Protein AF-A0A2I0DCQ2-F1 (afdb_monomer_lite)

Radius of gyration: 33.12 Å; chains: 1; bounding box: 81×53×144 Å

pLDDT: mean 72.95, std 20.71, range [22.78, 98.0]

Structure (mmCIF, N/CA/C/O backbone):
data_AF-A0A2I0DCQ2-F1
#
_entry.id   AF-A0A2I0DCQ2-F1
#
loop_
_atom_site.group_PDB
_atom_site.id
_atom_site.type_symbol
_atom_site.label_atom_id
_atom_site.label_alt_id
_atom_site.label_comp_id
_atom_site.label_asym_id
_atom_site.label_entity_id
_atom_site.label_seq_id
_atom_site.pdbx_PDB_ins_code
_atom_site.Cartn_x
_atom_site.Cartn_y
_atom_site.Cartn_z
_atom_site.occupancy
_atom_site.B_iso_or_equiv
_atom_site.auth_seq_id
_atom_site.auth_comp_id
_atom_site.auth_asym_id
_atom_site.auth_atom_id
_atom_site.pdbx_PDB_model_num
ATOM 1 N N . MET A 1 1 ? -37.870 4.081 85.056 1.00 40.81 1 MET A N 1
ATOM 2 C CA . MET A 1 1 ? -37.174 3.088 84.212 1.00 40.81 1 MET A CA 1
ATOM 3 C C . MET A 1 1 ? -37.262 3.551 82.771 1.00 40.81 1 MET A C 1
ATOM 5 O O . MET A 1 1 ? -38.334 3.942 82.332 1.00 40.81 1 MET A O 1
ATOM 9 N N . LYS A 1 2 ? -36.099 3.649 82.126 1.00 35.97 2 LYS A N 1
ATOM 10 C CA . LYS A 1 2 ? -35.856 4.216 80.795 1.00 35.97 2 LYS A CA 1
ATOM 11 C C . LYS A 1 2 ? -36.269 3.242 79.685 1.00 35.97 2 LYS A C 1
ATOM 13 O O . LYS A 1 2 ? -35.931 2.078 79.821 1.00 35.97 2 LYS A O 1
ATOM 18 N N . GLN A 1 3 ? -36.835 3.812 78.608 1.00 40.06 3 GLN A N 1
ATOM 19 C CA . GLN A 1 3 ? -36.618 3.508 77.175 1.00 40.06 3 GLN A CA 1
ATOM 20 C C . GLN A 1 3 ? -36.952 2.059 76.715 1.00 40.06 3 GLN A C 1
ATOM 22 O O . GLN A 1 3 ? -36.747 1.100 77.433 1.00 40.06 3 GLN A O 1
ATOM 27 N N . ILE A 1 4 ? -37.485 1.775 75.526 1.00 44.28 4 ILE A N 1
ATOM 28 C CA . ILE A 1 4 ? -37.093 2.225 74.187 1.00 44.28 4 ILE A CA 1
ATOM 29 C C . ILE A 1 4 ? -38.312 2.058 73.256 1.00 44.28 4 ILE A C 1
ATOM 31 O O . ILE A 1 4 ? -38.897 0.982 73.176 1.00 44.28 4 ILE A O 1
ATOM 35 N N . PHE A 1 5 ? -38.662 3.127 72.540 1.00 45.56 5 PHE A N 1
ATOM 36 C CA . PHE A 1 5 ? -39.493 3.097 71.335 1.00 45.56 5 PHE A CA 1
ATOM 37 C C . PHE A 1 5 ? -38.562 2.774 70.158 1.00 45.56 5 PHE A C 1
ATOM 39 O O . PHE A 1 5 ? -37.659 3.558 69.861 1.00 45.56 5 PHE A O 1
ATOM 46 N N . THR A 1 6 ? -38.749 1.633 69.498 1.00 47.38 6 THR A N 1
ATOM 47 C CA . THR A 1 6 ? -38.021 1.303 68.266 1.00 47.38 6 THR A CA 1
ATOM 48 C C . THR A 1 6 ? -38.726 1.975 67.092 1.00 47.38 6 THR A C 1
ATOM 50 O O . THR A 1 6 ? -39.739 1.485 66.599 1.00 47.38 6 THR A O 1
ATOM 53 N N . ILE A 1 7 ? -38.202 3.122 66.657 1.00 49.16 7 ILE A N 1
ATOM 54 C CA . ILE A 1 7 ? -38.553 3.749 65.379 1.00 49.16 7 ILE A CA 1
ATOM 55 C C . ILE A 1 7 ? -37.750 3.035 64.287 1.00 49.16 7 ILE A C 1
ATOM 57 O O . ILE A 1 7 ? -36.528 3.159 64.221 1.00 49.16 7 ILE A O 1
ATOM 61 N N . LEU A 1 8 ? -38.442 2.275 63.434 1.00 43.91 8 LEU A N 1
ATOM 62 C CA . LEU A 1 8 ? -37.890 1.729 62.196 1.00 43.91 8 LEU A CA 1
ATOM 63 C C . LEU A 1 8 ? -37.802 2.867 61.164 1.00 43.91 8 LEU A C 1
ATOM 65 O O . LEU A 1 8 ? -38.788 3.224 60.521 1.00 43.91 8 LEU A O 1
ATOM 69 N N . LEU A 1 9 ? -36.619 3.465 61.026 1.00 44.94 9 LEU A N 1
ATOM 70 C CA . LEU A 1 9 ? -36.292 4.373 59.927 1.00 44.94 9 LEU A CA 1
ATOM 71 C C . LEU A 1 9 ? -36.035 3.545 58.663 1.00 44.94 9 LEU A C 1
ATOM 73 O O . LEU A 1 9 ? -34.945 3.019 58.447 1.00 44.94 9 LEU A O 1
ATOM 77 N N . PHE A 1 10 ? -37.062 3.437 57.824 1.00 42.81 10 PHE A N 1
ATOM 78 C CA . PHE A 1 10 ? -36.954 2.969 56.445 1.00 42.81 10 PHE A CA 1
ATOM 79 C C . PHE A 1 10 ? -36.268 4.073 55.618 1.00 42.81 10 PHE A C 1
ATOM 81 O O . PHE A 1 10 ? -36.918 4.864 54.937 1.00 42.81 10 PHE A O 1
ATOM 88 N N . PHE A 1 11 ? -34.937 4.172 55.701 1.00 41.72 11 PHE A N 1
ATOM 89 C CA . PHE A 1 11 ? -34.154 4.895 54.697 1.00 41.72 11 PHE A CA 1
ATOM 90 C C . PHE A 1 11 ? -34.159 4.056 53.417 1.00 41.72 11 PHE A C 1
ATOM 92 O O . PHE A 1 11 ? -33.263 3.256 53.158 1.00 41.72 11 PHE A O 1
ATOM 99 N N . GLY A 1 12 ? -35.218 4.225 52.625 1.00 41.44 12 GLY A N 1
ATOM 100 C CA . GLY A 1 12 ? -35.204 3.880 51.214 1.00 41.44 12 GLY A CA 1
ATOM 101 C C . GLY A 1 12 ? -34.176 4.766 50.526 1.00 41.44 12 GLY A C 1
ATOM 102 O O . GLY A 1 12 ? -34.490 5.875 50.100 1.00 41.44 12 GLY A O 1
ATOM 103 N N . SER A 1 13 ? -32.938 4.286 50.466 1.00 40.50 13 SER A N 1
ATOM 104 C CA . SER A 1 13 ? -31.878 4.821 49.623 1.00 40.50 13 SER A CA 1
ATOM 105 C C . SER A 1 13 ? -32.325 4.684 48.175 1.00 40.50 13 SER A C 1
ATOM 107 O O . SER A 1 13 ? -32.064 3.685 47.511 1.00 40.50 13 SER A O 1
ATOM 109 N N . ILE A 1 14 ? -33.036 5.692 47.684 1.00 44.38 14 ILE A N 1
ATOM 110 C CA . ILE A 1 14 ? -33.211 5.904 46.260 1.00 44.38 14 ILE A CA 1
ATOM 111 C C . ILE A 1 14 ? -31.837 6.334 45.734 1.00 44.38 14 ILE A C 1
ATOM 113 O O . ILE A 1 14 ? -31.537 7.519 45.597 1.00 44.38 14 ILE A O 1
ATOM 117 N N . THR A 1 15 ? -30.964 5.365 45.469 1.00 40.78 15 THR A N 1
ATOM 118 C CA . THR A 1 15 ? -29.797 5.578 44.620 1.00 40.78 15 THR A CA 1
ATOM 119 C C . THR A 1 15 ? -30.299 5.665 43.185 1.00 40.78 15 THR A C 1
ATOM 121 O O . THR A 1 15 ? -30.199 4.730 42.394 1.00 40.78 15 THR A O 1
ATOM 124 N N . TYR A 1 16 ? -30.834 6.832 42.822 1.00 38.66 16 TYR A N 1
ATOM 125 C CA . TYR A 1 16 ? -30.814 7.274 41.434 1.00 38.66 16 TYR A CA 1
ATOM 126 C C . TYR A 1 16 ? -29.349 7.498 41.045 1.00 38.66 16 TYR A C 1
ATOM 128 O O . TYR A 1 16 ? -28.878 8.624 40.910 1.00 38.66 16 TYR A O 1
ATOM 136 N N . SER A 1 17 ? -28.609 6.412 40.829 1.00 34.22 17 SER A N 1
ATOM 137 C CA . SER A 1 17 ? -27.439 6.436 39.966 1.00 34.22 17 SER A CA 1
ATOM 138 C C . SER A 1 17 ? -27.939 6.547 38.526 1.00 34.22 17 SER A C 1
ATOM 140 O O . SER A 1 17 ? -27.759 5.646 37.713 1.00 34.22 17 SER A O 1
ATOM 142 N N . PHE A 1 18 ? -28.545 7.689 38.189 1.00 38.41 18 PHE A N 1
ATOM 143 C CA . PHE A 1 18 ? -28.421 8.223 36.841 1.00 38.41 18 PHE A CA 1
ATOM 144 C C . PHE A 1 18 ? -26.941 8.583 36.678 1.00 38.41 18 PHE A C 1
ATOM 146 O O . PHE A 1 18 ? -26.541 9.737 36.803 1.00 38.41 18 PHE A O 1
ATOM 153 N N . SER A 1 19 ? -26.100 7.573 36.437 1.00 40.91 19 SER A N 1
ATOM 154 C CA . SER A 1 19 ? -24.867 7.800 35.701 1.00 40.91 19 SER A CA 1
ATOM 155 C C . SER A 1 19 ? -25.338 8.368 34.370 1.00 40.91 19 SER A C 1
ATOM 157 O O . SER A 1 19 ? -25.859 7.632 33.531 1.00 40.91 19 SER A O 1
ATOM 159 N N . GLN A 1 20 ? -25.326 9.697 34.239 1.00 49.59 20 GLN A N 1
ATOM 160 C CA . GLN A 1 20 ? -25.651 10.351 32.983 1.00 49.59 20 GLN A CA 1
ATOM 161 C C . GLN A 1 20 ? -24.654 9.803 31.973 1.00 49.59 20 GLN A C 1
ATOM 163 O O . GLN A 1 20 ? -23.469 10.133 32.002 1.00 49.59 20 GLN A O 1
ATOM 168 N N . LYS A 1 21 ? -25.122 8.874 31.142 1.00 71.56 21 LYS A N 1
ATOM 169 C CA . LYS A 1 21 ? -24.307 8.290 30.093 1.00 71.56 21 LYS A CA 1
ATOM 170 C C . LYS A 1 21 ? -24.011 9.433 29.132 1.00 71.56 21 LYS A C 1
ATOM 172 O O . LYS A 1 21 ? -24.919 9.893 28.445 1.00 71.56 21 LYS A O 1
ATOM 177 N N . LEU A 1 22 ? -22.772 9.924 29.166 1.00 84.38 22 LEU A N 1
ATOM 178 C CA . LEU A 1 22 ? -22.281 10.957 28.260 1.00 84.38 22 LEU A CA 1
ATOM 179 C C . LEU A 1 22 ? -22.698 10.592 26.835 1.00 84.38 22 LEU A C 1
ATOM 181 O O . LEU A 1 22 ? -22.451 9.473 26.376 1.00 84.38 22 LEU A O 1
ATOM 185 N N . ASN A 1 23 ? -23.377 11.515 26.161 1.00 89.69 23 ASN A N 1
ATOM 186 C CA . ASN A 1 23 ? -23.749 11.310 24.771 1.00 89.69 23 ASN A CA 1
ATOM 187 C C . ASN A 1 23 ? -22.553 11.612 23.849 1.00 89.69 23 ASN A C 1
ATOM 189 O O . ASN A 1 23 ? -21.569 12.238 24.245 1.00 89.69 23 ASN A O 1
ATOM 193 N N . ASN A 1 24 ? -22.648 11.180 22.594 1.00 91.06 24 ASN A N 1
ATOM 194 C CA . ASN A 1 24 ? -21.557 11.311 21.629 1.00 91.06 24 ASN A CA 1
ATOM 195 C C . ASN A 1 24 ? -21.141 12.771 21.358 1.00 91.06 24 ASN A C 1
ATOM 197 O O . ASN A 1 24 ? -19.959 13.018 21.145 1.00 91.06 24 ASN A O 1
ATOM 201 N N . GLN A 1 25 ? -22.072 13.731 21.409 1.00 91.69 25 GLN A N 1
ATOM 202 C CA . GLN A 1 25 ? -21.767 15.155 21.209 1.00 91.69 25 GLN A CA 1
ATOM 203 C C . GLN A 1 25 ? -20.984 15.738 22.389 1.00 91.69 25 GLN A C 1
ATOM 205 O O . GLN A 1 25 ? -20.054 16.516 22.193 1.00 91.69 25 GLN A O 1
ATOM 210 N N . GLN A 1 26 ? -21.325 15.341 23.617 1.00 94.19 26 GLN A N 1
ATOM 211 C CA . GLN A 1 26 ? -20.588 15.742 24.817 1.00 94.19 26 GLN A CA 1
ATOM 212 C C . GLN A 1 26 ? -19.169 15.167 24.807 1.00 94.19 26 GLN A C 1
ATOM 214 O O . GLN A 1 26 ? -18.218 15.888 25.100 1.00 94.19 26 GLN A O 1
ATOM 219 N N . ILE A 1 27 ? -19.025 13.894 24.419 1.00 95.50 27 ILE A N 1
ATOM 220 C CA . ILE A 1 27 ? -17.718 13.240 24.254 1.00 95.50 27 ILE A CA 1
ATOM 221 C C . ILE A 1 27 ? -16.884 13.972 23.198 1.00 95.50 27 ILE A C 1
ATOM 223 O O . ILE A 1 27 ? -15.731 14.309 23.454 1.00 95.50 27 ILE A O 1
ATOM 227 N N . GLU A 1 28 ? -17.463 14.252 22.028 1.00 95.62 28 GLU A N 1
ATOM 228 C CA . GLU A 1 28 ? -16.781 14.981 20.957 1.00 95.62 28 GLU A CA 1
ATOM 229 C C . GLU A 1 28 ? -16.347 16.378 21.399 1.00 95.62 28 GLU A C 1
ATOM 231 O O . GLU A 1 28 ? -15.200 16.753 21.173 1.00 95.62 28 GLU A O 1
ATOM 236 N N . SER A 1 29 ? -17.229 17.132 22.059 1.00 95.56 29 SER A N 1
ATOM 237 C CA . SER A 1 29 ? -16.904 18.474 22.542 1.00 95.56 29 SER A CA 1
ATOM 238 C C . SER A 1 29 ? -15.770 18.451 23.566 1.00 95.56 29 SER A C 1
ATOM 240 O O . SER A 1 29 ? -14.886 19.305 23.505 1.00 95.56 29 SER A O 1
ATOM 242 N N . ASP A 1 30 ? -15.766 17.492 24.493 1.00 96.69 30 ASP A N 1
ATOM 243 C CA . ASP A 1 30 ? -14.712 17.373 25.501 1.00 96.69 30 ASP A CA 1
ATOM 244 C C . ASP A 1 30 ? -13.366 16.942 24.890 1.00 96.69 30 ASP A C 1
ATOM 246 O O . ASP A 1 30 ? -12.316 17.490 25.241 1.00 96.69 30 ASP A O 1
ATOM 250 N N . LEU A 1 31 ? -13.387 16.010 23.930 1.00 97.06 31 LEU A N 1
ATOM 251 C CA . LEU A 1 31 ? -12.200 15.627 23.164 1.00 97.06 31 LEU A CA 1
ATOM 252 C C . LEU A 1 31 ? -11.670 16.792 22.329 1.00 97.06 31 LEU A C 1
ATOM 254 O O . LEU A 1 31 ? -10.476 17.072 22.383 1.00 97.06 31 LEU A O 1
ATOM 258 N N . TYR A 1 32 ? -12.541 17.504 21.614 1.00 96.81 32 TYR A N 1
ATOM 259 C CA . TYR A 1 32 ? -12.167 18.664 20.811 1.00 96.81 32 TYR A CA 1
ATOM 260 C C . TYR A 1 32 ? -11.514 19.743 21.674 1.00 96.81 32 TYR A C 1
ATOM 262 O O . TYR A 1 32 ? -10.399 20.165 21.383 1.00 96.81 32 TYR A O 1
ATOM 270 N N . ASN A 1 33 ? -12.143 20.122 22.789 1.00 96.25 33 ASN A N 1
ATOM 271 C CA . ASN A 1 33 ? -11.585 21.113 23.711 1.00 96.25 33 ASN A CA 1
ATOM 272 C C . ASN A 1 33 ? -10.240 20.667 24.299 1.00 96.25 33 ASN A C 1
ATOM 274 O O . ASN A 1 33 ? -9.359 21.492 24.532 1.00 96.25 33 ASN A O 1
ATOM 278 N N . SER A 1 34 ? -10.065 19.366 24.540 1.00 96.81 34 SER A N 1
ATOM 279 C CA . SER A 1 34 ? -8.788 18.814 24.989 1.00 96.81 34 SER A CA 1
ATOM 280 C C . SER A 1 34 ? -7.723 18.854 23.887 1.00 96.81 34 SER A C 1
ATOM 282 O O . SER A 1 34 ? -6.583 19.203 24.176 1.00 96.81 34 SER A O 1
ATOM 284 N N . TYR A 1 35 ? -8.087 18.559 22.638 1.00 96.44 35 TYR A N 1
ATOM 285 C CA . TYR A 1 35 ? -7.190 18.628 21.483 1.00 96.44 35 TYR A CA 1
ATOM 286 C C . TYR A 1 35 ? -6.773 20.069 21.153 1.00 96.44 35 TYR A C 1
ATOM 288 O O . TYR A 1 35 ? -5.608 20.323 20.862 1.00 96.44 35 TYR A O 1
ATOM 296 N N . GLN A 1 36 ? -7.674 21.047 21.298 1.00 95.00 36 GLN A N 1
ATOM 297 C CA . GLN A 1 36 ? -7.341 22.465 21.097 1.00 95.00 36 GLN A CA 1
ATOM 298 C C . GLN A 1 36 ? -6.212 22.953 22.020 1.00 95.00 36 GLN A C 1
ATOM 300 O O . GLN A 1 36 ? -5.451 23.834 21.631 1.00 95.00 36 GLN A O 1
ATOM 305 N N . LYS A 1 37 ? -6.043 22.351 23.207 1.00 94.75 37 LYS A N 1
ATOM 306 C CA . LYS A 1 37 ? -4.916 22.665 24.104 1.00 94.75 37 LYS A CA 1
ATOM 307 C C . LYS A 1 37 ? -3.565 22.228 23.533 1.00 94.75 37 LYS A C 1
ATOM 309 O O . LYS A 1 37 ? -2.565 22.898 23.766 1.00 94.75 37 LYS A O 1
ATOM 314 N N . ILE A 1 38 ? -3.535 21.132 22.772 1.00 92.88 38 ILE A N 1
ATOM 315 C CA . ILE A 1 38 ? -2.339 20.709 22.028 1.00 92.88 38 ILE A CA 1
ATOM 316 C C . ILE A 1 38 ? -2.040 21.756 20.952 1.00 92.88 38 ILE A C 1
ATOM 318 O O . ILE A 1 38 ? -0.928 22.271 20.876 1.00 92.88 38 ILE A O 1
ATOM 322 N N . LEU A 1 39 ? -3.052 22.147 20.170 1.00 91.75 39 LEU A N 1
ATOM 323 C CA . LEU A 1 39 ? -2.880 23.129 19.096 1.00 91.75 39 LEU A CA 1
ATOM 324 C C . LEU A 1 39 ? -2.436 24.507 19.600 1.00 91.75 39 LEU A C 1
ATOM 326 O O . LEU A 1 39 ? -1.668 25.173 18.908 1.00 91.75 39 LEU A O 1
ATOM 330 N N . SER A 1 40 ? -2.869 24.931 20.793 1.00 91.12 40 SER A N 1
ATOM 331 C CA . SER A 1 40 ? -2.423 26.199 21.387 1.00 91.12 40 SER A CA 1
ATOM 332 C C . SER A 1 40 ? -0.946 26.208 21.786 1.00 91.12 40 SER A C 1
ATOM 334 O O . SER A 1 40 ? -0.377 27.283 21.926 1.00 91.12 40 SER A O 1
ATOM 336 N N . LEU A 1 41 ? -0.332 25.033 21.957 1.00 89.25 41 LEU A N 1
ATOM 337 C CA . LEU A 1 41 ? 1.060 24.875 22.394 1.00 89.25 41 LEU A CA 1
ATOM 338 C C . LEU A 1 41 ? 1.997 24.410 21.266 1.00 89.25 41 LEU A C 1
ATOM 340 O O . LEU A 1 41 ? 3.195 24.271 21.485 1.00 89.25 41 LEU A O 1
ATOM 344 N N . LYS A 1 42 ? 1.484 24.191 20.047 1.00 81.69 42 LYS A N 1
ATOM 345 C CA . LYS A 1 42 ? 2.246 23.584 18.938 1.00 81.69 42 LYS A CA 1
ATOM 346 C C . LYS A 1 42 ? 3.455 24.397 18.454 1.00 81.69 42 LYS A C 1
ATOM 348 O O . LYS A 1 42 ? 4.354 23.834 17.846 1.00 81.69 42 LYS A O 1
ATOM 353 N N . ASN A 1 43 ? 3.438 25.714 18.667 1.00 74.75 43 ASN A N 1
ATOM 354 C CA . ASN A 1 43 ? 4.511 26.631 18.268 1.00 74.75 43 ASN A CA 1
ATOM 355 C C . ASN A 1 43 ? 5.435 26.979 19.443 1.00 74.75 43 ASN A C 1
ATOM 357 O O . ASN A 1 43 ? 6.199 27.935 19.332 1.00 74.75 43 ASN A O 1
ATOM 361 N N . GLY A 1 44 ? 5.304 26.277 20.571 1.00 62.34 44 GLY A N 1
ATOM 362 C CA . GLY A 1 44 ? 6.062 26.607 21.763 1.00 62.34 44 GLY A CA 1
ATOM 363 C C . GLY A 1 44 ? 7.566 26.432 21.562 1.00 62.34 44 GLY A C 1
ATOM 364 O O . GLY A 1 44 ? 8.005 25.514 20.863 1.00 62.34 44 GLY A O 1
ATOM 365 N N . GLU A 1 45 ? 8.356 27.320 22.154 1.00 56.47 45 GLU A N 1
ATOM 366 C CA . GLU A 1 45 ? 9.816 27.234 22.112 1.00 56.47 45 GLU A CA 1
ATOM 367 C C . GLU A 1 45 ? 10.320 26.060 22.976 1.00 56.47 45 GLU A C 1
ATOM 369 O O . GLU A 1 45 ? 9.683 25.642 23.948 1.00 56.47 45 GLU A O 1
ATOM 374 N N . TYR A 1 46 ? 11.487 25.503 22.625 1.00 55.75 46 TYR A N 1
ATOM 375 C CA . TYR A 1 46 ? 12.125 24.434 23.402 1.00 55.75 46 TYR A CA 1
ATOM 376 C C . TYR A 1 46 ? 12.330 24.880 24.862 1.00 55.75 46 TYR A C 1
ATOM 378 O O . TYR A 1 46 ? 13.043 25.846 25.127 1.00 55.75 46 TYR A O 1
ATOM 386 N N . GLY A 1 47 ? 11.717 24.166 25.814 1.00 58.34 47 GLY A N 1
ATOM 387 C CA . GLY A 1 47 ? 11.709 24.529 27.235 1.00 58.34 47 GLY A CA 1
ATOM 388 C C . GLY A 1 47 ? 10.376 24.193 27.915 1.00 58.34 47 GLY A C 1
ATOM 389 O O . GLY A 1 47 ? 9.777 23.157 27.636 1.00 58.34 47 GLY A O 1
ATOM 390 N N . HIS A 1 48 ? 9.886 25.077 28.791 1.00 59.91 48 HIS A N 1
ATOM 391 C CA . HIS A 1 48 ? 8.655 24.878 29.580 1.00 59.91 48 HIS A CA 1
ATOM 392 C C . HIS A 1 48 ? 7.395 24.575 28.748 1.00 59.91 48 HIS A C 1
ATOM 394 O O . HIS A 1 48 ? 6.480 23.885 29.211 1.00 59.91 48 HIS A O 1
ATOM 400 N N . GLU A 1 49 ? 7.330 25.086 27.520 1.00 67.50 49 GLU A N 1
ATOM 401 C CA . GLU A 1 49 ? 6.196 24.867 26.622 1.00 67.50 49 GLU A CA 1
ATOM 402 C C . GLU A 1 49 ? 6.202 23.447 26.037 1.00 67.50 49 GLU A C 1
ATOM 404 O O . GLU A 1 49 ? 5.132 22.872 25.833 1.00 67.50 49 GLU A O 1
ATOM 409 N N . TYR A 1 50 ? 7.380 22.829 25.886 1.00 72.50 50 TYR A N 1
ATOM 410 C CA . TYR A 1 50 ? 7.523 21.436 25.455 1.00 72.50 50 TYR A CA 1
ATOM 411 C C . TYR A 1 50 ? 7.056 20.447 26.537 1.00 72.50 50 TYR A C 1
ATOM 413 O O . TYR A 1 50 ? 6.297 19.523 26.241 1.00 72.50 50 TYR A O 1
ATOM 421 N N . ASP A 1 51 ? 7.411 20.687 27.806 1.00 77.56 51 ASP A N 1
ATOM 422 C CA . ASP A 1 51 ? 6.897 19.903 28.944 1.00 77.56 51 ASP A CA 1
ATOM 423 C C . ASP A 1 51 ? 5.371 20.035 29.058 1.00 77.56 51 ASP A C 1
ATOM 425 O O . ASP A 1 51 ? 4.647 19.056 29.266 1.00 77.56 51 ASP A O 1
ATOM 429 N N . SER A 1 52 ? 4.859 21.252 28.861 1.00 87.31 52 SER A N 1
ATOM 430 C CA . SER A 1 52 ? 3.419 21.514 28.857 1.00 87.31 52 SER A CA 1
ATOM 431 C C . SER A 1 52 ? 2.718 20.768 27.719 1.00 87.31 52 SER A C 1
ATOM 433 O O . SER A 1 52 ? 1.673 20.157 27.955 1.00 87.31 52 SER A O 1
ATOM 435 N N . LEU A 1 53 ? 3.304 20.765 26.514 1.00 88.25 53 LEU A N 1
ATOM 436 C CA . LEU A 1 53 ? 2.811 20.035 25.344 1.00 88.25 53 LEU A CA 1
ATOM 437 C C . LEU A 1 53 ? 2.774 18.519 25.586 1.00 88.25 53 LEU A C 1
ATOM 439 O O . LEU A 1 53 ? 1.785 17.871 25.232 1.00 88.25 53 LEU A O 1
ATOM 443 N N . ALA A 1 54 ? 3.797 17.954 26.231 1.00 86.19 54 ALA A N 1
ATOM 444 C CA . ALA A 1 54 ? 3.818 16.546 26.628 1.00 86.19 54 ALA A CA 1
ATOM 445 C C . ALA A 1 54 ? 2.658 16.214 27.582 1.00 86.19 54 ALA A C 1
ATOM 447 O O . ALA A 1 54 ? 1.909 15.258 27.361 1.00 86.19 54 ALA A O 1
ATOM 448 N N . ILE A 1 55 ? 2.446 17.052 28.603 1.00 88.88 55 ILE A N 1
ATOM 449 C CA . ILE A 1 55 ? 1.365 16.883 29.582 1.00 88.88 55 ILE A CA 1
ATOM 450 C C . ILE A 1 55 ? -0.013 16.962 28.913 1.00 88.88 55 ILE A C 1
ATOM 452 O O . ILE A 1 55 ? -0.871 16.115 29.178 1.00 88.88 55 ILE A O 1
ATOM 456 N N . VAL A 1 56 ? -0.269 17.949 28.042 1.00 93.00 56 VAL A N 1
ATOM 457 C CA . VAL A 1 56 ? -1.577 18.028 27.362 1.00 93.00 56 VAL A CA 1
ATOM 458 C C . VAL A 1 56 ? -1.792 16.900 26.357 1.00 93.00 56 VAL A C 1
ATOM 460 O O . VAL A 1 56 ? -2.9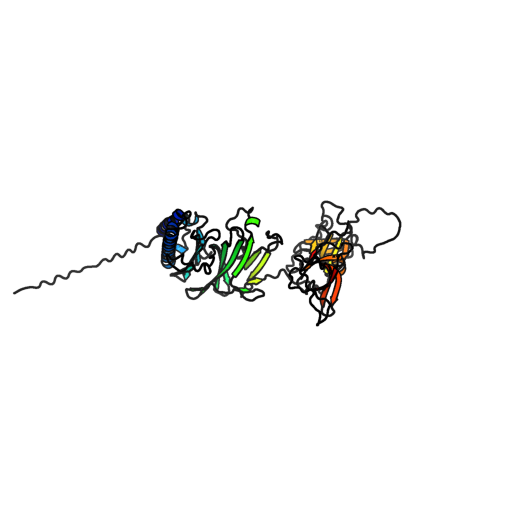30 16.445 26.228 1.00 93.00 56 VAL A O 1
ATOM 463 N N . ASN A 1 57 ? -0.739 16.400 25.705 1.00 92.69 57 ASN A N 1
ATOM 464 C CA . ASN A 1 57 ? -0.835 15.209 24.864 1.00 92.69 57 ASN A CA 1
ATOM 465 C C . ASN A 1 57 ? -1.202 13.965 25.681 1.00 92.69 57 ASN A C 1
ATOM 467 O O . ASN A 1 57 ? -2.147 13.269 25.310 1.00 92.69 57 ASN A O 1
ATOM 471 N N . ASN A 1 58 ? -0.535 13.733 26.816 1.00 91.75 58 ASN A N 1
ATOM 472 C CA . ASN A 1 58 ? -0.867 12.636 27.731 1.00 91.75 58 ASN A CA 1
ATOM 473 C C . ASN A 1 58 ? -2.315 12.736 28.228 1.00 91.75 58 ASN A C 1
ATOM 475 O O . ASN A 1 58 ? -3.066 11.767 28.150 1.00 91.75 58 ASN A O 1
ATOM 479 N N . ASN A 1 59 ? -2.755 13.933 28.629 1.00 94.44 59 ASN A N 1
ATOM 480 C CA . ASN A 1 59 ? -4.138 14.165 29.052 1.00 94.44 59 ASN A CA 1
ATOM 481 C C . ASN A 1 59 ? -5.155 13.876 27.939 1.00 94.44 59 ASN A C 1
ATOM 483 O O . ASN A 1 59 ? -6.224 13.320 28.203 1.00 94.44 59 ASN A O 1
ATOM 487 N N . PHE A 1 60 ? -4.855 14.270 26.697 1.00 96.00 60 PHE A N 1
ATOM 488 C CA . PHE A 1 60 ? -5.710 13.958 25.556 1.00 96.00 60 PHE A CA 1
ATOM 489 C C . PHE A 1 60 ? -5.746 12.449 25.294 1.00 96.00 60 PHE A C 1
ATOM 491 O O . PHE A 1 60 ? -6.838 11.887 25.208 1.00 96.00 60 PHE A O 1
ATOM 498 N N . LYS A 1 61 ? -4.578 11.794 25.254 1.00 95.12 61 LYS A N 1
ATOM 499 C CA . LYS A 1 61 ? -4.415 10.344 25.081 1.00 95.12 61 LYS A CA 1
ATOM 500 C C . LYS A 1 61 ? -5.197 9.551 26.132 1.00 95.12 61 LYS A C 1
ATOM 502 O O . LYS A 1 61 ? -5.991 8.689 25.768 1.00 95.12 61 LYS A O 1
ATOM 507 N N . ASP A 1 62 ? -5.058 9.878 27.413 1.00 95.19 62 ASP A N 1
ATOM 508 C CA . ASP A 1 62 ? -5.775 9.187 28.493 1.00 95.19 62 ASP A CA 1
ATOM 509 C C . ASP A 1 62 ? -7.292 9.390 28.387 1.00 95.19 62 ASP A C 1
ATOM 511 O O . ASP A 1 62 ? -8.087 8.476 28.627 1.00 95.19 62 ASP A O 1
ATOM 515 N N . LYS A 1 63 ? -7.719 10.588 27.978 1.00 96.62 63 LYS A N 1
ATOM 516 C CA . LYS A 1 63 ? -9.135 10.904 27.789 1.00 96.62 63 LYS A CA 1
ATOM 517 C C . LYS A 1 63 ? -9.743 10.123 26.623 1.00 96.62 63 LYS A C 1
ATOM 519 O O . LYS A 1 63 ? -10.806 9.519 26.793 1.00 96.62 63 LYS A O 1
ATOM 524 N N . ILE A 1 64 ? -9.095 10.107 25.457 1.00 96.44 64 ILE A N 1
ATOM 525 C CA . ILE A 1 64 ? -9.599 9.358 24.300 1.00 96.44 64 ILE A CA 1
ATOM 526 C C . ILE A 1 64 ? -9.518 7.843 24.528 1.00 96.44 64 ILE A C 1
ATOM 528 O O . ILE A 1 64 ? -10.463 7.137 24.179 1.00 96.44 64 ILE A O 1
ATOM 532 N N . GLU A 1 65 ? -8.490 7.334 25.211 1.00 96.50 65 GLU A N 1
ATOM 533 C CA . GLU A 1 65 ? -8.398 5.927 25.634 1.00 96.50 65 GLU A CA 1
ATOM 534 C C . GLU A 1 65 ? -9.564 5.539 26.554 1.00 96.50 65 GLU A C 1
ATOM 536 O O . GLU A 1 65 ? -10.262 4.548 26.310 1.00 96.50 65 GLU A O 1
ATOM 541 N N . LYS A 1 66 ? -9.844 6.357 27.575 1.00 96.19 66 LYS A N 1
ATOM 542 C CA . LYS A 1 66 ? -10.980 6.142 28.479 1.00 96.19 66 LYS A CA 1
ATOM 543 C C . LYS A 1 66 ? -12.299 6.108 27.717 1.00 96.19 66 LYS A C 1
ATOM 545 O O . LYS A 1 66 ? -13.127 5.229 27.954 1.00 96.19 66 LYS A O 1
ATOM 550 N N . TYR A 1 67 ? -12.522 7.051 26.806 1.00 96.56 67 TYR A N 1
ATOM 551 C CA . TYR A 1 67 ? -13.779 7.099 26.068 1.00 96.56 67 TYR A CA 1
ATOM 552 C C . TYR A 1 67 ? -13.932 5.926 25.097 1.00 96.56 67 TYR A C 1
ATOM 554 O O . TYR A 1 67 ? -14.973 5.263 25.101 1.00 96.56 67 TYR A O 1
ATOM 562 N N . THR A 1 68 ? -12.879 5.600 24.349 1.00 96.12 68 THR A N 1
ATOM 563 C CA . THR A 1 68 ? -12.884 4.490 23.385 1.00 96.12 68 THR A CA 1
ATOM 564 C C . THR A 1 68 ? -13.040 3.116 24.045 1.00 96.12 68 THR A C 1
ATOM 566 O O . THR A 1 68 ? -13.693 2.242 23.475 1.00 96.12 68 THR A O 1
ATOM 569 N N . SER A 1 69 ? -12.531 2.934 25.266 1.00 95.38 69 SER A N 1
ATOM 570 C CA . SER A 1 69 ? -12.716 1.705 26.058 1.00 95.38 69 SER A CA 1
ATOM 571 C C . SER A 1 69 ? -14.064 1.622 26.791 1.00 95.38 69 SER A C 1
ATOM 573 O O . SER A 1 69 ? -14.483 0.532 27.172 1.00 95.38 69 SER A O 1
ATOM 575 N N . THR A 1 70 ? -14.773 2.743 26.973 1.00 94.81 70 THR A N 1
ATOM 576 C CA . THR A 1 70 ? -15.997 2.796 27.800 1.00 94.81 70 THR A CA 1
ATOM 577 C C . THR A 1 70 ? -17.287 2.907 26.986 1.00 94.81 70 THR A C 1
ATOM 579 O O . THR A 1 70 ? -18.317 2.363 27.393 1.00 94.81 70 THR A O 1
ATOM 582 N N . PHE A 1 71 ? -17.278 3.623 25.855 1.00 94.00 71 PHE A N 1
ATOM 583 C CA . PHE A 1 71 ? -18.503 4.031 25.156 1.00 94.00 71 PHE A CA 1
ATOM 584 C C . PHE A 1 71 ? -18.642 3.379 23.770 1.00 94.00 71 PHE A C 1
ATOM 586 O O . PHE A 1 71 ? -18.156 3.925 22.776 1.00 94.00 71 PHE A O 1
ATOM 593 N N . PRO A 1 72 ? -19.407 2.271 23.646 1.00 92.56 72 PRO A N 1
ATOM 594 C CA . PRO A 1 72 ? -19.688 1.643 22.354 1.00 92.56 72 PRO A CA 1
ATOM 595 C C . PRO A 1 72 ? -20.352 2.561 21.326 1.00 92.56 72 PRO A C 1
ATOM 597 O O . PRO A 1 72 ? -20.222 2.347 20.125 1.00 92.56 72 PRO A O 1
ATOM 600 N N . THR A 1 73 ? -21.072 3.587 21.787 1.00 91.50 73 THR A N 1
ATOM 601 C CA . THR A 1 73 ? -21.775 4.543 20.924 1.00 91.50 73 THR A CA 1
ATOM 602 C C . THR A 1 73 ? -20.822 5.395 20.090 1.00 91.50 73 THR A C 1
ATOM 604 O O . THR A 1 73 ? -21.240 5.890 19.045 1.00 91.50 73 THR A O 1
ATOM 607 N N . MET A 1 74 ? -19.552 5.524 20.491 1.00 92.19 74 MET A N 1
ATOM 608 C CA . MET A 1 74 ? -18.539 6.250 19.720 1.00 92.19 74 MET A CA 1
ATOM 609 C C . MET A 1 74 ? -18.239 5.607 18.365 1.00 92.19 74 MET A C 1
ATOM 611 O O . MET A 1 74 ? -17.853 6.318 17.440 1.00 92.19 74 MET A O 1
ATOM 615 N N . MET A 1 75 ? -18.468 4.297 18.211 1.00 91.62 75 MET A N 1
ATOM 616 C CA . MET A 1 75 ? -18.273 3.610 16.929 1.00 91.62 75 MET A CA 1
ATOM 617 C C . MET A 1 75 ? -19.128 4.234 15.818 1.00 91.62 75 MET A C 1
ATOM 619 O O . MET A 1 75 ? -18.649 4.406 14.704 1.00 91.62 75 MET A O 1
ATOM 623 N N . ALA A 1 76 ? -20.342 4.687 16.144 1.00 89.75 76 ALA A N 1
ATOM 624 C CA . ALA A 1 76 ? -21.254 5.328 15.195 1.00 89.75 76 ALA A CA 1
ATOM 625 C C . ALA A 1 76 ? -21.033 6.850 15.038 1.00 89.75 76 ALA A C 1
ATOM 627 O O . ALA A 1 76 ? -21.648 7.480 14.179 1.00 89.75 76 ALA A O 1
ATOM 628 N N . SER A 1 77 ? -20.192 7.471 15.873 1.00 91.25 77 SER A N 1
ATOM 629 C CA . SER A 1 77 ? -19.932 8.915 15.817 1.00 91.25 77 SER A CA 1
ATOM 630 C C . SER A 1 77 ? -19.032 9.287 14.650 1.00 91.25 77 SER A C 1
ATOM 632 O O . SER A 1 77 ? -17.966 8.695 14.479 1.00 91.25 77 SER A O 1
ATOM 634 N N . LYS A 1 78 ? -19.393 10.345 13.920 1.00 91.00 78 LYS A N 1
ATOM 635 C CA . LYS A 1 78 ? -18.542 10.900 12.860 1.00 91.00 78 LYS A CA 1
ATOM 636 C C . LYS A 1 78 ? -17.393 11.755 13.393 1.00 91.00 78 LYS A C 1
ATOM 638 O O . LYS A 1 78 ? -16.317 11.710 12.813 1.00 91.00 78 LYS A O 1
ATOM 643 N N . PHE A 1 79 ? -17.581 12.449 14.518 1.00 92.69 79 PHE A N 1
ATOM 644 C CA . PHE A 1 79 ? -16.588 13.360 15.102 1.00 92.69 79 PHE A CA 1
ATOM 645 C C . PHE A 1 79 ? -16.179 14.516 14.170 1.00 92.69 79 PHE A C 1
ATOM 647 O O . PHE A 1 79 ? -14.995 14.827 14.026 1.00 92.69 79 PHE A O 1
ATOM 654 N N . ASP A 1 80 ? -17.161 15.144 13.515 1.00 92.75 80 ASP A N 1
ATOM 655 C CA . ASP A 1 80 ? -16.946 16.166 12.482 1.00 92.75 80 ASP A CA 1
ATOM 656 C C . ASP A 1 80 ? -16.097 17.352 12.973 1.00 92.75 80 ASP A C 1
ATOM 658 O O . ASP A 1 80 ? -15.310 17.902 12.209 1.00 92.75 80 ASP A O 1
ATOM 662 N N . SER A 1 81 ? -16.204 17.741 14.246 1.00 93.38 81 SER A N 1
ATOM 663 C CA . SER A 1 81 ? -15.424 18.837 14.840 1.00 93.38 81 SER A CA 1
ATOM 664 C C . SER A 1 81 ? -13.953 18.477 15.007 1.00 93.38 81 SER A C 1
ATOM 666 O O . SER A 1 81 ? -13.095 19.319 14.761 1.00 93.38 81 SER A O 1
ATOM 668 N N . LEU A 1 82 ? -13.653 17.233 15.396 1.00 92.44 82 LEU A N 1
ATOM 669 C CA . LEU A 1 82 ? -12.275 16.744 15.499 1.00 92.44 82 LEU A CA 1
ATOM 670 C C . LEU A 1 82 ? -11.636 16.606 14.113 1.00 92.44 82 LEU A C 1
ATOM 672 O O . LEU A 1 82 ? -10.488 16.998 13.935 1.00 92.44 82 LEU A O 1
ATOM 676 N N . ARG A 1 83 ? -12.396 16.130 13.119 1.00 92.94 83 ARG A N 1
ATOM 677 C CA . ARG A 1 83 ? -11.928 15.950 11.732 1.00 92.94 83 ARG A CA 1
ATOM 678 C C . ARG A 1 83 ? -11.664 17.250 10.966 1.00 92.94 83 ARG A C 1
ATOM 680 O O . ARG A 1 83 ? -11.163 17.191 9.848 1.00 92.94 83 ARG A O 1
ATOM 687 N N . LYS A 1 84 ? -12.026 18.414 11.517 1.00 91.56 84 LYS A N 1
ATOM 688 C CA . LYS A 1 84 ? -11.734 19.714 10.888 1.00 91.56 84 LYS A CA 1
ATOM 689 C C . LYS A 1 84 ? -10.239 20.017 10.835 1.00 91.56 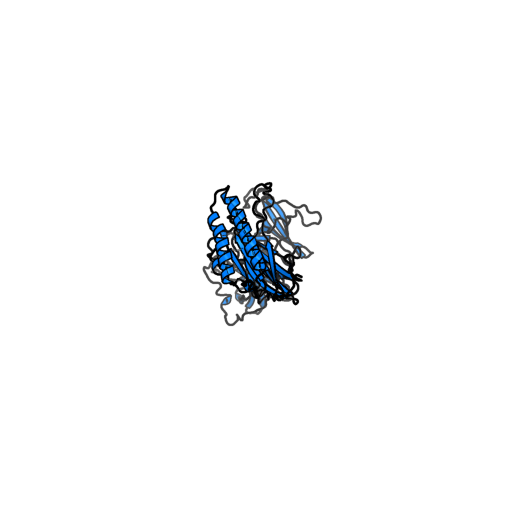84 LYS A C 1
ATOM 691 O O . LYS A 1 84 ? -9.825 20.758 9.948 1.00 91.56 84 LYS A O 1
ATOM 696 N N . ASP A 1 85 ? -9.450 19.491 11.772 1.00 91.31 85 ASP A N 1
ATOM 697 C CA . ASP A 1 85 ? -7.998 19.665 11.749 1.00 91.31 85 ASP A CA 1
ATOM 698 C C . ASP A 1 85 ? -7.350 18.622 10.832 1.00 91.31 85 ASP A C 1
ATOM 700 O O . ASP A 1 85 ? -7.589 17.423 10.971 1.00 91.31 85 ASP A O 1
ATOM 704 N N . SER A 1 86 ? -6.492 19.069 9.915 1.00 88.81 86 SER A N 1
ATOM 705 C CA . SER A 1 86 ? -5.788 18.197 8.969 1.00 88.81 86 SER A CA 1
ATOM 706 C C . SER A 1 86 ? -4.731 17.291 9.611 1.00 88.81 86 SER A C 1
ATOM 708 O O . SER A 1 86 ? -4.165 16.451 8.918 1.00 88.81 86 SER A O 1
ATOM 710 N N . ASN A 1 87 ? -4.462 17.443 10.910 1.00 91.56 87 ASN A N 1
ATOM 711 C CA . ASN A 1 87 ? -3.537 16.627 11.698 1.00 91.56 87 ASN A CA 1
ATOM 712 C C . ASN A 1 87 ? -4.260 15.730 12.716 1.00 91.56 87 ASN A C 1
ATOM 714 O O . ASN A 1 87 ? -3.601 15.140 13.577 1.00 91.56 87 ASN A O 1
ATOM 718 N N . MET A 1 88 ? -5.591 15.635 12.625 1.00 95.19 88 MET A N 1
ATOM 719 C CA . MET A 1 88 ? -6.437 14.693 13.355 1.00 95.19 88 MET A CA 1
ATOM 720 C C . MET A 1 88 ? -7.152 13.788 12.349 1.00 95.19 88 MET A C 1
ATOM 722 O O . MET A 1 88 ? -8.107 14.183 11.680 1.00 95.19 88 MET A O 1
ATOM 726 N N . PHE A 1 89 ? -6.703 12.543 12.258 1.00 96.19 89 PHE A N 1
ATOM 727 C CA . PHE A 1 89 ? -7.264 11.538 11.370 1.00 96.19 89 PHE A CA 1
ATOM 728 C C . PHE A 1 89 ? -8.113 10.569 12.178 1.00 96.19 89 PHE A C 1
ATOM 730 O O . PHE A 1 89 ? -7.658 9.968 13.144 1.00 96.19 89 PHE A O 1
ATOM 737 N N . ILE A 1 90 ? -9.367 10.410 11.777 1.00 97.00 90 ILE A N 1
ATOM 738 C CA . ILE A 1 90 ? -10.258 9.397 12.335 1.00 97.00 90 ILE A CA 1
ATOM 739 C C . ILE A 1 90 ? -10.724 8.562 11.154 1.00 97.00 90 ILE A C 1
ATOM 741 O O . ILE A 1 90 ? -11.230 9.109 10.176 1.00 97.00 90 ILE A O 1
ATOM 745 N N . VAL A 1 91 ? -10.518 7.256 11.198 1.00 96.38 91 VAL A N 1
ATOM 746 C CA . VAL A 1 91 ? -10.868 6.360 10.092 1.00 96.38 91 VAL A CA 1
ATOM 747 C C . VAL A 1 91 ? -11.673 5.187 10.616 1.00 96.38 91 VAL A C 1
ATOM 749 O O . VAL A 1 91 ? -11.371 4.633 11.670 1.00 96.38 91 VAL A O 1
ATOM 752 N N . ASP A 1 92 ? -12.722 4.839 9.883 1.00 96.06 92 ASP A N 1
ATOM 753 C CA . ASP A 1 92 ? -13.712 3.839 10.260 1.00 96.06 92 ASP A CA 1
ATOM 754 C C . ASP A 1 92 ? -13.624 2.656 9.299 1.00 96.06 92 ASP A C 1
ATOM 756 O O . ASP A 1 92 ? -13.469 2.855 8.092 1.00 96.06 92 ASP A O 1
ATOM 760 N N . SER A 1 93 ? -13.759 1.435 9.812 1.00 95.69 93 SER A N 1
ATOM 761 C CA . SER A 1 93 ? -14.071 0.290 8.962 1.00 95.69 93 SER A CA 1
ATOM 762 C C . SER A 1 93 ? -15.510 0.388 8.452 1.00 95.69 93 SER A C 1
ATOM 764 O O . SER A 1 93 ? -16.389 0.939 9.120 1.00 95.69 93 SER A O 1
ATOM 766 N N . GLU A 1 94 ? -15.770 -0.182 7.275 1.00 92.00 94 GLU A N 1
ATOM 767 C CA . GLU A 1 94 ? -17.090 -0.142 6.627 1.00 92.00 94 GLU A CA 1
ATOM 768 C C . GLU A 1 94 ? -18.202 -0.730 7.516 1.00 92.00 94 GLU A C 1
ATOM 770 O O . GLU A 1 94 ? -19.319 -0.219 7.567 1.00 92.00 94 GLU A O 1
ATOM 775 N N . ASP A 1 95 ? -17.869 -1.762 8.288 1.00 92.50 95 ASP A N 1
ATOM 776 C CA . ASP A 1 95 ? -18.777 -2.440 9.214 1.00 92.50 95 ASP A CA 1
ATOM 777 C C . ASP A 1 95 ? -18.892 -1.783 10.600 1.00 92.50 95 ASP A C 1
ATOM 779 O O . ASP A 1 95 ? -19.616 -2.286 11.463 1.00 92.50 95 ASP A O 1
ATOM 783 N N . GLN A 1 96 ? -18.180 -0.675 10.832 1.00 92.56 96 GLN A N 1
ATOM 784 C CA . GLN A 1 96 ? -18.148 0.060 12.101 1.00 92.56 96 GLN A CA 1
ATOM 785 C C . GLN A 1 96 ? -17.727 -0.796 13.308 1.00 92.56 96 GLN A C 1
ATOM 787 O O . GLN A 1 96 ? -18.087 -0.492 14.452 1.00 92.56 96 GLN A O 1
ATOM 792 N N . LEU A 1 97 ? -16.976 -1.877 13.081 1.00 94.31 97 LEU A N 1
ATOM 793 C CA . LEU A 1 97 ? -16.407 -2.701 14.149 1.00 94.31 97 LEU A CA 1
ATOM 794 C C . LEU A 1 97 ? -15.000 -2.264 14.549 1.00 94.31 97 LEU A C 1
ATOM 796 O O . LEU A 1 97 ? -14.550 -2.638 15.632 1.00 94.31 97 LEU A O 1
ATOM 800 N N . MET A 1 98 ? -14.340 -1.437 13.738 1.00 96.38 98 MET A N 1
ATOM 801 C CA . MET A 1 98 ? -13.022 -0.882 14.010 1.00 96.38 98 MET A CA 1
ATOM 802 C C . MET A 1 98 ? -12.976 0.610 13.666 1.00 96.38 98 MET A C 1
ATOM 804 O O . MET A 1 98 ? -13.512 1.053 12.651 1.00 96.38 98 MET A O 1
ATOM 808 N N . LYS A 1 99 ? -12.325 1.393 14.524 1.00 97.31 99 LYS A N 1
ATOM 809 C CA . LYS A 1 99 ? -12.052 2.812 14.302 1.00 97.31 99 LYS A CA 1
ATOM 810 C C . LYS A 1 99 ? -10.649 3.140 14.790 1.00 97.31 99 LYS A C 1
ATOM 812 O O . LYS A 1 99 ? -10.278 2.727 15.889 1.00 97.31 99 LYS A O 1
ATOM 817 N N . ILE A 1 100 ? -9.875 3.868 13.995 1.00 97.69 100 ILE A N 1
ATOM 818 C CA . ILE A 1 100 ? -8.529 4.313 14.369 1.00 97.69 100 ILE A CA 1
ATOM 819 C C . ILE A 1 100 ? -8.527 5.832 14.468 1.00 97.69 100 ILE A C 1
ATOM 821 O O . ILE A 1 100 ? -9.022 6.520 13.576 1.00 97.69 100 ILE A O 1
ATOM 825 N N . TYR A 1 101 ? -7.973 6.333 15.563 1.00 97.56 101 TYR A N 1
ATOM 826 C CA . TYR A 1 101 ? -7.760 7.749 15.819 1.00 97.56 101 TYR A CA 1
ATOM 827 C C . TYR A 1 101 ? -6.260 8.002 15.772 1.00 97.56 101 TYR A C 1
ATOM 829 O O . TYR A 1 101 ? -5.535 7.410 16.569 1.00 97.56 101 TYR A O 1
ATOM 837 N N . SER A 1 102 ? -5.807 8.871 14.878 1.00 96.88 102 SER A N 1
ATOM 838 C CA . SER A 1 102 ? -4.413 9.276 14.746 1.00 96.88 102 SER A CA 1
ATOM 839 C C . SER A 1 102 ? -4.291 10.788 14.877 1.00 96.88 102 SER A C 1
ATOM 841 O O . SER A 1 102 ? -4.998 11.513 14.182 1.00 96.88 102 SER A O 1
ATOM 843 N N . TRP A 1 103 ? -3.382 11.293 15.709 1.00 95.19 103 TRP A N 1
ATOM 844 C CA . TRP A 1 103 ? -3.132 12.737 15.784 1.00 95.19 103 TRP A CA 1
ATOM 845 C C . TRP A 1 103 ? -1.651 13.069 15.860 1.00 95.19 103 TRP A C 1
ATOM 847 O O . TRP A 1 103 ? -0.871 12.321 16.449 1.00 95.19 103 TRP A O 1
ATOM 857 N N . ASN A 1 104 ? -1.268 14.195 15.259 1.00 92.38 104 ASN A N 1
ATOM 858 C CA . ASN A 1 104 ? 0.071 14.747 15.427 1.00 92.38 104 ASN A CA 1
ATOM 859 C C . ASN A 1 104 ? 0.202 15.290 16.853 1.00 92.38 104 ASN A C 1
ATOM 861 O O . ASN A 1 104 ? -0.595 16.126 17.288 1.00 92.38 104 ASN A O 1
ATOM 865 N N . THR A 1 105 ? 1.205 14.812 17.577 1.00 90.44 105 THR A N 1
ATOM 866 C CA . THR A 1 105 ? 1.489 15.248 18.949 1.00 90.44 105 THR A CA 1
ATOM 867 C C . THR A 1 105 ? 2.171 16.613 18.994 1.00 90.44 105 THR A C 1
ATOM 869 O O . THR A 1 105 ? 2.208 17.236 20.052 1.00 90.44 105 THR A O 1
ATOM 872 N N . TRP A 1 106 ? 2.709 17.077 17.859 1.00 87.75 106 TRP A N 1
ATOM 873 C CA . TRP A 1 106 ? 3.529 18.286 17.720 1.00 87.75 106 TRP A CA 1
ATOM 874 C C . TRP A 1 106 ? 4.831 18.265 18.527 1.00 87.75 106 TRP A C 1
ATOM 876 O O . TRP A 1 106 ? 5.495 19.282 18.672 1.00 87.75 106 TRP A O 1
ATOM 886 N N . MET A 1 107 ? 5.222 17.092 19.025 1.00 82.38 107 MET A N 1
ATOM 887 C CA . MET A 1 107 ? 6.459 16.911 19.784 1.00 82.38 107 MET A CA 1
ATOM 888 C C . MET A 1 107 ? 7.657 16.529 18.912 1.00 82.38 107 MET A C 1
ATOM 890 O O . MET A 1 107 ? 8.788 16.508 19.395 1.00 82.38 107 MET A O 1
ATOM 894 N N . GLY A 1 108 ? 7.406 16.218 17.640 1.00 77.44 108 GLY A N 1
ATOM 895 C CA . GLY A 1 108 ? 8.428 15.972 16.632 1.00 77.44 108 GLY A CA 1
ATOM 896 C C . GLY A 1 108 ? 8.723 17.231 15.816 1.00 77.44 108 GLY A C 1
ATOM 897 O O . GLY A 1 108 ? 7.844 18.067 15.620 1.00 77.44 108 GLY A O 1
ATOM 898 N N . GLY A 1 109 ? 9.962 17.364 15.339 1.00 76.62 109 GLY A N 1
ATOM 899 C CA . GLY A 1 109 ? 10.374 18.449 14.443 1.00 76.62 109 GLY A CA 1
ATOM 900 C C . GLY A 1 109 ? 9.982 18.174 12.987 1.00 76.62 109 GLY A C 1
ATOM 901 O O . GLY A 1 109 ? 8.822 17.944 12.662 1.00 76.62 109 GLY A O 1
ATOM 902 N N . SER A 1 110 ? 10.972 18.131 12.090 1.00 72.94 110 SER A N 1
ATOM 903 C CA . SER A 1 110 ? 10.767 17.751 10.677 1.00 72.94 110 SER A CA 1
ATOM 904 C C . SER A 1 110 ? 10.241 16.320 10.487 1.00 72.94 110 SER A C 1
ATOM 906 O O . SER A 1 110 ? 9.737 15.984 9.417 1.00 72.94 110 SER A O 1
ATOM 908 N N . ARG A 1 111 ? 10.356 15.490 11.530 1.00 79.50 111 ARG A N 1
ATOM 909 C CA . ARG A 1 111 ? 9.733 14.173 11.675 1.00 79.50 111 ARG A CA 1
ATOM 910 C C . ARG A 1 111 ? 8.564 14.304 12.655 1.00 79.50 111 ARG A C 1
ATOM 912 O O . ARG A 1 111 ? 8.815 14.273 13.860 1.00 79.50 111 ARG A O 1
ATOM 919 N N . PRO A 1 112 ? 7.324 14.519 12.188 1.00 84.06 112 PRO A N 1
ATOM 920 C CA . PRO A 1 112 ? 6.180 14.652 13.080 1.00 84.06 112 PRO A CA 1
ATOM 921 C C . PRO A 1 112 ? 5.917 13.331 13.806 1.00 84.06 112 PRO A C 1
ATOM 923 O O . PRO A 1 112 ? 5.940 12.266 13.197 1.00 84.06 112 PRO A O 1
ATOM 926 N N . PHE A 1 113 ? 5.634 13.407 15.104 1.00 85.75 113 PHE A N 1
ATOM 927 C CA . PHE A 1 113 ? 5.297 12.236 15.908 1.00 85.75 113 PHE A CA 1
ATOM 928 C C . PHE A 1 113 ? 3.789 12.089 16.003 1.00 85.75 113 PHE A C 1
ATOM 930 O O . PHE A 1 113 ? 3.116 12.972 16.546 1.00 85.75 113 PHE A O 1
ATOM 937 N N . PHE A 1 114 ? 3.265 10.965 15.521 1.00 91.38 114 PHE A N 1
ATOM 938 C CA . PHE A 1 114 ? 1.855 10.637 15.665 1.00 91.38 114 PHE A CA 1
ATOM 939 C C . PHE A 1 114 ? 1.593 9.724 16.859 1.00 91.38 114 PHE A C 1
ATOM 941 O O . PHE A 1 114 ? 2.458 9.002 17.351 1.00 91.38 114 PHE A O 1
ATOM 948 N N . ALA A 1 115 ? 0.353 9.767 17.316 1.00 92.75 115 ALA A N 1
ATOM 949 C CA . ALA A 1 115 ? -0.204 8.877 18.314 1.00 92.75 115 ALA A CA 1
ATOM 950 C C . ALA A 1 115 ? -1.416 8.170 17.724 1.00 92.75 115 ALA A C 1
ATOM 952 O O . ALA A 1 115 ? -2.145 8.791 16.952 1.00 92.75 115 ALA A O 1
ATOM 953 N N . ASN A 1 116 ? -1.646 6.910 18.096 1.00 95.56 116 ASN A N 1
ATOM 954 C CA . ASN A 1 116 ? -2.758 6.121 17.583 1.00 95.56 116 ASN A CA 1
ATOM 955 C C . ASN A 1 116 ? -3.569 5.465 18.704 1.00 95.56 116 ASN A C 1
ATOM 957 O O . ASN A 1 116 ? -3.015 4.904 19.650 1.00 95.56 116 ASN A O 1
ATOM 961 N N . ILE A 1 117 ? -4.891 5.456 18.551 1.00 96.50 117 ILE A N 1
ATOM 962 C CA . ILE A 1 117 ? -5.795 4.609 19.331 1.00 96.50 117 ILE A CA 1
ATOM 963 C C . ILE A 1 117 ? -6.644 3.778 18.384 1.00 96.50 117 ILE A C 1
ATOM 965 O O . ILE A 1 117 ? -7.324 4.312 17.512 1.00 96.50 117 ILE A O 1
ATOM 969 N N . PHE A 1 118 ? -6.635 2.470 18.601 1.00 97.44 118 PHE A N 1
ATOM 970 C CA . PHE A 1 118 ? -7.471 1.511 17.899 1.00 97.44 118 PHE A CA 1
ATOM 971 C C . PHE A 1 118 ? -8.650 1.155 18.797 1.00 97.44 118 PHE A C 1
ATOM 973 O O . PHE A 1 118 ? -8.482 0.471 19.807 1.00 97.44 118 PHE A O 1
ATOM 980 N N . GLN A 1 119 ? -9.843 1.605 18.428 1.00 97.50 119 GLN A N 1
ATOM 981 C CA . GLN A 1 119 ? -11.085 1.181 19.057 1.00 97.50 119 GLN A CA 1
ATOM 982 C C . GLN A 1 119 ? -11.693 0.043 18.243 1.00 97.50 119 GLN A C 1
ATOM 984 O O . GLN A 1 119 ? -11.850 0.162 17.029 1.00 97.50 119 GLN A O 1
ATOM 989 N N . TYR A 1 120 ? -12.057 -1.052 18.900 1.00 97.00 120 TYR A N 1
ATOM 990 C CA . TYR A 1 120 ? -12.671 -2.192 18.226 1.00 97.00 120 TYR A CA 1
ATOM 991 C C . TYR A 1 120 ? -13.776 -2.822 19.065 1.00 97.00 120 TYR A C 1
ATOM 993 O O . TYR A 1 120 ? -13.770 -2.748 20.295 1.00 97.00 120 TYR A O 1
ATOM 1001 N N . LYS A 1 121 ? -14.762 -3.412 18.392 1.00 94.44 121 LYS A N 1
ATOM 1002 C CA . LYS A 1 121 ? -15.982 -3.937 19.006 1.00 94.44 121 LYS A CA 1
ATOM 1003 C C . LYS A 1 121 ? -16.052 -5.455 18.876 1.00 94.44 121 LYS A C 1
ATOM 1005 O O . LYS A 1 121 ? -15.941 -5.987 17.776 1.00 94.44 121 LYS A O 1
ATOM 1010 N N . VAL A 1 122 ? -16.322 -6.141 19.988 1.00 93.50 122 VAL A N 1
ATOM 1011 C CA . VAL A 1 122 ? -16.629 -7.580 20.010 1.00 93.50 122 VAL A CA 1
ATOM 1012 C C . VAL A 1 122 ? -17.948 -7.798 20.741 1.00 93.50 122 VAL A C 1
ATOM 1014 O O . VAL A 1 122 ? -18.102 -7.470 21.921 1.00 93.50 122 VAL A O 1
ATOM 1017 N N . GLY A 1 123 ? -18.942 -8.307 20.009 1.00 90.31 123 GLY A N 1
ATOM 1018 C CA . GLY A 1 123 ? -20.319 -8.374 20.490 1.00 90.31 123 GLY A CA 1
ATOM 1019 C C . GLY A 1 123 ? -20.843 -6.980 20.848 1.00 90.31 123 GLY A C 1
ATOM 1020 O O . GLY A 1 123 ? -20.918 -6.092 20.003 1.00 90.31 123 GLY A O 1
ATOM 1021 N N . THR A 1 124 ? -21.208 -6.770 22.112 1.00 90.75 124 THR A N 1
ATOM 1022 C CA . THR A 1 124 ? -21.700 -5.476 22.621 1.00 90.75 124 THR A CA 1
ATOM 1023 C C . THR A 1 124 ? -20.624 -4.635 23.310 1.00 90.75 124 THR A C 1
ATOM 1025 O O . THR A 1 124 ? -20.890 -3.482 23.657 1.00 90.75 124 THR A O 1
ATOM 1028 N N . LYS A 1 125 ? -19.422 -5.187 23.507 1.00 93.69 125 LYS A N 1
ATOM 1029 C CA . LYS A 1 125 ? -18.315 -4.534 24.211 1.00 93.69 125 LYS A CA 1
ATOM 1030 C C . LYS A 1 125 ? -17.374 -3.853 23.224 1.00 93.69 125 LYS A C 1
ATOM 1032 O O . LYS A 1 125 ? -17.216 -4.312 22.095 1.00 93.69 125 LYS A O 1
ATOM 1037 N N . VAL A 1 126 ? -16.746 -2.773 23.673 1.00 95.50 126 VAL A N 1
ATOM 1038 C CA . VAL A 1 126 ? -15.649 -2.116 22.959 1.00 95.50 126 VAL A CA 1
ATOM 1039 C C . VAL A 1 126 ? -14.364 -2.236 23.753 1.00 95.50 126 VAL A C 1
ATOM 1041 O O . VAL A 1 126 ? -14.385 -2.327 24.978 1.00 95.50 126 VAL A O 1
ATOM 1044 N N . PHE A 1 127 ? -13.264 -2.231 23.023 1.00 96.31 127 PHE A N 1
ATOM 1045 C CA . PHE A 1 127 ? -11.908 -2.313 23.524 1.00 96.31 127 PHE A CA 1
ATOM 1046 C C . PHE A 1 127 ? -11.089 -1.193 22.890 1.00 96.31 127 PHE A C 1
ATOM 1048 O O . PHE A 1 127 ? -11.440 -0.676 21.826 1.00 96.31 127 PHE A O 1
ATOM 1055 N N . SER A 1 128 ? -10.000 -0.826 23.556 1.00 95.50 128 SER A N 1
ATOM 1056 C CA . SER A 1 128 ? -9.075 0.204 23.100 1.00 95.50 128 SER A CA 1
ATOM 1057 C C . SER A 1 128 ? -7.651 -0.333 23.174 1.00 95.50 128 SER A C 1
ATOM 1059 O O . SER A 1 128 ? -7.272 -0.920 24.188 1.00 95.50 128 SER A O 1
ATOM 1061 N N . LYS A 1 129 ? -6.879 -0.175 22.098 1.00 94.75 129 LYS A N 1
ATOM 1062 C CA . LYS A 1 129 ? -5.433 -0.433 22.068 1.00 94.75 129 LYS A CA 1
ATOM 1063 C C . LYS A 1 129 ? -4.733 0.875 21.732 1.00 94.75 129 LYS A C 1
ATOM 1065 O O . LYS A 1 129 ? -4.936 1.425 20.649 1.00 94.75 129 LYS A O 1
ATOM 1070 N N . VAL A 1 130 ? -3.915 1.364 22.655 1.00 90.50 130 VAL A N 1
ATOM 1071 C CA . VAL A 1 130 ? -3.104 2.564 22.449 1.00 90.50 130 VAL A CA 1
ATOM 1072 C C . VAL A 1 130 ? -1.761 2.172 21.844 1.00 90.50 130 VAL A C 1
ATOM 1074 O O . VAL A 1 130 ? -1.093 1.269 22.342 1.00 90.50 130 VAL A O 1
ATOM 1077 N N . VAL A 1 131 ? -1.366 2.868 20.781 1.00 83.88 131 VAL A N 1
ATOM 1078 C CA . VAL A 1 131 ? -0.028 2.804 20.186 1.00 83.88 131 VAL A CA 1
ATOM 1079 C C . VAL A 1 131 ? 0.524 4.220 20.205 1.00 83.88 131 VAL A C 1
ATOM 1081 O O . VAL A 1 131 ? 0.113 5.084 19.428 1.00 83.88 131 VAL A O 1
ATOM 1084 N N . TYR A 1 132 ? 1.384 4.477 21.180 1.00 73.75 132 TYR A N 1
ATOM 1085 C CA . TYR A 1 132 ? 1.804 5.819 21.533 1.00 73.75 132 TYR A CA 1
ATOM 1086 C C . TYR A 1 132 ? 3.197 5.780 22.136 1.00 73.75 132 TYR A C 1
ATOM 1088 O O . TYR A 1 132 ? 3.431 5.038 23.091 1.00 73.75 132 TYR A O 1
ATOM 1096 N N . ASN A 1 133 ? 4.105 6.598 21.607 1.00 60.59 133 ASN A N 1
ATOM 1097 C CA . ASN A 1 133 ? 5.378 6.816 22.273 1.00 60.59 133 ASN A CA 1
ATOM 1098 C C . ASN A 1 133 ? 5.037 7.655 23.481 1.00 60.59 133 ASN A C 1
ATOM 1100 O O . ASN A 1 133 ? 4.423 8.710 23.324 1.00 60.59 133 ASN A O 1
ATOM 1104 N N . GLN A 1 134 ? 5.432 7.192 24.663 1.00 56.84 134 GLN A N 1
ATOM 1105 C CA . GLN A 1 134 ? 5.451 8.056 25.831 1.00 56.84 134 GLN A CA 1
ATOM 1106 C C . GLN A 1 134 ? 6.219 9.325 25.434 1.00 56.84 134 GLN A C 1
ATOM 1108 O O . GLN A 1 134 ? 7.403 9.236 25.093 1.00 56.84 134 GLN A O 1
ATOM 1113 N N . PRO A 1 135 ? 5.554 10.487 25.379 1.00 54.12 135 PRO A N 1
ATOM 1114 C CA . PRO A 1 135 ? 6.232 11.728 25.112 1.00 54.12 135 PRO A CA 1
ATOM 1115 C C . PRO A 1 135 ? 7.193 11.926 26.273 1.00 54.12 135 PRO A C 1
ATOM 1117 O O . PRO A 1 135 ? 6.812 11.688 27.417 1.00 54.12 135 PRO A O 1
ATOM 1120 N N . TYR A 1 136 ? 8.431 12.284 25.944 1.00 53.91 136 TYR A N 1
ATOM 1121 C CA . TYR A 1 136 ? 9.458 12.791 26.849 1.00 53.91 136 TYR A CA 1
ATOM 1122 C C . TYR A 1 136 ? 8.989 12.954 28.309 1.00 53.91 136 TYR A C 1
ATOM 1124 O O . TYR A 1 136 ? 8.190 13.837 28.622 1.00 53.91 136 TYR A O 1
ATOM 1132 N N . SER A 1 137 ? 9.466 12.084 29.203 1.00 48.41 137 SER A N 1
ATOM 1133 C CA . SER A 1 137 ? 9.229 12.261 30.635 1.00 48.41 137 SER A CA 1
ATOM 1134 C C . SER A 1 137 ? 10.171 13.360 31.134 1.00 48.41 137 SER A C 1
ATOM 1136 O O . SER A 1 137 ? 11.382 13.217 30.941 1.00 48.41 137 SER A O 1
ATOM 1138 N N . PRO A 1 138 ? 9.677 14.424 31.794 1.00 45.41 138 PRO A N 1
ATOM 1139 C CA . PRO A 1 138 ? 10.544 15.445 32.374 1.00 45.41 138 PRO A CA 1
ATOM 1140 C C . PRO A 1 138 ? 11.559 14.789 33.326 1.00 45.41 138 PRO A C 1
ATOM 1142 O O . PRO A 1 138 ? 11.169 14.200 34.335 1.00 45.41 138 PRO A O 1
ATOM 1145 N N . GLY A 1 139 ? 12.852 14.840 32.982 1.00 51.69 139 GLY A N 1
ATOM 1146 C CA . GLY A 1 139 ? 13.953 14.286 33.787 1.00 51.69 139 GLY A CA 1
ATOM 1147 C C . GLY A 1 139 ? 14.389 12.842 33.485 1.00 51.69 139 GLY A C 1
ATOM 1148 O O . GLY A 1 139 ? 15.151 12.284 34.272 1.00 51.69 139 GLY A O 1
ATOM 1149 N N . GLY A 1 140 ? 13.927 12.223 32.392 1.00 47.25 140 GLY A N 1
ATOM 1150 C CA . GLY A 1 140 ? 14.403 10.903 31.946 1.00 47.25 140 GLY A CA 1
ATOM 1151 C C . GLY A 1 140 ? 15.665 10.967 31.071 1.00 47.25 140 GLY A C 1
ATOM 1152 O O . GLY A 1 140 ? 15.875 11.948 30.363 1.00 47.25 140 GLY A O 1
ATOM 1153 N N . ASP A 1 141 ? 16.494 9.916 31.098 1.00 44.72 141 ASP A N 1
ATOM 1154 C CA . ASP A 1 141 ? 17.676 9.799 30.233 1.00 44.72 141 ASP A CA 1
ATOM 1155 C C . ASP A 1 141 ? 17.283 9.874 28.748 1.00 44.72 141 ASP A C 1
ATOM 1157 O O . ASP A 1 141 ? 16.470 9.092 28.244 1.00 44.72 141 ASP A O 1
ATOM 1161 N N . ASN A 1 142 ? 17.896 10.824 28.043 1.00 45.56 142 ASN A N 1
ATOM 1162 C CA . ASN A 1 142 ? 17.685 11.103 26.627 1.00 45.56 142 ASN A CA 1
ATOM 1163 C C . ASN A 1 142 ? 18.276 9.995 25.745 1.00 45.56 142 ASN A C 1
ATOM 1165 O O . ASN A 1 142 ? 19.301 10.196 25.095 1.00 45.56 142 ASN A O 1
ATOM 1169 N N . ASN A 1 143 ? 17.631 8.835 25.653 1.00 44.94 143 ASN A N 1
ATOM 1170 C CA . ASN A 1 143 ? 17.957 7.884 24.592 1.00 44.94 143 ASN A CA 1
ATOM 1171 C C . ASN A 1 143 ? 17.231 8.288 23.301 1.00 44.94 143 ASN A C 1
ATOM 1173 O O . ASN A 1 143 ? 16.206 7.716 22.934 1.00 44.94 143 ASN A O 1
ATOM 1177 N N . GLN A 1 144 ? 17.805 9.263 22.580 1.00 46.84 144 GLN A N 1
ATOM 1178 C CA . GLN A 1 144 ? 17.390 9.667 21.222 1.00 46.84 144 GLN A CA 1
ATOM 1179 C C . GLN A 1 144 ? 17.289 8.490 20.230 1.00 46.84 144 GLN A C 1
ATOM 1181 O O . GLN A 1 144 ? 16.661 8.621 19.184 1.00 46.84 144 GLN A O 1
ATOM 1186 N N . ASN A 1 145 ? 17.861 7.334 20.569 1.00 42.25 145 ASN A N 1
ATOM 1187 C CA . ASN A 1 145 ? 17.930 6.151 19.719 1.00 42.25 145 ASN A CA 1
ATOM 1188 C C . ASN A 1 145 ? 16.627 5.327 19.640 1.00 42.25 145 ASN A C 1
ATOM 1190 O O . ASN A 1 145 ? 16.586 4.396 18.845 1.00 42.25 145 ASN A O 1
ATOM 1194 N N . ASN A 1 146 ? 15.574 5.657 20.406 1.00 45.69 146 ASN A N 1
ATOM 1195 C CA . ASN A 1 146 ? 14.359 4.826 20.513 1.00 45.69 146 ASN A CA 1
ATOM 1196 C C . ASN A 1 146 ? 13.031 5.553 20.208 1.00 45.69 146 ASN A C 1
ATOM 1198 O O . ASN A 1 146 ? 11.973 5.091 20.631 1.00 45.69 146 ASN A O 1
ATOM 1202 N N . PHE A 1 147 ? 13.033 6.684 19.496 1.00 55.66 147 PHE A N 1
ATOM 1203 C CA . PHE A 1 147 ? 11.765 7.285 19.059 1.00 55.66 147 PHE A CA 1
ATOM 1204 C C . PHE A 1 147 ? 11.234 6.555 17.820 1.00 55.66 147 PHE A C 1
ATOM 1206 O O . PHE A 1 147 ? 11.634 6.852 16.693 1.00 55.66 147 PHE A O 1
ATOM 1213 N N . GLU A 1 148 ? 10.328 5.595 18.025 1.00 64.12 148 GLU A N 1
ATOM 1214 C CA . GLU A 1 148 ? 9.605 4.945 16.928 1.00 64.12 148 GLU A CA 1
ATOM 1215 C C . GLU A 1 148 ? 8.765 5.983 16.171 1.00 64.12 148 GLU A C 1
ATOM 1217 O O . GLU A 1 148 ? 7.950 6.693 16.755 1.00 64.12 148 GLU A O 1
ATOM 1222 N N . ASN A 1 149 ? 8.948 6.108 14.858 1.00 72.00 149 ASN A N 1
ATOM 1223 C CA . ASN A 1 149 ? 8.126 7.018 14.067 1.00 72.00 149 ASN A CA 1
ATOM 1224 C C . ASN A 1 149 ? 6.754 6.379 13.821 1.00 72.00 149 ASN A C 1
ATOM 1226 O O . ASN A 1 149 ? 6.589 5.596 12.885 1.00 72.00 149 ASN A O 1
ATOM 1230 N N . PHE A 1 150 ? 5.779 6.664 14.685 1.00 84.88 150 PHE A N 1
ATOM 1231 C CA . PHE A 1 150 ? 4.434 6.131 14.504 1.00 84.88 150 PHE A CA 1
ATOM 1232 C C . PHE A 1 150 ? 3.736 6.782 13.306 1.00 84.88 150 PHE A C 1
ATOM 1234 O O . PHE A 1 150 ? 3.762 8.008 13.173 1.00 84.88 150 PHE A O 1
ATOM 1241 N N . PRO A 1 151 ? 3.065 5.986 12.456 1.00 91.94 151 PRO A N 1
ATOM 1242 C CA . PRO A 1 151 ? 2.324 6.515 11.325 1.00 91.94 151 PRO A CA 1
ATOM 1243 C C . PRO A 1 151 ? 0.981 7.104 11.769 1.00 91.94 151 PRO A C 1
ATOM 1245 O O . PRO A 1 151 ? 0.519 6.868 12.887 1.00 91.94 151 PRO A O 1
ATOM 1248 N N . PHE A 1 152 ? 0.291 7.783 10.856 1.00 95.38 152 PHE A N 1
ATOM 1249 C CA . PHE A 1 152 ? -1.149 8.035 10.968 1.00 95.38 152 PHE A CA 1
ATOM 1250 C C . PHE A 1 152 ? -1.929 7.216 9.943 1.00 95.38 152 PHE A C 1
ATOM 1252 O O . PHE A 1 152 ? -1.441 6.971 8.838 1.00 95.38 152 PHE A O 1
ATOM 1259 N N . TYR A 1 153 ? -3.156 6.820 10.279 1.00 97.12 153 TYR A N 1
ATOM 1260 C CA . TYR A 1 153 ? -4.009 6.037 9.386 1.00 97.12 153 TYR A CA 1
ATOM 1261 C C . TYR A 1 153 ? -4.935 6.946 8.580 1.00 97.12 153 TYR A C 1
ATOM 1263 O O . TYR A 1 153 ? -5.658 7.767 9.140 1.00 97.12 153 TYR A O 1
ATOM 1271 N N . SER A 1 154 ? -4.916 6.796 7.256 1.00 96.38 154 SER A N 1
ATOM 1272 C CA . SER A 1 154 ? -5.744 7.584 6.336 1.00 96.38 154 SER A CA 1
ATOM 1273 C C . SER A 1 154 ? -6.960 6.822 5.820 1.00 96.38 154 SER A C 1
ATOM 1275 O O . SER A 1 154 ? -7.946 7.457 5.443 1.00 96.38 154 SER A O 1
ATOM 1277 N N . GLN A 1 155 ? -6.919 5.484 5.801 1.00 96.75 155 GLN A N 1
ATOM 1278 C CA . GLN A 1 155 ? -8.017 4.632 5.331 1.00 96.75 155 GLN A CA 1
ATOM 1279 C C . GLN A 1 155 ? -8.013 3.280 6.056 1.00 96.75 155 GLN A C 1
ATOM 1281 O O . GLN A 1 155 ? -6.966 2.809 6.499 1.00 96.75 155 GLN A O 1
ATOM 1286 N N . ILE A 1 156 ? -9.179 2.637 6.137 1.00 97.62 156 ILE A N 1
ATOM 1287 C CA . ILE A 1 156 ? -9.321 1.230 6.527 1.00 97.62 156 ILE A CA 1
ATOM 1288 C C . ILE A 1 156 ? -10.268 0.571 5.531 1.00 97.62 156 ILE A C 1
ATOM 1290 O O . ILE A 1 156 ? -11.360 1.081 5.287 1.00 97.62 156 ILE A O 1
ATOM 1294 N N . PHE A 1 157 ? -9.865 -0.570 4.984 1.00 97.12 157 PHE A N 1
ATOM 1295 C CA . PHE A 1 157 ? -10.732 -1.438 4.194 1.00 97.12 157 PHE A CA 1
ATOM 1296 C C . PHE A 1 157 ? -11.022 -2.736 4.941 1.00 97.12 157 PHE A C 1
ATOM 1298 O O . PHE A 1 157 ? -10.306 -3.099 5.875 1.00 97.12 157 PHE A O 1
ATOM 1305 N N . THR A 1 158 ? -12.047 -3.458 4.501 1.00 96.25 158 THR A N 1
ATOM 1306 C CA . THR A 1 158 ? -12.432 -4.745 5.081 1.00 96.25 158 THR A CA 1
ATOM 1307 C C . THR A 1 158 ? -12.292 -5.858 4.044 1.00 96.25 158 THR A C 1
ATOM 1309 O O . THR A 1 158 ? -12.690 -5.712 2.888 1.00 96.25 158 THR A O 1
ATOM 1312 N N . LEU A 1 159 ? -11.726 -6.985 4.469 1.00 96.06 159 LEU A N 1
ATOM 1313 C CA . LEU A 1 159 ? -11.684 -8.240 3.728 1.00 96.06 159 LEU A CA 1
ATOM 1314 C C . LEU A 1 159 ? -12.379 -9.319 4.557 1.00 96.06 159 LEU A C 1
ATOM 1316 O O . LEU A 1 159 ? -11.963 -9.623 5.674 1.00 96.06 159 LEU A O 1
ATOM 1320 N N . GLU A 1 160 ? -13.404 -9.937 3.982 1.00 93.25 160 GLU A N 1
ATOM 1321 C CA . GLU A 1 160 ? -14.036 -11.132 4.540 1.00 93.25 160 GLU A CA 1
ATOM 1322 C C . GLU A 1 160 ? -13.536 -12.378 3.797 1.00 93.25 160 GLU A C 1
ATOM 1324 O O . GLU A 1 160 ? -13.607 -12.469 2.560 1.00 93.25 160 GLU A O 1
ATOM 1329 N N . ALA A 1 161 ? -12.986 -13.325 4.560 1.00 90.81 161 ALA A N 1
ATOM 1330 C CA . ALA A 1 161 ? -12.449 -14.584 4.055 1.00 90.81 161 ALA A CA 1
ATOM 1331 C C . ALA A 1 161 ? -12.359 -15.632 5.172 1.00 90.81 161 ALA A C 1
ATOM 1333 O O . ALA A 1 161 ? -12.037 -15.302 6.309 1.00 90.81 161 ALA A O 1
ATOM 1334 N N . ASN A 1 162 ? -12.609 -16.906 4.851 1.00 85.31 162 ASN A N 1
ATOM 1335 C CA . ASN A 1 162 ? -12.467 -18.036 5.785 1.00 85.31 162 ASN A CA 1
ATOM 1336 C C . ASN A 1 162 ? -13.234 -17.852 7.111 1.00 85.31 162 ASN A C 1
ATOM 1338 O O . ASN A 1 162 ? -12.719 -18.167 8.181 1.00 85.31 162 ASN A O 1
ATOM 1342 N N . ASN A 1 163 ? -14.451 -17.294 7.050 1.00 87.00 163 ASN A N 1
ATOM 1343 C CA . ASN A 1 163 ? -15.269 -16.912 8.215 1.00 87.00 163 ASN A CA 1
ATOM 1344 C C . ASN A 1 163 ? -14.563 -15.969 9.207 1.00 87.00 163 ASN A C 1
ATOM 1346 O O . ASN A 1 163 ? -14.992 -15.824 10.352 1.00 87.00 163 ASN A O 1
ATOM 1350 N N . LYS A 1 164 ? -13.491 -15.312 8.766 1.00 91.12 164 LYS A N 1
ATOM 1351 C CA . LYS A 1 164 ? -12.774 -14.278 9.493 1.00 91.12 164 LYS A CA 1
ATOM 1352 C C . LYS A 1 164 ? -12.873 -12.958 8.751 1.00 91.12 164 LYS A C 1
ATOM 1354 O O . LYS A 1 164 ? -13.120 -12.883 7.544 1.00 91.12 164 LYS A O 1
ATOM 1359 N N . LYS A 1 165 ? -12.677 -11.900 9.525 1.00 94.31 165 LYS A N 1
ATOM 1360 C CA . LYS A 1 165 ? -12.639 -10.536 9.034 1.00 94.31 165 LYS A CA 1
ATOM 1361 C C . LYS A 1 165 ? -11.257 -9.958 9.254 1.00 94.31 165 LYS A C 1
ATOM 1363 O O . LYS A 1 165 ? -10.702 -10.051 10.351 1.00 94.31 165 LYS A O 1
ATOM 1368 N N . TYR A 1 166 ? -10.736 -9.349 8.206 1.00 96.81 166 TYR A N 1
ATOM 1369 C CA . TYR A 1 166 ? -9.456 -8.672 8.200 1.00 96.81 166 TYR A CA 1
ATOM 1370 C C . TYR A 1 166 ? -9.675 -7.201 7.871 1.00 96.81 166 TYR A C 1
ATOM 1372 O O . TYR A 1 166 ? -10.526 -6.854 7.049 1.00 96.81 166 TYR A O 1
ATOM 1380 N N . TYR A 1 167 ? -8.903 -6.339 8.517 1.00 97.94 167 TYR A N 1
ATOM 1381 C CA . TYR A 1 167 ? -8.921 -4.901 8.297 1.00 97.94 167 TYR A CA 1
ATOM 1382 C C . TYR A 1 167 ? -7.592 -4.496 7.676 1.00 97.94 167 TYR A C 1
ATOM 1384 O O . TYR A 1 167 ? -6.535 -4.826 8.208 1.00 97.94 167 TYR A O 1
ATOM 1392 N N . LEU A 1 168 ? -7.646 -3.810 6.542 1.00 97.94 168 LEU A N 1
ATOM 1393 C CA . LEU A 1 168 ? -6.479 -3.366 5.791 1.00 97.94 168 LEU A CA 1
ATOM 1394 C C . LEU A 1 168 ? -6.346 -1.863 6.028 1.00 97.94 168 LEU A C 1
ATOM 1396 O O . LEU A 1 168 ? -7.049 -1.067 5.404 1.00 97.94 168 LEU A O 1
ATOM 1400 N N . GLY A 1 169 ? -5.503 -1.480 6.982 1.00 97.81 169 GLY A N 1
ATOM 1401 C CA . GLY A 1 169 ? -5.256 -0.082 7.314 1.00 97.81 169 GLY A CA 1
ATOM 1402 C C . GLY A 1 169 ? -4.184 0.515 6.412 1.00 97.81 169 GLY A C 1
ATOM 1403 O O . GLY A 1 169 ? -3.070 -0.004 6.365 1.00 97.81 169 GLY A O 1
ATOM 1404 N N . ILE A 1 170 ? -4.503 1.620 5.740 1.00 98.00 170 ILE A N 1
ATOM 1405 C CA . ILE A 1 170 ? -3.517 2.446 5.041 1.00 98.00 170 ILE A CA 1
ATOM 1406 C C . ILE A 1 170 ? -2.964 3.457 6.031 1.00 98.00 170 ILE A C 1
ATOM 1408 O O . ILE A 1 170 ? -3.712 4.283 6.565 1.00 98.00 170 ILE A O 1
ATOM 1412 N N . ASN A 1 171 ? -1.664 3.382 6.274 1.00 95.94 171 ASN A N 1
ATOM 1413 C CA . ASN A 1 171 ? -0.953 4.271 7.171 1.00 95.94 171 ASN A CA 1
ATOM 1414 C C . ASN A 1 171 ? 0.122 5.061 6.418 1.00 95.94 171 ASN A C 1
ATOM 1416 O O . ASN A 1 171 ? 0.510 4.699 5.310 1.00 95.94 171 ASN A O 1
ATOM 1420 N N . ASN A 1 172 ? 0.537 6.187 6.985 1.00 95.12 172 ASN A N 1
ATOM 1421 C CA . ASN A 1 172 ? 1.474 7.108 6.359 1.00 95.12 172 ASN A CA 1
ATOM 1422 C C . ASN A 1 172 ? 2.506 7.546 7.390 1.00 95.12 172 ASN A C 1
ATOM 1424 O O . ASN A 1 172 ? 2.136 7.955 8.495 1.00 95.12 172 ASN A O 1
ATOM 1428 N N . THR A 1 173 ? 3.777 7.517 7.003 1.00 90.38 173 THR A N 1
ATOM 1429 C CA . THR A 1 173 ? 4.895 7.912 7.863 1.00 90.38 173 THR A CA 1
ATOM 1430 C C . THR A 1 173 ? 5.718 8.986 7.174 1.00 90.38 173 THR A C 1
ATOM 1432 O O . THR A 1 173 ? 6.108 8.825 6.018 1.00 90.38 173 THR A O 1
ATOM 1435 N N . ILE A 1 174 ? 5.999 10.074 7.889 1.00 88.81 174 ILE A N 1
ATOM 1436 C CA . ILE A 1 174 ? 6.840 11.175 7.410 1.00 88.81 174 ILE A CA 1
ATOM 1437 C C . ILE A 1 174 ? 8.205 11.032 8.086 1.00 88.81 174 ILE A C 1
ATOM 1439 O O . ILE A 1 174 ? 8.343 11.273 9.286 1.00 88.81 174 ILE A O 1
ATOM 1443 N N . HIS A 1 175 ? 9.209 10.604 7.323 1.00 82.44 175 HIS A N 1
ATOM 1444 C CA . HIS A 1 175 ? 10.581 10.377 7.800 1.00 82.44 175 HIS A CA 1
ATOM 1445 C C . HIS A 1 175 ? 11.460 11.616 7.650 1.00 82.44 175 HIS A C 1
ATOM 1447 O O . HIS A 1 175 ? 12.484 11.744 8.318 1.00 82.44 175 HIS A O 1
ATOM 1453 N N . SER A 1 176 ? 11.093 12.537 6.770 1.00 80.69 176 SER A N 1
ATOM 1454 C CA . SER A 1 176 ? 11.653 13.883 6.677 1.00 80.69 176 SER A CA 1
ATOM 1455 C C . SER A 1 176 ? 10.695 14.753 5.856 1.00 80.69 176 SER A C 1
ATOM 1457 O O . SER A 1 176 ? 9.679 14.269 5.363 1.00 80.69 176 SER A O 1
ATOM 1459 N N . GLY A 1 177 ? 11.024 16.031 5.643 1.00 78.38 177 GLY A N 1
ATOM 1460 C CA . GLY A 1 177 ? 10.263 16.868 4.703 1.00 78.38 177 GLY A CA 1
ATOM 1461 C C . GLY A 1 177 ? 10.281 16.344 3.256 1.00 78.38 177 GLY A C 1
ATOM 1462 O O . GLY A 1 177 ? 9.443 16.746 2.455 1.00 78.38 177 GLY A O 1
ATOM 1463 N N . LYS A 1 178 ? 11.224 15.448 2.935 1.00 83.44 178 LYS A N 1
ATOM 1464 C CA . LYS A 1 178 ? 11.378 14.798 1.632 1.00 83.44 178 LYS A CA 1
ATOM 1465 C C . LYS A 1 178 ? 10.856 13.362 1.649 1.00 83.44 178 LYS A C 1
ATOM 1467 O O . LYS A 1 178 ? 10.131 12.966 0.745 1.00 83.44 178 LYS A O 1
ATOM 1472 N N . ASP A 1 179 ? 11.253 12.582 2.646 1.00 83.44 179 ASP A N 1
ATOM 1473 C CA . ASP A 1 179 ? 11.103 11.131 2.647 1.00 83.44 179 ASP A CA 1
ATOM 1474 C C . ASP A 1 179 ? 9.810 10.748 3.357 1.00 83.44 179 ASP A C 1
ATOM 1476 O O . ASP A 1 179 ? 9.636 10.982 4.558 1.00 83.44 179 ASP A O 1
ATOM 1480 N N . VAL A 1 180 ? 8.891 10.162 2.599 1.00 87.81 180 VAL A N 1
ATOM 1481 C CA . VAL A 1 180 ? 7.568 9.773 3.078 1.00 87.81 180 VAL A CA 1
ATOM 1482 C C . VAL A 1 180 ? 7.309 8.333 2.663 1.00 87.81 180 VAL A C 1
ATOM 1484 O O . VAL A 1 180 ? 7.835 7.843 1.664 1.00 87.81 180 VAL A O 1
ATOM 1487 N N . SER A 1 181 ? 6.498 7.641 3.446 1.00 90.44 181 SER A N 1
ATOM 1488 C CA . SER A 1 181 ? 6.032 6.303 3.115 1.00 90.44 181 SER A CA 1
ATOM 1489 C C . SER A 1 181 ? 4.532 6.196 3.314 1.00 90.44 181 SER A C 1
ATOM 1491 O O . SER A 1 181 ? 3.958 6.862 4.181 1.00 90.44 181 SER A O 1
ATOM 1493 N N . GLN A 1 182 ? 3.911 5.360 2.495 1.00 94.50 182 GLN A N 1
ATOM 1494 C CA . GLN A 1 182 ? 2.567 4.861 2.716 1.00 94.50 182 GLN A CA 1
ATOM 1495 C C . GLN A 1 182 ? 2.635 3.345 2.806 1.00 94.50 182 GLN A C 1
ATOM 1497 O O . GLN A 1 182 ? 3.294 2.716 1.982 1.00 94.50 182 GLN A O 1
ATOM 1502 N N . SER A 1 183 ? 1.927 2.770 3.765 1.00 95.06 183 SER A N 1
ATOM 1503 C CA . SER A 1 183 ? 1.947 1.333 3.993 1.00 95.06 183 SER A CA 1
ATOM 1504 C C . SER A 1 183 ? 0.542 0.785 4.134 1.00 95.06 183 SER A C 1
ATOM 1506 O O . SER A 1 183 ? -0.350 1.447 4.666 1.00 95.06 183 SER A O 1
ATOM 1508 N N . LEU A 1 184 ? 0.345 -0.449 3.688 1.00 97.12 184 LEU A N 1
ATOM 1509 C CA . LEU A 1 184 ? -0.842 -1.233 4.003 1.00 97.12 184 LEU A CA 1
ATOM 1510 C C . LEU A 1 184 ? -0.483 -2.212 5.108 1.00 97.12 184 LEU A C 1
ATOM 1512 O O . LEU A 1 184 ? 0.422 -3.015 4.916 1.00 97.12 184 LEU A O 1
ATOM 1516 N N . ARG A 1 185 ? -1.203 -2.174 6.232 1.00 96.94 185 ARG A N 1
ATOM 1517 C CA . ARG A 1 185 ? -1.043 -3.107 7.355 1.00 96.94 185 ARG A CA 1
ATOM 1518 C C . ARG A 1 185 ? -2.332 -3.873 7.616 1.00 96.94 185 ARG A C 1
ATOM 1520 O O . ARG A 1 185 ? -3.417 -3.292 7.577 1.00 96.94 185 ARG A O 1
ATOM 1527 N N . ILE A 1 186 ? -2.209 -5.166 7.899 1.00 97.25 186 ILE A N 1
ATOM 1528 C CA . ILE A 1 186 ? -3.351 -6.059 8.102 1.00 97.25 186 ILE A CA 1
ATOM 1529 C C . ILE A 1 186 ? -3.570 -6.329 9.590 1.00 97.25 186 ILE A C 1
ATOM 1531 O O . ILE A 1 186 ? -2.642 -6.650 10.333 1.00 97.25 186 ILE A O 1
ATOM 1535 N N . PHE A 1 187 ? -4.831 -6.226 10.003 1.00 96.44 187 PHE A N 1
ATOM 1536 C CA . PHE A 1 187 ? -5.301 -6.512 11.352 1.00 96.44 187 PHE A CA 1
ATOM 1537 C C . PHE A 1 187 ? -6.428 -7.538 11.322 1.00 96.44 187 PHE A C 1
ATOM 1539 O O . PHE A 1 187 ? -7.185 -7.629 10.354 1.00 96.44 187 PHE A O 1
ATOM 1546 N N . THR A 1 188 ? -6.611 -8.256 12.420 1.00 95.94 188 THR A N 1
ATOM 1547 C CA . THR A 1 188 ? -7.840 -9.005 12.697 1.00 95.94 188 THR A CA 1
ATOM 1548 C C . THR A 1 188 ? -8.190 -8.902 14.179 1.00 95.94 188 THR A C 1
ATOM 1550 O O . THR A 1 188 ? -7.380 -8.446 14.986 1.00 95.94 188 THR A O 1
ATOM 1553 N N . ILE A 1 189 ? -9.416 -9.270 14.539 1.00 94.88 189 ILE A N 1
ATOM 1554 C CA . ILE A 1 189 ? -9.868 -9.295 15.930 1.00 94.88 189 ILE A CA 1
ATOM 1555 C C . ILE A 1 189 ? -10.072 -10.761 16.312 1.00 94.88 189 ILE A C 1
ATOM 1557 O O . ILE A 1 189 ? -11.028 -11.387 15.857 1.00 94.88 189 ILE A O 1
ATOM 1561 N N . ASP A 1 190 ? -9.181 -11.293 17.147 1.00 89.81 190 ASP A N 1
ATOM 1562 C CA . ASP A 1 190 ? -9.219 -12.670 17.644 1.00 89.81 190 ASP A CA 1
ATOM 1563 C C . ASP A 1 190 ? -9.534 -12.642 19.152 1.00 89.81 190 ASP A C 1
ATOM 1565 O O . ASP A 1 190 ? -8.848 -11.970 19.916 1.00 89.81 190 ASP A O 1
ATOM 1569 N N . GLU A 1 191 ? -10.580 -13.348 19.598 1.00 83.00 191 GLU A N 1
ATOM 1570 C CA . GLU A 1 191 ? -10.881 -13.587 21.028 1.00 83.00 191 GLU A CA 1
ATOM 1571 C C . GLU A 1 191 ? -10.774 -12.341 21.943 1.00 83.00 191 GLU A C 1
ATOM 1573 O O . GLU A 1 191 ? -10.202 -12.387 23.032 1.00 83.00 191 GLU A O 1
ATOM 1578 N N . ASN A 1 192 ? -11.357 -11.216 21.510 1.00 87.62 192 ASN A N 1
ATOM 1579 C CA . ASN A 1 192 ? -11.328 -9.900 22.182 1.00 87.62 192 ASN A CA 1
ATOM 1580 C C . ASN A 1 192 ? -10.007 -9.117 22.109 1.00 87.62 192 ASN A C 1
ATOM 1582 O O . ASN A 1 192 ? -9.875 -8.113 22.805 1.00 87.62 192 ASN A O 1
ATOM 1586 N N . HIS A 1 193 ? -9.068 -9.514 21.256 1.00 91.50 193 HIS A N 1
ATOM 1587 C CA . HIS A 1 193 ? -7.793 -8.829 21.067 1.00 91.50 193 HIS A CA 1
ATOM 1588 C C . HIS A 1 193 ? -7.611 -8.400 19.612 1.00 91.50 193 HIS A C 1
ATOM 1590 O O . HIS A 1 193 ? -7.975 -9.119 18.682 1.00 91.50 193 HIS A O 1
ATOM 1596 N N . LEU A 1 194 ? -7.014 -7.224 19.411 1.00 94.31 194 LEU A N 1
ATOM 1597 C CA . LEU A 1 194 ? -6.561 -6.793 18.092 1.00 94.31 194 LEU A CA 1
ATOM 1598 C C . LEU A 1 194 ? -5.220 -7.463 17.770 1.00 94.31 194 LEU A C 1
ATOM 1600 O O . LEU A 1 194 ? -4.194 -7.120 18.365 1.00 94.31 194 LEU A O 1
ATOM 1604 N N . ASN A 1 195 ? -5.238 -8.380 16.811 1.00 94.12 195 ASN A N 1
ATOM 1605 C CA . ASN A 1 195 ? -4.061 -9.033 16.259 1.00 94.12 195 ASN A CA 1
ATOM 1606 C C . ASN A 1 195 ? -3.533 -8.216 15.072 1.00 94.12 195 ASN A C 1
ATOM 1608 O O . ASN A 1 195 ? -4.166 -8.138 14.018 1.00 94.12 195 ASN A O 1
ATOM 1612 N N . ASP A 1 196 ? -2.370 -7.600 15.256 1.00 91.38 196 ASP A N 1
ATOM 1613 C CA . ASP A 1 196 ? -1.669 -6.746 14.292 1.00 91.38 196 ASP A CA 1
ATOM 1614 C C . ASP A 1 196 ? -0.414 -7.402 13.698 1.00 91.38 196 ASP A C 1
ATOM 1616 O O . ASP A 1 196 ? 0.432 -6.708 13.121 1.00 91.38 196 ASP A O 1
ATOM 1620 N N . SER A 1 197 ? -0.316 -8.728 13.821 1.00 92.56 197 SER A N 1
ATOM 1621 C CA . SER A 1 197 ? 0.792 -9.562 13.333 1.00 92.56 197 SER A CA 1
ATOM 1622 C C . SER A 1 197 ? 0.340 -10.612 12.317 1.00 92.56 197 SER A C 1
ATOM 1624 O O . SER A 1 197 ? 1.144 -11.424 11.867 1.00 92.56 197 SER A O 1
ATOM 1626 N N . ILE A 1 198 ? -0.944 -10.617 11.944 1.00 93.19 198 ILE A N 1
ATOM 1627 C CA . ILE A 1 198 ? -1.487 -11.578 10.988 1.00 93.19 198 ILE A CA 1
ATOM 1628 C C . ILE A 1 198 ? -0.861 -11.375 9.601 1.00 93.19 198 ILE A C 1
ATOM 1630 O O . ILE A 1 198 ? -1.086 -10.375 8.921 1.00 93.19 198 ILE A O 1
ATOM 1634 N N . ALA A 1 199 ? -0.052 -12.344 9.180 1.00 94.38 199 ALA A N 1
ATOM 1635 C CA . ALA A 1 199 ? 0.640 -12.301 7.904 1.00 94.38 199 ALA A CA 1
ATOM 1636 C C . ALA A 1 199 ? -0.243 -12.914 6.812 1.00 94.38 199 ALA A C 1
ATOM 1638 O O . ALA A 1 199 ? -0.370 -14.135 6.714 1.00 94.38 199 ALA A O 1
ATOM 1639 N N . LEU A 1 200 ? -0.884 -12.056 6.015 1.00 95.50 200 LEU A N 1
ATOM 1640 C CA . LEU A 1 200 ? -1.718 -12.480 4.888 1.00 95.50 200 LEU A CA 1
ATOM 1641 C C . LEU A 1 200 ? -1.104 -12.184 3.526 1.00 95.50 200 LEU A C 1
ATOM 1643 O O . LEU A 1 200 ? -1.733 -12.499 2.527 1.00 95.50 200 LEU A O 1
ATOM 1647 N N . ILE A 1 201 ? 0.076 -11.580 3.450 1.00 94.38 201 ILE A N 1
ATOM 1648 C CA . ILE A 1 201 ? 0.680 -11.189 2.177 1.00 94.38 201 ILE A CA 1
ATOM 1649 C C . ILE A 1 201 ? 1.860 -12.107 1.918 1.00 94.38 201 ILE A C 1
ATOM 1651 O O . ILE A 1 201 ? 2.830 -12.102 2.672 1.00 94.38 201 ILE A O 1
ATOM 1655 N N . LYS A 1 202 ? 1.778 -12.901 0.858 1.00 88.62 202 LYS A N 1
ATOM 1656 C CA . LYS A 1 202 ? 2.861 -13.769 0.411 1.00 88.62 202 LYS A CA 1
ATOM 1657 C C . LYS A 1 202 ? 3.798 -12.971 -0.491 1.00 88.62 202 LYS A C 1
ATOM 1659 O O . LYS A 1 202 ? 3.390 -12.466 -1.534 1.00 88.62 202 LYS A O 1
ATOM 1664 N N . THR A 1 203 ? 5.055 -12.884 -0.084 1.00 81.81 203 THR A N 1
ATOM 1665 C CA . THR A 1 203 ? 6.154 -12.269 -0.837 1.00 81.81 203 THR A CA 1
ATOM 1666 C C . THR A 1 203 ? 7.207 -13.326 -1.164 1.00 81.81 203 THR A C 1
ATOM 1668 O O . THR A 1 203 ? 7.164 -14.434 -0.625 1.00 81.81 203 THR A O 1
ATOM 1671 N N . GLU A 1 204 ? 8.184 -12.986 -2.007 1.00 75.75 204 GLU A N 1
ATOM 1672 C CA . GLU A 1 204 ? 9.326 -13.868 -2.300 1.00 75.75 204 GLU A CA 1
ATOM 1673 C C . GLU A 1 204 ? 10.101 -14.263 -1.027 1.00 75.75 204 GLU A C 1
ATOM 1675 O O . GLU A 1 204 ? 10.592 -15.383 -0.925 1.00 75.75 204 GLU A O 1
ATOM 1680 N N . ASN A 1 205 ? 10.131 -13.382 -0.020 1.00 77.81 205 ASN A N 1
ATOM 1681 C CA . ASN A 1 205 ? 10.843 -13.583 1.247 1.00 77.81 205 ASN A CA 1
ATOM 1682 C C . ASN A 1 205 ? 9.963 -14.176 2.364 1.00 77.81 205 ASN A C 1
ATOM 1684 O O . ASN A 1 205 ? 10.378 -14.221 3.523 1.00 77.81 205 ASN A O 1
ATOM 1688 N N . GLY A 1 206 ? 8.746 -14.622 2.041 1.00 84.19 206 GLY A N 1
ATOM 1689 C CA . GLY A 1 206 ? 7.810 -15.220 2.992 1.00 84.19 206 GLY A CA 1
ATOM 1690 C C . GLY A 1 206 ? 6.564 -14.375 3.241 1.00 84.19 206 GLY A C 1
ATOM 1691 O O . GLY A 1 206 ? 6.182 -13.526 2.433 1.00 84.19 206 GLY A O 1
ATOM 1692 N N . PHE A 1 207 ? 5.887 -14.649 4.355 1.00 90.81 207 PHE A N 1
ATOM 1693 C CA . PHE A 1 207 ? 4.613 -14.019 4.686 1.00 90.81 207 PHE A CA 1
ATOM 1694 C C . PHE A 1 207 ? 4.822 -12.763 5.524 1.00 90.81 207 PHE A C 1
ATOM 1696 O O . PHE A 1 207 ? 5.473 -12.804 6.567 1.00 90.81 207 PHE A O 1
ATOM 1703 N N . VAL A 1 208 ? 4.211 -11.664 5.096 1.00 92.44 208 VAL A N 1
ATOM 1704 C CA . VAL A 1 208 ? 4.256 -10.374 5.784 1.00 92.44 208 VAL A CA 1
ATOM 1705 C C . VAL A 1 208 ? 2.847 -9.886 6.117 1.00 92.44 208 VAL A C 1
ATOM 1707 O O . VAL A 1 208 ? 1.852 -10.276 5.498 1.00 92.44 208 VAL A O 1
ATOM 1710 N N . ASN A 1 209 ? 2.750 -9.036 7.134 1.00 93.69 209 ASN A N 1
ATOM 1711 C CA . ASN A 1 209 ? 1.514 -8.356 7.536 1.00 93.69 209 ASN A CA 1
ATOM 1712 C C . ASN A 1 209 ? 1.431 -6.914 7.003 1.00 93.69 209 ASN A C 1
ATOM 1714 O O . ASN A 1 209 ? 0.424 -6.242 7.231 1.00 93.69 209 ASN A O 1
ATOM 1718 N N . THR A 1 210 ? 2.496 -6.434 6.352 1.00 93.81 210 THR A N 1
ATOM 1719 C CA . THR A 1 210 ? 2.654 -5.049 5.903 1.00 93.81 210 THR A CA 1
ATOM 1720 C C . THR A 1 210 ? 3.316 -5.006 4.526 1.00 93.81 210 THR A C 1
ATOM 1722 O O . THR A 1 210 ? 4.216 -5.801 4.267 1.00 93.81 210 THR A O 1
ATOM 1725 N N . ILE A 1 211 ? 2.895 -4.078 3.662 1.00 90.00 211 ILE A N 1
ATOM 1726 C CA . ILE A 1 211 ? 3.661 -3.666 2.475 1.00 90.00 211 ILE A CA 1
ATOM 1727 C C . ILE A 1 211 ? 3.887 -2.161 2.541 1.00 90.00 211 ILE A C 1
ATOM 1729 O O . ILE A 1 211 ? 2.930 -1.412 2.747 1.00 90.00 211 ILE A O 1
ATOM 1733 N N . ASP A 1 212 ? 5.126 -1.739 2.314 1.00 89.69 212 ASP A N 1
ATOM 1734 C CA . ASP A 1 212 ? 5.548 -0.343 2.351 1.00 89.69 212 ASP A CA 1
ATOM 1735 C C . ASP A 1 212 ? 5.810 0.200 0.942 1.00 89.69 212 ASP A C 1
ATOM 1737 O O . ASP A 1 212 ? 6.397 -0.469 0.090 1.00 89.69 212 ASP A O 1
ATOM 1741 N N . PHE A 1 213 ? 5.417 1.449 0.712 1.00 89.00 213 PHE A N 1
ATOM 1742 C CA . PHE A 1 213 ? 5.738 2.220 -0.480 1.00 89.00 213 PHE A CA 1
ATOM 1743 C C . PHE A 1 213 ? 6.409 3.532 -0.069 1.00 89.00 213 PHE A C 1
ATOM 1745 O O . PHE A 1 213 ? 5.759 4.447 0.441 1.00 89.00 213 PHE A O 1
ATOM 1752 N N . ASN A 1 214 ? 7.722 3.612 -0.282 1.00 87.00 214 ASN A N 1
ATOM 1753 C CA . ASN A 1 214 ? 8.538 4.786 0.027 1.00 87.00 214 ASN A CA 1
ATOM 1754 C C . ASN A 1 214 ? 8.650 5.692 -1.199 1.00 87.00 214 ASN A C 1
ATOM 1756 O O . ASN A 1 214 ? 8.871 5.206 -2.307 1.00 87.00 214 ASN A O 1
ATOM 1760 N N . PHE A 1 215 ? 8.539 7.004 -1.007 1.00 83.06 215 PHE A N 1
ATOM 1761 C CA . PHE A 1 215 ? 8.632 7.975 -2.092 1.00 83.06 215 PHE A CA 1
ATOM 1762 C C . PHE A 1 215 ? 9.133 9.338 -1.604 1.00 83.06 215 PHE A C 1
ATOM 1764 O O . PHE A 1 215 ? 9.083 9.677 -0.420 1.00 83.06 215 PHE A O 1
ATOM 1771 N N . ASN A 1 216 ? 9.603 10.143 -2.557 1.00 85.38 216 ASN A N 1
ATOM 1772 C CA . ASN A 1 216 ? 9.968 11.532 -2.324 1.00 85.38 216 ASN A CA 1
ATOM 1773 C C . ASN A 1 216 ? 8.724 12.424 -2.461 1.00 85.38 216 ASN A C 1
ATOM 1775 O O . ASN A 1 216 ? 8.134 12.510 -3.539 1.00 85.38 216 ASN A O 1
ATOM 1779 N N . PHE A 1 217 ? 8.352 13.124 -1.390 1.00 85.81 217 PHE A N 1
ATOM 1780 C CA . PHE A 1 217 ? 7.224 14.054 -1.354 1.00 85.81 217 PHE A CA 1
ATOM 1781 C C . PHE A 1 217 ? 7.287 15.107 -2.468 1.00 85.81 217 PHE A C 1
ATOM 1783 O O . PHE A 1 217 ? 6.260 15.429 -3.068 1.00 85.81 217 PHE A O 1
ATOM 1790 N N . PHE A 1 218 ? 8.479 15.628 -2.776 1.00 85.50 218 PHE A N 1
ATOM 1791 C CA . PHE A 1 218 ? 8.640 16.688 -3.773 1.00 85.50 218 PHE A CA 1
ATOM 1792 C C . PHE A 1 218 ? 8.310 16.224 -5.192 1.00 85.50 218 PHE A C 1
ATOM 1794 O O . PHE A 1 218 ? 7.793 17.022 -5.974 1.00 85.50 218 PHE A O 1
ATOM 1801 N N . ASN A 1 219 ? 8.508 14.937 -5.489 1.00 84.38 219 ASN A N 1
ATOM 1802 C CA . ASN A 1 219 ? 8.179 14.357 -6.791 1.00 84.38 219 ASN A CA 1
ATOM 1803 C C . ASN A 1 219 ? 6.661 14.264 -7.024 1.00 84.38 219 ASN A C 1
ATOM 1805 O O . ASN A 1 219 ? 6.240 14.039 -8.151 1.00 84.38 219 ASN A O 1
ATOM 1809 N N . LEU A 1 220 ? 5.842 14.445 -5.977 1.00 84.38 220 LEU A N 1
ATOM 1810 C CA . LEU A 1 220 ? 4.372 14.405 -6.028 1.00 84.38 220 LEU A CA 1
ATOM 1811 C C . LEU A 1 220 ? 3.731 15.719 -5.554 1.00 84.38 220 LEU A C 1
ATOM 1813 O O . LEU A 1 220 ? 2.563 15.749 -5.151 1.00 84.38 220 LEU A O 1
ATOM 1817 N N . SER A 1 221 ? 4.511 16.801 -5.520 1.00 81.62 221 SER A N 1
ATOM 1818 C CA . SER A 1 221 ? 4.092 18.085 -4.949 1.00 81.62 221 SER A CA 1
ATOM 1819 C C . SER A 1 221 ? 2.960 18.758 -5.733 1.00 81.62 221 SER A C 1
ATOM 1821 O O . SER A 1 221 ? 2.137 19.448 -5.131 1.00 81.62 221 SER A O 1
ATOM 1823 N N . ASP A 1 222 ? 2.879 18.494 -7.035 1.00 84.06 222 ASP A N 1
ATOM 1824 C CA . ASP A 1 222 ? 1.871 18.975 -7.982 1.00 84.06 222 ASP A CA 1
ATOM 1825 C C . ASP A 1 222 ? 0.477 18.362 -7.768 1.00 84.06 222 ASP A C 1
ATOM 1827 O O . ASP A 1 222 ? -0.539 18.947 -8.154 1.00 84.06 222 ASP A O 1
ATOM 1831 N N . ARG A 1 223 ? 0.390 17.199 -7.113 1.00 84.62 223 ARG A N 1
ATOM 1832 C CA . ARG A 1 223 ? -0.898 16.566 -6.819 1.00 84.62 223 ARG A CA 1
ATOM 1833 C C . ARG A 1 223 ? -1.662 17.354 -5.753 1.00 84.62 223 ARG A C 1
ATOM 1835 O O . ARG A 1 223 ? -1.080 17.663 -4.716 1.00 84.62 223 ARG A O 1
ATOM 1842 N N . PRO A 1 224 ? -2.975 17.594 -5.912 1.00 85.69 224 PRO A N 1
ATOM 1843 C CA . PRO A 1 224 ? -3.768 18.331 -4.922 1.00 85.69 224 PRO A CA 1
ATOM 1844 C C . PRO A 1 224 ? -4.248 17.472 -3.738 1.00 85.69 224 PRO A C 1
ATOM 1846 O O . PRO A 1 224 ? -4.581 18.003 -2.683 1.00 85.69 224 PRO A O 1
ATOM 1849 N N . GLU A 1 225 ? -4.306 16.145 -3.887 1.00 86.69 225 GLU A N 1
ATOM 1850 C CA . GLU A 1 225 ? -4.857 15.241 -2.868 1.00 86.69 225 GLU A CA 1
ATOM 1851 C C . GLU A 1 225 ? -3.931 15.101 -1.648 1.00 86.69 225 GLU A C 1
ATOM 1853 O O . GLU A 1 225 ? -2.756 14.754 -1.789 1.00 86.69 225 GLU A O 1
ATOM 1858 N N . ARG A 1 226 ? -4.460 15.324 -0.436 1.00 86.94 226 ARG A N 1
ATOM 1859 C CA . ARG A 1 226 ? -3.755 15.102 0.838 1.00 86.94 226 ARG A CA 1
ATOM 1860 C C . ARG A 1 226 ? -4.683 14.435 1.872 1.00 86.94 226 ARG A C 1
ATOM 1862 O O . ARG A 1 226 ? -5.821 14.886 2.007 1.00 86.94 226 ARG A O 1
ATOM 1869 N N . PRO A 1 227 ? -4.214 13.422 2.632 1.00 88.56 227 PRO A N 1
ATOM 1870 C CA . PRO A 1 227 ? -2.982 12.655 2.403 1.00 88.56 227 PRO A CA 1
ATOM 1871 C C . PRO A 1 227 ? -3.041 11.924 1.051 1.00 88.56 227 PRO A C 1
ATOM 1873 O O . PRO A 1 227 ? -4.129 11.690 0.530 1.00 88.56 227 PRO A O 1
ATOM 1876 N N . PHE A 1 228 ? -1.889 11.594 0.463 1.00 90.44 228 PHE A N 1
ATOM 1877 C CA . PHE A 1 228 ? -1.864 10.885 -0.821 1.00 90.44 228 PHE A CA 1
ATOM 1878 C C . PHE A 1 228 ? -2.582 9.531 -0.720 1.00 90.44 228 PHE A C 1
ATOM 1880 O O . PHE A 1 228 ? -2.448 8.845 0.292 1.00 90.44 228 PHE A O 1
ATOM 1887 N N . ARG A 1 229 ? -3.304 9.110 -1.765 1.00 91.69 229 ARG A N 1
ATOM 1888 C CA . ARG A 1 229 ? -3.935 7.778 -1.844 1.00 91.69 229 ARG A CA 1
ATOM 1889 C C . ARG A 1 229 ? -3.273 6.928 -2.928 1.00 91.69 229 ARG A C 1
ATOM 1891 O O . ARG A 1 229 ? -3.798 6.772 -4.033 1.00 91.69 229 ARG A O 1
ATOM 1898 N N . LEU A 1 230 ? -2.069 6.448 -2.627 1.00 92.50 230 LEU A N 1
ATOM 1899 C CA . LEU A 1 230 ? -1.197 5.756 -3.578 1.00 92.50 230 LEU A CA 1
ATOM 1900 C C . LEU A 1 230 ? -1.483 4.254 -3.599 1.00 92.50 230 LEU A C 1
ATOM 1902 O O . LEU A 1 230 ? -1.794 3.713 -4.657 1.00 92.50 230 LEU A O 1
ATOM 1906 N N . ILE A 1 231 ? -1.446 3.609 -2.434 1.00 95.19 231 ILE A N 1
ATOM 1907 C CA . ILE A 1 231 ? -1.868 2.224 -2.257 1.00 95.19 231 ILE A CA 1
ATOM 1908 C C . ILE A 1 231 ? -3.393 2.176 -2.272 1.00 95.19 231 ILE A C 1
ATOM 1910 O O . ILE A 1 231 ? -4.070 2.875 -1.513 1.00 95.19 231 ILE A O 1
ATOM 1914 N N . LYS A 1 232 ? -3.937 1.334 -3.145 1.00 93.81 232 LYS A N 1
ATOM 1915 C CA . LYS A 1 232 ? -5.377 1.163 -3.340 1.00 93.81 232 LYS A CA 1
ATOM 1916 C C . LYS A 1 232 ? -5.781 -0.273 -3.058 1.00 93.81 232 LYS A C 1
ATOM 1918 O O . LYS A 1 232 ? -4.992 -1.194 -3.248 1.00 93.81 232 LYS A O 1
ATOM 1923 N N . TYR A 1 233 ? -7.031 -0.452 -2.653 1.00 95.31 233 TYR A N 1
ATOM 1924 C CA . TYR A 1 233 ? -7.646 -1.761 -2.500 1.00 95.31 233 TYR A CA 1
ATOM 1925 C C . TYR A 1 233 ? -8.992 -1.789 -3.225 1.00 95.31 233 TYR A C 1
ATOM 1927 O O . TYR A 1 233 ? -9.861 -0.958 -2.956 1.00 95.31 233 TYR A O 1
ATOM 1935 N N . ASP A 1 234 ? -9.154 -2.739 -4.143 1.00 91.25 234 ASP A N 1
ATOM 1936 C CA . ASP A 1 234 ? -10.437 -3.070 -4.758 1.00 91.25 234 ASP A CA 1
ATOM 1937 C C . ASP A 1 234 ? -11.101 -4.169 -3.924 1.00 91.25 234 ASP A C 1
ATOM 1939 O O . ASP A 1 234 ? -10.622 -5.301 -3.889 1.00 91.25 234 ASP A O 1
ATOM 1943 N N . SER A 1 235 ? -12.206 -3.854 -3.246 1.00 90.44 235 SER A N 1
ATOM 1944 C CA . SER A 1 235 ? -12.910 -4.814 -2.389 1.00 90.44 235 SER A CA 1
ATOM 1945 C C . SER A 1 235 ? -13.683 -5.886 -3.158 1.00 90.44 235 SER A C 1
ATOM 1947 O O . SER A 1 235 ? -13.914 -6.967 -2.614 1.00 90.44 235 SER A O 1
ATOM 1949 N N . LYS A 1 236 ? -14.065 -5.625 -4.415 1.00 88.56 236 LYS A N 1
ATOM 1950 C CA . LYS A 1 236 ? -14.800 -6.580 -5.257 1.00 88.56 236 LYS A CA 1
ATOM 1951 C C . LYS A 1 236 ? -13.855 -7.626 -5.824 1.00 88.56 236 LYS A C 1
ATOM 1953 O O . LYS A 1 236 ? -14.135 -8.818 -5.737 1.00 88.56 236 LYS A O 1
ATOM 1958 N N . GLN A 1 237 ? -12.738 -7.170 -6.383 1.00 86.62 237 GLN A N 1
ATOM 1959 C CA . GLN A 1 237 ? -11.703 -8.039 -6.935 1.00 86.62 237 GLN A CA 1
ATOM 1960 C C . GLN A 1 237 ? -10.762 -8.566 -5.844 1.00 86.62 237 GLN A C 1
ATOM 1962 O O . GLN A 1 237 ? -10.070 -9.554 -6.059 1.00 86.62 237 GLN A O 1
ATOM 1967 N N . LYS A 1 238 ? -10.755 -7.955 -4.654 1.00 93.44 238 LYS A N 1
ATOM 1968 C CA . LYS A 1 238 ? -9.818 -8.249 -3.558 1.00 93.44 238 LYS A CA 1
ATOM 1969 C C . LYS A 1 238 ? -8.364 -8.083 -4.011 1.00 93.44 238 LYS A C 1
ATOM 1971 O O . LYS A 1 238 ? -7.527 -8.953 -3.772 1.00 93.44 238 LYS A O 1
ATOM 1976 N N . ILE A 1 239 ? -8.085 -6.964 -4.684 1.00 92.19 239 ILE A N 1
ATOM 1977 C CA . ILE A 1 239 ? -6.761 -6.630 -5.226 1.00 92.19 239 ILE A CA 1
ATOM 1978 C C . ILE A 1 239 ? -6.192 -5.420 -4.494 1.00 92.19 239 ILE A C 1
ATOM 1980 O O . ILE A 1 239 ? -6.812 -4.358 -4.456 1.00 92.19 239 ILE A O 1
ATOM 1984 N N . ILE A 1 240 ? -4.983 -5.563 -3.960 1.00 94.19 240 ILE A N 1
ATOM 1985 C CA . ILE A 1 240 ? -4.144 -4.455 -3.501 1.00 94.19 240 ILE A CA 1
ATOM 1986 C C . ILE A 1 240 ? -3.323 -3.977 -4.698 1.00 94.19 240 ILE A C 1
ATOM 1988 O O . ILE A 1 240 ? -2.678 -4.786 -5.356 1.00 94.19 240 ILE A O 1
ATOM 1992 N N . SER A 1 241 ? -3.332 -2.678 -4.982 1.00 87.69 241 SER A N 1
ATOM 1993 C CA . SER A 1 241 ? -2.512 -2.053 -6.026 1.00 87.6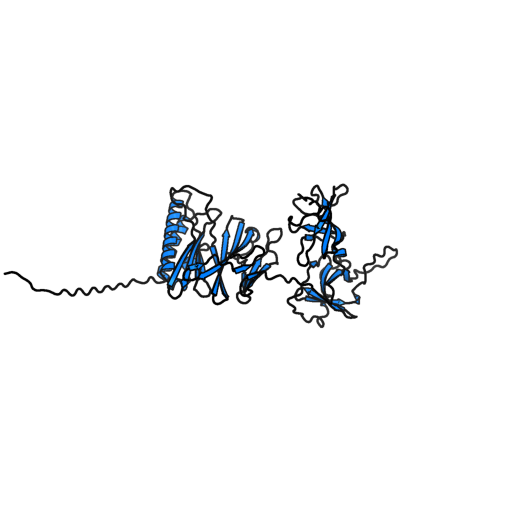9 241 SER A CA 1
ATOM 1994 C C . SER A 1 241 ? -1.560 -1.044 -5.405 1.00 87.69 241 SER A C 1
ATOM 1996 O O . SER A 1 241 ? -1.996 -0.143 -4.687 1.00 87.69 241 SER A O 1
ATOM 1998 N N . ILE A 1 242 ? -0.274 -1.183 -5.703 1.00 86.75 242 ILE A N 1
ATOM 1999 C CA . ILE A 1 242 ? 0.805 -0.335 -5.200 1.00 86.75 242 ILE A CA 1
ATOM 2000 C C . ILE A 1 242 ? 1.520 0.250 -6.415 1.00 86.75 242 ILE A C 1
ATOM 2002 O O . ILE A 1 242 ? 1.890 -0.511 -7.308 1.00 86.75 242 ILE A O 1
ATOM 2006 N N . PRO A 1 243 ? 1.710 1.570 -6.503 1.00 81.00 243 PRO A N 1
ATOM 2007 C CA . PRO A 1 243 ? 2.437 2.142 -7.620 1.00 81.00 243 PRO A CA 1
ATOM 2008 C C . PRO A 1 243 ? 3.919 1.796 -7.577 1.00 81.00 243 PRO A C 1
ATOM 2010 O O . PRO A 1 243 ? 4.470 1.483 -6.524 1.00 81.00 243 PRO A O 1
ATOM 2013 N N . THR A 1 244 ? 4.574 1.898 -8.727 1.00 74.88 244 THR A N 1
ATOM 2014 C CA . THR A 1 244 ? 6.035 1.865 -8.814 1.00 74.88 244 THR A CA 1
ATOM 2015 C C . THR A 1 244 ? 6.597 3.246 -9.125 1.00 74.88 244 THR A C 1
ATOM 2017 O O . THR A 1 244 ? 5.875 4.154 -9.545 1.00 74.88 244 THR A O 1
ATOM 2020 N N . LEU A 1 245 ? 7.892 3.412 -8.864 1.00 68.75 245 LEU A N 1
ATOM 2021 C CA . LEU A 1 245 ? 8.629 4.627 -9.183 1.00 68.75 245 LEU A CA 1
ATOM 2022 C C . LEU A 1 245 ? 9.540 4.393 -10.391 1.00 68.75 245 LEU A C 1
ATOM 2024 O O . LEU A 1 245 ? 10.086 3.302 -10.548 1.00 68.75 245 LEU A O 1
ATOM 2028 N N . ASP A 1 246 ? 9.708 5.415 -11.227 1.00 54.91 246 ASP A N 1
ATOM 2029 C CA . ASP A 1 246 ? 10.731 5.442 -12.272 1.00 54.91 246 ASP A CA 1
ATOM 2030 C C . ASP A 1 246 ? 12.133 5.702 -11.680 1.00 54.91 246 ASP A C 1
ATOM 2032 O O . ASP A 1 246 ? 12.300 5.957 -10.483 1.00 54.91 246 ASP A O 1
ATOM 2036 N N . ILE A 1 247 ? 13.162 5.691 -12.531 1.00 54.75 247 ILE A N 1
ATOM 2037 C CA . ILE A 1 247 ? 14.556 5.944 -12.121 1.00 54.75 247 ILE A CA 1
ATOM 2038 C C . ILE A 1 247 ? 14.787 7.350 -11.534 1.00 54.75 247 ILE A C 1
ATOM 2040 O O . ILE A 1 247 ? 15.798 7.585 -10.876 1.00 54.75 247 ILE A O 1
ATOM 2044 N N . LYS A 1 248 ? 13.869 8.296 -11.766 1.00 56.59 248 LYS A N 1
ATOM 2045 C CA . LYS A 1 248 ? 13.908 9.666 -11.228 1.00 56.59 248 LYS A CA 1
ATOM 2046 C C . LYS A 1 248 ? 13.092 9.789 -9.933 1.00 56.59 248 LYS A C 1
ATOM 2048 O O . LYS A 1 248 ? 13.064 10.856 -9.314 1.00 56.59 248 LYS A O 1
ATOM 2053 N N . GLY A 1 249 ? 12.445 8.705 -9.502 1.00 61.00 249 GLY A N 1
ATOM 2054 C CA . GLY A 1 249 ? 11.591 8.645 -8.324 1.00 61.00 249 GLY A CA 1
ATOM 2055 C C . GLY A 1 249 ? 10.189 9.225 -8.536 1.00 61.00 249 GLY A C 1
ATOM 2056 O O . GLY A 1 249 ? 9.533 9.541 -7.540 1.00 61.00 249 GLY A O 1
ATOM 2057 N N . ASN A 1 250 ? 9.741 9.441 -9.775 1.00 74.44 250 ASN A N 1
ATOM 2058 C CA . ASN A 1 250 ? 8.355 9.822 -10.075 1.00 74.44 250 ASN A CA 1
ATOM 2059 C C . ASN A 1 250 ? 7.481 8.573 -10.148 1.00 74.44 250 ASN A C 1
ATOM 2061 O O . ASN A 1 250 ? 7.991 7.480 -10.370 1.00 74.44 250 ASN A O 1
ATOM 2065 N N . LEU A 1 251 ? 6.162 8.715 -10.006 1.00 72.38 251 LEU A N 1
ATOM 2066 C CA . LEU A 1 251 ? 5.261 7.586 -10.247 1.00 72.38 251 LEU A CA 1
ATOM 2067 C C . LEU A 1 251 ? 5.357 7.149 -11.708 1.00 72.38 251 LEU A C 1
ATOM 2069 O O . LEU A 1 251 ? 5.205 7.968 -12.610 1.00 72.38 251 LEU A O 1
ATOM 2073 N N . SER A 1 252 ? 5.573 5.859 -11.919 1.00 65.50 252 SER A N 1
ATOM 2074 C CA . SER A 1 252 ? 5.457 5.238 -13.235 1.00 65.50 252 SER A CA 1
ATOM 2075 C C . SER A 1 252 ? 4.008 4.835 -13.524 1.00 65.50 252 SER A C 1
ATOM 2077 O O . SER A 1 252 ? 3.209 4.701 -12.595 1.00 65.50 252 SER A O 1
ATOM 2079 N N . ASP A 1 253 ? 3.715 4.492 -14.775 1.00 57.25 253 ASP A N 1
ATOM 2080 C CA . ASP A 1 253 ? 2.415 3.929 -15.174 1.00 57.25 253 ASP A CA 1
ATOM 2081 C C . ASP A 1 253 ? 2.190 2.486 -14.677 1.00 57.25 253 ASP A C 1
ATOM 2083 O O . ASP A 1 253 ? 1.070 1.974 -14.699 1.00 57.25 253 ASP A O 1
ATOM 2087 N N . ASN A 1 254 ? 3.243 1.835 -14.175 1.00 58.44 254 ASN A N 1
ATOM 2088 C CA . ASN A 1 254 ? 3.197 0.467 -13.674 1.00 58.44 254 ASN A CA 1
ATOM 2089 C C . ASN A 1 254 ? 2.715 0.380 -12.215 1.00 58.44 254 ASN A C 1
ATOM 2091 O O . ASN A 1 254 ? 2.914 1.285 -11.396 1.00 58.44 254 ASN A O 1
ATOM 2095 N N . LEU A 1 255 ? 2.093 -0.757 -11.888 1.00 72.25 255 LEU A N 1
ATOM 2096 C CA . LEU A 1 255 ? 1.605 -1.093 -10.552 1.00 72.25 255 LEU A CA 1
ATOM 2097 C C . LEU A 1 255 ? 2.043 -2.511 -10.178 1.00 72.25 255 LEU A C 1
ATOM 2099 O O . LEU A 1 255 ? 1.927 -3.437 -10.978 1.00 72.25 255 LEU A O 1
ATOM 2103 N N . ILE A 1 256 ? 2.436 -2.699 -8.924 1.00 77.94 256 ILE A N 1
ATOM 2104 C CA . ILE A 1 256 ? 2.514 -4.015 -8.294 1.00 77.94 256 ILE A CA 1
ATOM 2105 C C . ILE A 1 256 ? 1.124 -4.343 -7.756 1.00 77.94 256 ILE A C 1
ATOM 2107 O O . ILE A 1 256 ? 0.528 -3.546 -7.024 1.00 77.94 256 ILE A O 1
ATOM 2111 N N . ARG A 1 257 ? 0.595 -5.514 -8.109 1.00 82.56 257 ARG A N 1
ATOM 2112 C CA . ARG A 1 257 ? -0.732 -5.955 -7.674 1.00 82.56 257 ARG A CA 1
ATOM 2113 C C . ARG A 1 257 ? -0.630 -7.232 -6.860 1.00 82.56 257 ARG A C 1
ATOM 2115 O O . ARG A 1 257 ? 0.094 -8.140 -7.237 1.00 82.56 257 ARG A O 1
ATOM 2122 N N . TYR A 1 258 ? -1.382 -7.313 -5.770 1.00 86.62 258 TYR A N 1
ATOM 2123 C CA . TYR A 1 258 ? -1.560 -8.543 -5.002 1.00 86.62 258 TYR A CA 1
ATOM 2124 C C . TYR A 1 258 ? -3.038 -8.899 -4.973 1.00 86.62 258 TYR A C 1
ATOM 2126 O O . TYR A 1 258 ? -3.848 -8.070 -4.553 1.00 86.62 258 TYR A O 1
ATOM 2134 N N . GLN A 1 259 ? -3.396 -10.114 -5.379 1.00 90.38 259 GLN A N 1
ATOM 2135 C CA . GLN A 1 259 ? -4.775 -10.590 -5.337 1.00 90.38 259 GLN A CA 1
ATOM 2136 C C . GLN A 1 259 ? -4.965 -11.624 -4.237 1.00 90.38 259 GLN A C 1
ATOM 2138 O O . GLN A 1 259 ? -4.130 -12.500 -4.019 1.00 90.38 259 GLN A O 1
ATOM 2143 N N . PHE A 1 260 ? -6.084 -11.520 -3.530 1.00 91.81 260 PHE A N 1
ATOM 2144 C CA . PHE A 1 260 ? -6.455 -12.498 -2.525 1.00 91.81 260 PHE A CA 1
ATOM 2145 C C . PHE A 1 260 ? -6.929 -13.808 -3.173 1.00 91.81 260 PHE A C 1
ATOM 2147 O O . PHE A 1 260 ? -7.998 -13.844 -3.783 1.00 91.81 260 PHE A O 1
ATOM 2154 N N . THR A 1 261 ? -6.171 -14.891 -2.999 1.00 86.44 261 THR A N 1
ATOM 2155 C CA . THR A 1 261 ? -6.438 -16.220 -3.587 1.00 86.44 261 THR A CA 1
ATOM 2156 C C . THR A 1 261 ? -7.300 -17.119 -2.693 1.00 86.44 261 THR A C 1
ATOM 2158 O O . THR A 1 261 ? -7.646 -18.236 -3.071 1.00 86.44 261 THR A O 1
ATOM 2161 N N . GLY A 1 262 ? -7.669 -16.647 -1.497 1.00 88.12 262 GLY A N 1
ATOM 2162 C CA . GLY A 1 262 ? -8.439 -17.406 -0.505 1.00 88.12 262 GLY A CA 1
ATOM 2163 C C . GLY A 1 262 ? -7.711 -17.545 0.834 1.00 88.12 262 GLY A C 1
ATOM 2164 O O . GLY A 1 262 ? -8.269 -17.144 1.856 1.00 88.12 262 GLY A O 1
ATOM 2165 N N . PRO A 1 263 ? -6.483 -18.086 0.874 1.00 88.25 263 PRO A N 1
ATOM 2166 C CA . PRO A 1 263 ? -5.684 -18.112 2.095 1.00 88.25 263 PRO A CA 1
ATOM 2167 C C . PRO A 1 263 ? -4.837 -16.842 2.278 1.00 88.25 263 PRO A C 1
ATOM 2169 O O . PRO A 1 263 ? -4.701 -16.372 3.406 1.00 88.25 263 PRO A O 1
ATOM 2172 N N . TYR A 1 264 ? -4.312 -16.263 1.193 1.00 93.69 264 TYR A N 1
ATOM 2173 C CA . TYR A 1 264 ? -3.363 -15.147 1.229 1.00 93.69 264 TYR A CA 1
ATOM 2174 C C . TYR A 1 264 ? -3.594 -14.173 0.066 1.00 93.69 264 TYR A C 1
ATOM 2176 O O . TYR A 1 264 ? -4.218 -14.511 -0.936 1.00 93.69 264 TYR A O 1
ATOM 2184 N N . PHE A 1 265 ? -3.075 -12.957 0.199 1.00 92.00 265 PHE A N 1
ATOM 2185 C CA . PHE A 1 265 ? -2.738 -12.086 -0.916 1.00 92.00 265 PHE A CA 1
ATOM 2186 C C . PHE A 1 265 ? -1.451 -12.592 -1.548 1.00 92.00 265 PHE A C 1
ATOM 2188 O O . PHE A 1 265 ? -0.402 -12.599 -0.904 1.00 92.00 265 PHE A O 1
ATOM 2195 N N . GLU A 1 266 ? -1.530 -13.004 -2.800 1.00 86.44 266 GLU A N 1
ATOM 2196 C CA . GLU A 1 266 ? -0.374 -13.418 -3.584 1.00 86.44 266 GLU A CA 1
ATOM 2197 C C . GLU A 1 266 ? -0.109 -12.358 -4.640 1.00 86.44 266 GLU A C 1
ATOM 2199 O O . GLU A 1 266 ? -1.043 -11.683 -5.081 1.00 86.44 266 GLU A O 1
ATOM 2204 N N . LEU A 1 267 ? 1.163 -12.169 -5.002 1.00 79.75 267 LEU A N 1
ATOM 2205 C CA . LEU A 1 267 ? 1.514 -11.298 -6.114 1.00 79.75 267 LEU A CA 1
ATOM 2206 C C . LEU A 1 267 ? 0.681 -11.756 -7.311 1.00 79.75 267 LEU A C 1
ATOM 2208 O O . LEU A 1 267 ? 0.773 -12.910 -7.728 1.00 79.75 267 LEU A O 1
ATOM 2212 N N . LEU A 1 268 ? -0.173 -10.865 -7.804 1.00 64.06 268 LEU A N 1
ATOM 2213 C CA . LEU A 1 268 ? -0.880 -11.087 -9.044 1.00 64.06 268 LEU A CA 1
ATOM 2214 C C . LEU A 1 268 ? 0.207 -11.010 -10.102 1.00 64.06 268 LEU A C 1
ATOM 2216 O O . LEU A 1 268 ? 0.664 -9.913 -10.432 1.00 64.06 268 LEU A O 1
ATOM 2220 N N . GLU A 1 269 ? 0.704 -12.176 -10.515 1.00 46.62 269 GLU A N 1
ATOM 2221 C CA . GLU A 1 269 ? 1.687 -12.255 -11.579 1.00 46.62 269 GLU A CA 1
ATOM 2222 C C . GLU A 1 269 ? 1.127 -11.449 -12.744 1.00 46.62 269 GLU A C 1
ATOM 2224 O O . GLU A 1 269 ? 0.041 -11.744 -13.243 1.00 46.62 269 GLU A O 1
ATOM 2229 N N . THR A 1 270 ? 1.841 -10.397 -13.154 1.00 40.66 270 THR A N 1
ATOM 2230 C CA . THR A 1 270 ? 1.698 -9.912 -14.519 1.00 40.66 270 THR A CA 1
ATOM 2231 C C . THR A 1 270 ? 1.993 -11.144 -15.367 1.00 40.66 270 THR A C 1
ATOM 2233 O O . THR A 1 270 ? 3.092 -11.687 -15.225 1.00 40.66 270 THR A O 1
ATOM 2236 N N . PRO A 1 271 ? 1.007 -11.679 -16.092 1.00 29.69 271 PRO A N 1
ATOM 2237 C CA . PRO A 1 271 ? 1.017 -13.036 -16.620 1.00 29.69 271 PRO A CA 1
ATOM 2238 C C . PRO A 1 271 ? 2.366 -13.438 -17.189 1.00 29.69 271 PRO A C 1
ATOM 2240 O O . PRO A 1 271 ? 2.880 -12.878 -18.157 1.00 29.69 271 PRO A O 1
ATOM 2243 N N . LYS A 1 272 ? 2.935 -14.446 -16.538 1.00 32.31 272 LYS A N 1
ATOM 2244 C CA . LYS A 1 272 ? 3.980 -15.281 -17.095 1.00 32.31 272 LYS A CA 1
ATOM 2245 C C . LYS A 1 272 ? 3.273 -16.416 -17.821 1.00 32.31 272 LYS A C 1
ATOM 2247 O O . LYS A 1 272 ? 2.821 -17.347 -17.170 1.00 32.31 272 LYS A O 1
ATOM 2252 N N . ASN A 1 273 ? 3.155 -16.318 -19.141 1.00 30.25 273 ASN A N 1
ATOM 2253 C CA . ASN A 1 273 ? 3.156 -17.470 -20.043 1.00 30.25 273 ASN A CA 1
ATOM 2254 C C . ASN A 1 273 ? 3.178 -16.988 -21.496 1.00 30.25 273 ASN A C 1
ATOM 2256 O O . ASN A 1 273 ? 2.183 -16.507 -22.014 1.00 30.25 273 ASN A O 1
ATOM 2260 N N . ASN A 1 274 ? 4.313 -17.181 -22.166 1.00 30.72 274 ASN A N 1
ATOM 2261 C CA . ASN A 1 274 ? 4.342 -17.386 -23.612 1.00 30.72 274 ASN A CA 1
ATOM 2262 C C . ASN A 1 274 ? 4.830 -18.820 -23.862 1.00 30.72 274 ASN A C 1
ATOM 2264 O O . ASN A 1 274 ? 5.904 -19.033 -24.417 1.00 30.72 274 ASN A O 1
ATOM 2268 N N . GLU A 1 275 ? 4.052 -19.808 -23.421 1.00 31.05 275 GLU A N 1
ATOM 2269 C CA . GLU A 1 275 ? 4.094 -21.135 -24.035 1.00 31.05 275 GLU A CA 1
ATOM 2270 C C . GLU A 1 275 ? 3.033 -21.166 -25.135 1.00 31.05 275 GLU A C 1
ATOM 2272 O O . GLU A 1 275 ? 1.854 -21.413 -24.888 1.00 31.05 275 GLU A O 1
ATOM 2277 N N . THR A 1 276 ? 3.442 -20.887 -26.371 1.00 31.62 276 THR A N 1
ATOM 2278 C CA . THR A 1 276 ? 2.626 -21.177 -27.547 1.00 31.62 276 THR A CA 1
ATOM 2279 C C . THR A 1 276 ? 3.157 -22.458 -28.182 1.00 31.62 276 THR A C 1
ATOM 2281 O O . THR A 1 276 ? 4.159 -22.464 -28.890 1.00 31.62 276 THR A O 1
ATOM 2284 N N . ASN A 1 277 ? 2.485 -23.580 -27.922 1.00 34.03 277 ASN A N 1
ATOM 2285 C CA . ASN A 1 277 ? 2.893 -24.874 -28.474 1.00 34.03 277 ASN A CA 1
ATOM 2286 C C . ASN A 1 277 ? 2.623 -25.023 -29.986 1.00 34.03 277 ASN A C 1
ATOM 2288 O O . ASN A 1 277 ? 3.039 -26.027 -30.553 1.00 34.03 277 ASN A O 1
ATOM 2292 N N . GLU A 1 278 ? 1.992 -24.050 -30.665 1.00 35.06 278 GLU A N 1
ATOM 2293 C CA . GLU A 1 278 ? 1.698 -24.167 -32.110 1.00 35.06 278 GLU A CA 1
ATOM 2294 C C . GLU A 1 278 ? 1.844 -22.882 -32.959 1.00 35.06 278 GLU A C 1
ATOM 2296 O O . GLU A 1 278 ? 1.823 -22.981 -34.185 1.00 35.06 278 GLU A O 1
ATOM 2301 N N . VAL A 1 279 ? 2.056 -21.684 -32.389 1.00 34.22 279 VAL A N 1
ATOM 2302 C CA . VAL A 1 279 ? 2.184 -20.444 -33.195 1.00 34.22 279 VAL A CA 1
ATOM 2303 C C . VAL A 1 279 ? 3.226 -19.495 -32.600 1.00 34.22 279 VAL A C 1
ATOM 2305 O O . VAL A 1 279 ? 3.122 -19.084 -31.449 1.00 34.22 279 VAL A O 1
ATOM 2308 N N . GLY A 1 280 ? 4.279 -19.201 -33.366 1.00 38.62 280 GLY A N 1
ATOM 2309 C CA . GLY A 1 280 ? 5.514 -18.595 -32.860 1.00 38.62 280 GLY A CA 1
ATOM 2310 C C . GLY A 1 280 ? 5.387 -17.166 -32.316 1.00 38.62 280 GLY A C 1
ATOM 2311 O O . GLY A 1 280 ? 4.572 -16.365 -32.774 1.00 38.62 280 GLY A O 1
ATOM 2312 N N . ILE A 1 281 ? 6.264 -16.853 -31.359 1.00 42.59 281 ILE A N 1
ATOM 2313 C CA . ILE A 1 281 ? 6.599 -15.495 -30.912 1.00 42.59 281 ILE A CA 1
ATOM 2314 C C . ILE A 1 281 ? 7.459 -14.844 -32.004 1.00 42.59 281 ILE A C 1
ATOM 2316 O O . ILE A 1 281 ? 8.428 -15.456 -32.460 1.00 42.59 281 ILE A O 1
ATOM 2320 N N . GLY A 1 282 ? 7.136 -13.618 -32.417 1.00 49.06 282 GLY A N 1
ATOM 2321 C CA . GLY A 1 282 ? 7.899 -12.890 -33.431 1.00 49.06 282 GLY A CA 1
ATOM 2322 C C . GLY A 1 282 ? 8.026 -11.405 -33.110 1.00 49.06 282 GLY A C 1
ATOM 2323 O O . GLY A 1 282 ? 7.229 -10.841 -32.361 1.00 49.06 282 GLY A O 1
ATOM 2324 N N . PHE A 1 283 ? 9.035 -10.764 -33.694 1.00 52.03 283 PHE A N 1
ATOM 2325 C CA . PHE A 1 283 ? 9.139 -9.308 -33.743 1.00 52.03 283 PHE A CA 1
ATOM 2326 C C . PHE A 1 283 ? 8.788 -8.818 -35.127 1.00 52.03 283 PHE A C 1
ATOM 2328 O O . PHE A 1 283 ? 9.210 -9.429 -36.103 1.00 52.03 283 PHE A O 1
ATOM 2335 N N . VAL A 1 284 ? 8.043 -7.724 -35.212 1.00 50.25 284 VAL A N 1
ATOM 2336 C CA . VAL A 1 284 ? 7.830 -7.000 -36.461 1.00 50.25 284 VAL A CA 1
ATOM 2337 C C . VAL A 1 284 ? 8.566 -5.678 -36.333 1.00 50.25 284 VAL A C 1
ATOM 2339 O O . VAL A 1 284 ? 8.311 -4.906 -35.407 1.00 50.25 284 VAL A O 1
ATOM 2342 N N . ALA A 1 285 ? 9.498 -5.440 -37.249 1.00 47.47 285 ALA A N 1
ATOM 2343 C CA . ALA A 1 285 ? 10.246 -4.197 -37.333 1.00 47.47 285 ALA A CA 1
ATOM 2344 C C . ALA A 1 285 ? 9.892 -3.452 -38.625 1.00 47.47 285 ALA A C 1
ATOM 2346 O O . ALA A 1 285 ? 9.718 -4.065 -39.680 1.00 47.47 285 ALA A O 1
ATOM 2347 N N . ARG A 1 286 ? 9.757 -2.125 -38.536 1.00 52.19 286 ARG A N 1
ATOM 2348 C CA . ARG A 1 286 ? 9.460 -1.252 -39.680 1.00 52.19 286 ARG A CA 1
ATOM 2349 C C . ARG A 1 286 ? 10.745 -0.794 -40.361 1.00 52.19 286 ARG A C 1
ATOM 2351 O O . ARG A 1 286 ? 11.692 -0.364 -39.703 1.00 52.19 286 ARG A O 1
ATOM 2358 N N . LYS A 1 287 ? 10.753 -0.798 -41.690 1.00 49.34 287 LYS A N 1
ATOM 2359 C CA . LYS A 1 287 ? 11.842 -0.221 -42.481 1.00 49.34 287 LYS A CA 1
ATOM 2360 C C . LYS A 1 287 ? 11.723 1.313 -42.494 1.00 49.34 287 LYS A C 1
ATOM 2362 O O . LYS A 1 287 ? 10.742 1.854 -43.000 1.00 49.34 287 LYS A O 1
ATOM 2367 N N . ASN A 1 288 ? 12.719 2.006 -41.933 1.00 50.31 288 ASN A N 1
ATOM 2368 C CA . ASN A 1 288 ? 12.839 3.475 -41.833 1.00 50.31 288 ASN A CA 1
ATOM 2369 C C . ASN A 1 288 ? 11.793 4.172 -40.925 1.00 50.31 288 ASN A C 1
ATOM 2371 O O . ASN A 1 288 ? 10.877 4.830 -41.430 1.00 50.31 288 ASN A O 1
ATOM 2375 N N . PRO A 1 289 ? 11.933 4.089 -39.587 1.00 48.72 289 PRO A N 1
ATOM 2376 C CA . PRO A 1 289 ? 10.981 4.670 -38.632 1.00 48.72 289 PRO A CA 1
ATOM 2377 C C . PRO A 1 289 ? 10.931 6.213 -38.630 1.00 48.72 289 PRO A C 1
ATOM 2379 O O . PRO A 1 289 ? 9.924 6.785 -38.218 1.00 48.72 289 PRO A O 1
ATOM 2382 N N . GLU A 1 290 ? 11.966 6.901 -39.126 1.00 41.22 290 GLU A N 1
ATOM 2383 C CA . GLU A 1 290 ? 12.086 8.370 -39.055 1.00 41.22 290 GLU A CA 1
ATOM 2384 C C . GLU A 1 290 ? 11.183 9.138 -40.040 1.00 41.22 290 GLU A C 1
ATOM 2386 O O . GLU A 1 290 ? 10.898 10.322 -39.852 1.00 41.22 290 GLU A O 1
ATOM 2391 N N . PHE A 1 291 ? 10.673 8.475 -41.081 1.00 42.78 291 PHE A N 1
ATOM 2392 C CA . PHE A 1 291 ? 9.838 9.097 -42.109 1.00 42.78 291 PHE A CA 1
ATOM 2393 C C . PHE A 1 291 ? 8.352 8.824 -41.869 1.00 42.78 291 PHE A C 1
ATOM 2395 O O . PHE A 1 291 ? 7.737 8.096 -42.639 1.00 42.78 291 PHE A O 1
ATOM 2402 N N . THR A 1 292 ? 7.773 9.383 -40.800 1.00 40.00 292 THR A N 1
ATOM 2403 C CA . THR A 1 292 ? 6.399 9.944 -40.774 1.00 40.00 292 THR A CA 1
ATOM 2404 C C . THR A 1 292 ? 6.040 10.440 -39.374 1.00 40.00 292 THR A C 1
ATOM 2406 O O . THR A 1 292 ? 6.006 9.680 -38.411 1.00 40.00 292 THR A O 1
ATOM 2409 N N . SER A 1 293 ? 5.687 11.721 -39.283 1.00 40.47 293 SER A N 1
ATOM 2410 C CA . SER A 1 293 ? 4.808 12.240 -38.239 1.00 40.47 293 SER A CA 1
ATOM 2411 C C . SER A 1 293 ? 3.473 11.503 -38.307 1.00 40.47 293 SER A C 1
ATOM 2413 O O . SER A 1 293 ? 2.909 11.450 -39.395 1.00 40.47 293 SER A O 1
ATOM 2415 N N . THR A 1 294 ? 2.987 11.000 -37.168 1.00 43.09 294 THR A N 1
ATOM 2416 C CA . THR A 1 294 ? 1.598 10.557 -36.935 1.00 43.09 294 THR A CA 1
ATOM 2417 C C . THR A 1 294 ? 1.051 9.598 -37.993 1.00 43.09 294 THR A C 1
ATOM 2419 O O . THR A 1 294 ? 0.642 10.050 -39.055 1.00 43.09 294 THR A O 1
ATOM 2422 N N . ASN A 1 295 ? 1.030 8.293 -37.701 1.00 40.31 295 ASN A N 1
ATOM 2423 C CA . ASN A 1 295 ? -0.132 7.416 -37.920 1.00 40.31 295 ASN A CA 1
ATOM 2424 C C . ASN A 1 295 ? 0.278 5.940 -37.830 1.00 40.31 295 ASN A C 1
ATOM 2426 O O . ASN A 1 295 ? 0.922 5.389 -38.718 1.00 40.31 295 ASN A O 1
ATOM 2430 N N . ASN A 1 296 ? -0.193 5.295 -36.764 1.00 45.66 296 ASN A N 1
ATOM 2431 C CA . ASN A 1 296 ? -0.378 3.847 -36.673 1.00 45.66 296 ASN A CA 1
ATOM 2432 C C . ASN A 1 296 ? -1.459 3.344 -37.671 1.00 45.66 296 ASN A C 1
ATOM 2434 O O . ASN A 1 296 ? -1.725 2.149 -37.741 1.00 45.66 296 ASN A O 1
ATOM 2438 N N . ASP A 1 297 ? -2.099 4.240 -38.430 1.00 46.31 297 ASP A N 1
ATOM 2439 C CA . ASP A 1 297 ? -3.411 4.054 -39.060 1.00 46.31 297 ASP A CA 1
ATOM 2440 C C . ASP A 1 297 ? -3.541 2.881 -40.037 1.00 46.31 297 ASP A C 1
ATOM 2442 O O . ASP A 1 297 ? -4.657 2.412 -40.226 1.00 46.31 297 ASP A O 1
ATOM 2446 N N . ASN A 1 298 ? -2.462 2.357 -40.628 1.00 49.72 298 ASN A N 1
ATOM 2447 C CA . ASN A 1 298 ? -2.598 1.293 -41.630 1.00 49.72 298 ASN A CA 1
ATOM 2448 C C . ASN A 1 298 ? -2.720 -0.120 -41.036 1.00 49.72 298 ASN A C 1
ATOM 2450 O O . ASN A 1 298 ? -3.516 -0.898 -41.557 1.00 49.72 298 ASN A O 1
ATOM 2454 N N . ILE A 1 299 ? -2.045 -0.442 -39.922 1.00 49.56 299 ILE A N 1
ATOM 2455 C CA . ILE A 1 299 ? -2.145 -1.785 -39.295 1.00 49.56 299 ILE A CA 1
ATOM 2456 C C . ILE A 1 299 ? -3.520 -2.002 -38.629 1.00 49.56 299 ILE A C 1
ATOM 2458 O O . ILE A 1 299 ? -3.966 -3.131 -38.419 1.00 49.56 299 ILE A O 1
ATOM 2462 N N . PHE A 1 300 ? -4.207 -0.902 -38.306 1.00 48.31 300 PHE A N 1
ATOM 2463 C CA . PHE A 1 300 ? -5.536 -0.882 -37.688 1.00 48.31 300 PHE A CA 1
ATOM 2464 C C . PHE A 1 300 ? -6.667 -0.569 -38.688 1.00 48.31 300 PHE A C 1
ATOM 2466 O O . PHE A 1 300 ? -7.820 -0.432 -38.279 1.00 48.31 300 PHE A O 1
ATOM 2473 N N . SER A 1 301 ? -6.364 -0.418 -39.985 1.00 45.22 301 SER A N 1
ATOM 2474 C CA . SER A 1 301 ? -7.286 0.196 -40.957 1.00 45.22 301 SER A CA 1
ATOM 2475 C C . SER A 1 301 ? -8.495 -0.660 -41.352 1.00 45.22 301 SER A C 1
ATOM 2477 O O . SER A 1 301 ? -9.486 -0.105 -41.836 1.00 45.22 301 SER A O 1
ATOM 2479 N N . ASP A 1 302 ? -8.482 -1.977 -41.116 1.00 50.00 302 ASP A N 1
ATOM 2480 C CA . ASP A 1 302 ? -9.621 -2.836 -41.454 1.00 50.00 302 ASP A CA 1
ATOM 2481 C C . ASP A 1 302 ? -10.488 -3.173 -40.234 1.00 50.00 302 ASP A C 1
ATOM 2483 O O . ASP A 1 302 ? -10.421 -4.247 -39.632 1.00 50.00 302 ASP A O 1
ATOM 2487 N N . SER A 1 303 ? -11.358 -2.219 -39.893 1.00 44.88 303 SER A N 1
ATOM 2488 C CA . SER A 1 303 ? -12.338 -2.322 -38.799 1.00 44.88 303 SER A CA 1
ATOM 2489 C C . SER A 1 303 ? -13.249 -3.562 -38.854 1.00 44.88 303 SER A C 1
ATOM 2491 O O . SER A 1 303 ? -13.861 -3.921 -37.846 1.00 44.88 303 SER A O 1
ATOM 2493 N N . LYS A 1 304 ? -13.363 -4.225 -40.018 1.00 45.81 304 LYS A N 1
ATOM 2494 C CA . LYS A 1 304 ? -14.158 -5.454 -40.182 1.00 45.81 304 LYS A CA 1
ATOM 2495 C C . LYS A 1 304 ? -13.442 -6.704 -39.674 1.00 45.81 304 LYS A C 1
ATOM 2497 O O . LYS A 1 304 ? -14.103 -7.716 -39.463 1.00 45.81 304 LYS A O 1
ATOM 2502 N N . LEU A 1 305 ? -12.125 -6.636 -39.476 1.00 40.97 305 LEU A N 1
ATOM 2503 C CA . LEU A 1 305 ? -11.302 -7.729 -38.959 1.00 40.97 305 LEU A CA 1
ATOM 2504 C C . LEU A 1 305 ? -10.985 -7.547 -37.460 1.00 40.97 305 LEU A C 1
ATOM 2506 O O . LEU A 1 305 ? -10.672 -8.511 -36.767 1.00 40.97 305 LEU A O 1
ATOM 2510 N N . THR A 1 306 ? -11.112 -6.338 -36.910 1.00 45.22 306 THR A N 1
ATOM 2511 C CA . THR A 1 306 ? -10.777 -5.988 -35.513 1.00 45.22 306 THR A CA 1
ATOM 2512 C C . THR A 1 306 ? -11.841 -6.383 -34.477 1.00 45.22 306 THR A C 1
ATOM 2514 O O . THR A 1 306 ? -12.209 -5.576 -33.619 1.00 45.22 306 THR A O 1
ATOM 2517 N N . GLU A 1 307 ? -12.362 -7.612 -34.507 1.00 48.72 307 GLU A N 1
ATOM 2518 C CA . GLU A 1 307 ? -13.103 -8.105 -33.339 1.00 48.72 307 GLU A CA 1
ATOM 2519 C C . GLU A 1 307 ? -12.145 -8.221 -32.147 1.00 48.72 307 GLU A C 1
ATOM 2521 O O . GLU A 1 307 ? -11.118 -8.898 -32.217 1.00 48.72 307 GLU A O 1
ATOM 2526 N N . LYS A 1 308 ? -12.471 -7.516 -31.056 1.00 45.00 308 LYS A N 1
ATOM 2527 C CA . LYS A 1 308 ? -11.675 -7.500 -29.826 1.00 45.00 308 LYS A CA 1
ATOM 2528 C C . LYS A 1 308 ? -11.551 -8.916 -29.273 1.00 45.00 308 LYS A C 1
ATOM 2530 O O . LYS A 1 308 ? -12.547 -9.524 -28.882 1.00 45.00 308 LYS A O 1
ATOM 2535 N N . TRP A 1 309 ? -10.326 -9.414 -29.203 1.00 41.00 309 TRP A N 1
ATOM 2536 C CA . TRP A 1 309 ? -10.007 -10.627 -28.468 1.00 41.00 309 TRP A CA 1
ATOM 2537 C C . TRP A 1 309 ? -9.826 -10.272 -27.000 1.00 41.00 309 TRP A C 1
ATOM 2539 O O . TRP A 1 309 ? -9.300 -9.216 -26.663 1.00 41.00 309 TRP A O 1
ATOM 2549 N N . ASN A 1 310 ? -10.325 -11.140 -26.130 1.00 43.41 310 ASN A N 1
ATOM 2550 C CA . ASN A 1 310 ? -10.257 -10.975 -24.690 1.00 43.41 310 ASN A CA 1
ATOM 2551 C C . ASN A 1 310 ? -9.717 -12.290 -24.129 1.00 43.41 310 ASN A C 1
ATOM 2553 O O . ASN A 1 310 ? -10.487 -13.172 -23.746 1.00 43.41 310 ASN A O 1
ATOM 2557 N N . SER A 1 311 ? -8.398 -12.465 -24.188 1.00 40.62 311 SER A N 1
ATOM 2558 C CA . SER A 1 311 ? -7.724 -13.520 -23.436 1.00 40.62 311 SER A CA 1
ATOM 2559 C C . SER A 1 311 ? -6.883 -12.851 -22.362 1.00 40.62 311 SER A C 1
ATOM 2561 O O . SER A 1 311 ? -6.047 -12.003 -22.652 1.00 40.62 311 SER A O 1
ATOM 2563 N N . GLY A 1 312 ? -7.141 -13.192 -21.103 1.00 36.09 312 GLY A N 1
ATOM 2564 C CA . GLY A 1 312 ? -6.439 -12.610 -19.960 1.00 36.09 312 GLY A CA 1
ATOM 2565 C C . GLY A 1 312 ? -5.008 -13.123 -19.778 1.00 36.09 312 GLY A C 1
ATOM 2566 O O . GLY A 1 312 ? -4.477 -12.998 -18.681 1.00 36.09 312 GLY A O 1
ATOM 2567 N N . GLU A 1 313 ? -4.406 -13.749 -20.794 1.00 34.75 313 GLU A N 1
ATOM 2568 C CA . GLU A 1 313 ? -3.221 -14.603 -20.621 1.00 34.75 313 GLU A CA 1
ATOM 2569 C C . GLU A 1 313 ? -2.053 -14.277 -21.563 1.00 34.75 313 GLU A C 1
ATOM 2571 O O . GLU A 1 313 ? -1.017 -14.925 -21.470 1.00 34.75 313 GLU A O 1
ATOM 2576 N N . VAL A 1 314 ? -2.166 -13.280 -22.449 1.00 37.41 314 VAL A N 1
ATOM 2577 C CA . VAL A 1 314 ? -1.204 -13.100 -23.549 1.00 37.41 314 VAL A CA 1
ATOM 2578 C C . VAL A 1 314 ? -0.710 -11.648 -23.642 1.00 37.41 314 VAL A C 1
ATOM 2580 O O . VAL A 1 314 ? -1.506 -10.734 -23.837 1.00 37.41 314 VAL A O 1
ATOM 2583 N N . PHE A 1 315 ? 0.604 -11.429 -23.456 1.00 41.19 315 PHE A N 1
ATOM 2584 C CA . PHE A 1 315 ? 1.184 -10.098 -23.209 1.00 41.19 315 PHE A CA 1
ATOM 2585 C C . PHE A 1 315 ? 2.409 -9.826 -24.095 1.00 41.19 315 PHE A C 1
ATOM 25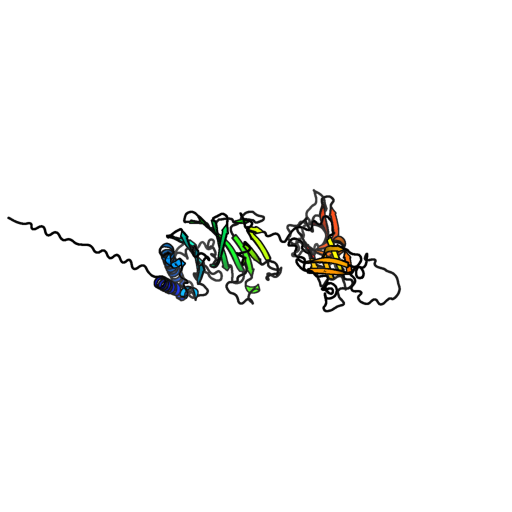87 O O . PHE A 1 315 ? 3.317 -10.661 -24.180 1.00 41.19 315 PHE A O 1
ATOM 2594 N N . PRO A 1 316 ? 2.488 -8.652 -24.742 1.00 42.03 316 PRO A N 1
ATOM 2595 C CA . PRO A 1 316 ? 3.670 -8.215 -25.459 1.00 42.03 316 PRO A CA 1
ATOM 2596 C C . PRO A 1 316 ? 4.761 -7.827 -24.465 1.00 42.03 316 PRO A C 1
ATOM 2598 O O . PRO A 1 316 ? 4.524 -7.160 -23.460 1.00 42.03 316 PRO A O 1
ATOM 2601 N N . PHE A 1 317 ? 5.987 -8.235 -24.757 1.00 42.59 317 PHE A N 1
ATOM 2602 C CA . PHE A 1 317 ? 7.108 -7.984 -23.865 1.00 42.59 317 PHE A CA 1
ATOM 2603 C C . PHE A 1 317 ? 7.805 -6.634 -24.148 1.00 42.59 317 PHE A C 1
ATOM 2605 O O . PHE A 1 317 ? 8.501 -6.096 -23.289 1.00 42.59 317 PHE A O 1
ATOM 2612 N N . LEU A 1 318 ? 7.624 -6.067 -25.349 1.00 49.88 318 LEU A N 1
ATOM 2613 C CA . LEU A 1 318 ? 8.317 -4.858 -25.797 1.00 49.88 318 LEU A CA 1
ATOM 2614 C C . LEU A 1 318 ? 7.494 -4.085 -26.843 1.00 49.88 318 LEU A C 1
ATOM 2616 O O . LEU A 1 318 ? 7.240 -4.597 -27.931 1.00 49.88 318 LEU A O 1
ATOM 2620 N N . GLU A 1 319 ? 7.152 -2.831 -26.547 1.00 48.50 319 GLU A N 1
ATOM 2621 C CA . GLU A 1 319 ? 6.576 -1.884 -27.510 1.00 48.50 319 GLU A CA 1
ATOM 2622 C C . GLU A 1 319 ? 7.437 -0.612 -27.533 1.00 48.50 319 GLU A C 1
ATOM 2624 O O . GLU A 1 319 ? 7.478 0.138 -26.557 1.00 48.50 319 GLU A O 1
ATOM 2629 N N . GLN A 1 320 ? 8.157 -0.369 -28.635 1.00 53.03 320 GLN A N 1
ATOM 2630 C CA . GLN A 1 320 ? 8.931 0.862 -28.831 1.00 53.03 320 GLN A CA 1
ATOM 2631 C C . GLN A 1 320 ? 8.563 1.524 -30.169 1.00 53.03 320 GLN A C 1
ATOM 2633 O O . GLN A 1 320 ? 9.255 1.359 -31.175 1.00 53.03 320 GLN A O 1
ATOM 2638 N N . PRO A 1 321 ? 7.495 2.345 -30.193 1.00 48.16 321 PRO A N 1
ATOM 2639 C CA . PRO A 1 321 ? 6.985 2.953 -31.424 1.00 48.16 321 PRO A CA 1
ATOM 2640 C C . PRO A 1 321 ? 8.006 3.858 -32.128 1.00 48.16 321 PRO A C 1
ATOM 2642 O O . PRO A 1 321 ? 7.961 4.013 -33.343 1.00 48.16 321 PRO A O 1
ATOM 2645 N N . LYS A 1 322 ? 8.948 4.444 -31.373 1.00 47.12 322 LYS A N 1
ATOM 2646 C CA . LYS A 1 322 ? 10.003 5.318 -31.912 1.00 47.12 322 LYS A CA 1
ATOM 2647 C C . LYS A 1 322 ? 11.081 4.559 -32.690 1.00 47.12 322 LYS A C 1
ATOM 2649 O O . LYS A 1 322 ? 11.605 5.109 -33.649 1.00 47.12 322 LYS A O 1
ATOM 2654 N N . SER A 1 323 ? 11.395 3.323 -32.299 1.00 49.75 323 SER A N 1
ATOM 2655 C CA . SER A 1 323 ? 12.340 2.457 -33.020 1.00 49.75 323 SER A CA 1
ATOM 2656 C C . SER A 1 323 ? 11.648 1.565 -34.056 1.00 49.75 323 SER A C 1
ATOM 2658 O O . SER A 1 323 ? 12.317 0.887 -34.829 1.00 49.75 323 SER A O 1
ATOM 2660 N N . GLY A 1 324 ? 10.310 1.574 -34.100 1.00 57.44 324 GLY A N 1
ATOM 2661 C CA . GLY A 1 324 ? 9.519 0.779 -35.037 1.00 57.44 324 GLY A CA 1
ATOM 2662 C C . GLY A 1 324 ? 9.550 -0.723 -34.753 1.00 57.44 324 GLY A C 1
ATOM 2663 O O . GLY A 1 324 ? 9.250 -1.492 -35.665 1.00 57.44 324 GLY A O 1
ATOM 2664 N N . ILE A 1 325 ? 9.925 -1.135 -33.534 1.00 60.72 325 ILE A N 1
ATOM 2665 C CA . ILE A 1 325 ? 9.989 -2.537 -33.100 1.00 60.72 325 ILE A CA 1
ATOM 2666 C C . ILE A 1 325 ? 8.769 -2.858 -32.235 1.00 60.72 325 ILE A C 1
ATOM 2668 O O . ILE A 1 325 ? 8.549 -2.240 -31.187 1.00 60.72 325 ILE A O 1
ATOM 2672 N N . TYR A 1 326 ? 8.021 -3.875 -32.657 1.00 62.03 326 TYR A N 1
ATOM 2673 C CA . TYR A 1 326 ? 6.862 -4.400 -31.945 1.00 62.03 326 TYR A CA 1
ATOM 2674 C C . TYR A 1 326 ? 7.086 -5.874 -31.611 1.00 62.03 326 TYR A C 1
ATOM 2676 O O . TYR A 1 326 ? 7.342 -6.691 -32.501 1.00 62.03 326 TYR A O 1
ATOM 2684 N N . HIS A 1 327 ? 6.970 -6.223 -30.331 1.00 64.38 327 HIS A N 1
ATOM 2685 C CA . HIS A 1 327 ? 6.783 -7.606 -29.914 1.00 64.38 327 HIS A CA 1
ATOM 2686 C C . HIS A 1 327 ? 5.306 -7.959 -30.052 1.00 64.38 327 HIS A C 1
ATOM 2688 O O . HIS A 1 327 ? 4.451 -7.267 -29.503 1.00 64.38 327 HIS A O 1
ATOM 2694 N N . PHE A 1 328 ? 5.001 -9.054 -30.738 1.00 62.16 328 PHE A N 1
ATOM 2695 C CA . PHE A 1 328 ? 3.620 -9.460 -30.958 1.00 62.16 328 PHE A CA 1
ATOM 2696 C C . PHE A 1 328 ? 3.462 -10.970 -30.822 1.00 62.16 328 PHE A C 1
ATOM 2698 O O . PHE A 1 328 ? 4.432 -11.733 -30.836 1.00 62.16 328 PHE A O 1
ATOM 2705 N N . ILE A 1 329 ? 2.209 -11.400 -30.715 1.00 57.47 329 ILE A N 1
ATOM 2706 C CA . ILE A 1 329 ? 1.855 -12.819 -30.700 1.00 57.47 329 ILE A CA 1
ATOM 2707 C C . ILE A 1 329 ? 1.006 -13.115 -31.926 1.00 57.47 329 ILE A C 1
ATOM 2709 O O . ILE A 1 329 ? -0.018 -12.473 -32.146 1.00 57.47 329 ILE A O 1
ATOM 2713 N N . CYS A 1 330 ? 1.472 -14.036 -32.771 1.00 59.66 330 CYS A N 1
ATOM 2714 C CA . CYS A 1 330 ? 0.755 -14.411 -33.984 1.00 59.66 330 CYS A CA 1
ATOM 2715 C C . CYS A 1 330 ? -0.468 -15.250 -33.603 1.00 59.66 330 CYS A C 1
ATOM 2717 O O . CYS A 1 330 ? -0.328 -16.360 -33.097 1.00 59.66 330 CYS A O 1
ATOM 2719 N N . LEU A 1 331 ? -1.660 -14.713 -33.836 1.00 56.81 331 LEU A N 1
ATOM 2720 C CA . LEU A 1 331 ? -2.929 -15.383 -33.552 1.00 56.81 331 LEU A CA 1
ATOM 2721 C C . LEU A 1 331 ? -3.407 -16.218 -34.735 1.00 56.81 331 LEU A C 1
ATOM 2723 O O . LEU A 1 331 ? -4.063 -17.238 -34.552 1.00 56.81 331 LEU A O 1
ATOM 2727 N N . GLU A 1 332 ? -3.112 -15.764 -35.951 1.00 57.44 332 GLU A N 1
ATOM 2728 C CA . GLU A 1 332 ? -3.580 -16.384 -37.186 1.00 57.44 332 GLU A CA 1
ATOM 2729 C C . GLU A 1 332 ? -2.681 -15.962 -38.350 1.00 57.44 332 GLU A C 1
ATOM 2731 O O . GLU A 1 332 ? -2.259 -14.806 -38.432 1.00 57.44 332 GLU A O 1
ATOM 2736 N N . LYS A 1 333 ? -2.429 -16.881 -39.285 1.00 67.88 333 LYS A N 1
ATOM 2737 C CA . LYS A 1 333 ? -1.764 -16.593 -40.558 1.00 67.88 333 LYS A CA 1
ATOM 2738 C C . LYS A 1 333 ? -2.655 -17.046 -41.708 1.00 67.88 333 LYS A C 1
ATOM 2740 O O . LYS A 1 333 ? -3.085 -18.197 -41.738 1.00 67.88 333 LYS A O 1
ATOM 2745 N N . THR A 1 334 ? -2.858 -16.163 -42.678 1.00 65.25 334 THR A N 1
ATOM 2746 C CA . THR A 1 334 ? -3.522 -16.458 -43.953 1.00 65.25 334 THR A CA 1
ATOM 2747 C C . THR A 1 334 ? -2.629 -16.042 -45.124 1.00 65.25 334 THR A C 1
ATOM 2749 O O . THR A 1 334 ? -1.586 -15.414 -44.930 1.00 65.25 334 THR A O 1
ATOM 2752 N N . ASP A 1 335 ? -3.045 -16.346 -46.354 1.00 66.31 335 ASP A N 1
ATOM 2753 C CA . ASP A 1 335 ? -2.341 -15.884 -47.560 1.00 66.31 335 ASP A CA 1
ATOM 2754 C C . ASP A 1 335 ? -2.319 -14.347 -47.674 1.00 66.31 335 ASP A C 1
ATOM 2756 O O . ASP A 1 335 ? -1.426 -13.783 -48.302 1.00 66.31 335 ASP A O 1
ATOM 2760 N N . ASN A 1 336 ? -3.268 -13.657 -47.030 1.00 54.69 336 ASN A N 1
ATOM 2761 C CA . ASN A 1 336 ? -3.453 -12.212 -47.167 1.00 54.69 336 ASN A CA 1
ATOM 2762 C C . ASN A 1 336 ? -2.944 -11.408 -45.961 1.00 54.69 336 ASN A C 1
ATOM 2764 O O . ASN A 1 336 ? -2.605 -10.236 -46.126 1.00 54.69 336 ASN A O 1
ATOM 2768 N N . TYR A 1 337 ? -2.894 -11.995 -44.760 1.00 61.28 337 TYR A N 1
ATOM 2769 C CA . TYR A 1 337 ? -2.502 -11.277 -43.544 1.00 61.28 337 TYR A CA 1
ATOM 2770 C C . TYR A 1 337 ? -1.938 -12.171 -42.433 1.00 61.28 337 TYR A C 1
ATOM 2772 O O . TYR A 1 337 ? -2.198 -13.376 -42.366 1.00 61.28 337 TYR A O 1
ATOM 2780 N N . TYR A 1 338 ? -1.279 -11.515 -41.478 1.00 64.00 338 TYR A N 1
ATOM 2781 C CA . TYR A 1 338 ? -0.996 -12.002 -40.131 1.00 64.00 338 TYR A CA 1
ATOM 2782 C C . TYR A 1 338 ? -1.890 -11.274 -39.132 1.00 64.00 338 TYR A C 1
ATOM 2784 O O . TYR A 1 338 ? -1.866 -10.047 -39.066 1.00 64.00 338 TYR A O 1
ATOM 2792 N N . LYS A 1 339 ? -2.664 -12.017 -38.344 1.00 63.66 339 LYS A N 1
ATOM 2793 C CA . LYS A 1 339 ? -3.400 -11.482 -37.199 1.00 63.66 339 LYS A CA 1
ATOM 2794 C C . LYS A 1 339 ? -2.479 -11.543 -35.998 1.00 63.66 339 LYS A C 1
ATOM 2796 O O . LYS A 1 339 ? -2.045 -12.628 -35.614 1.00 63.66 339 LYS A O 1
ATOM 2801 N N . ILE A 1 340 ? -2.180 -10.398 -35.413 1.00 67.06 340 ILE A N 1
ATOM 2802 C CA . ILE A 1 340 ? -1.208 -10.289 -34.335 1.00 67.06 340 ILE A CA 1
ATOM 2803 C C . ILE A 1 340 ? -1.835 -9.621 -33.118 1.00 67.06 340 ILE A C 1
ATOM 2805 O O . ILE A 1 340 ? -2.574 -8.649 -33.247 1.00 67.06 340 ILE A O 1
ATOM 2809 N N . LEU A 1 341 ? -1.544 -10.139 -31.929 1.00 59.44 341 LEU A N 1
ATOM 2810 C CA . LEU A 1 341 ? -1.828 -9.451 -30.680 1.00 59.44 341 LEU A CA 1
ATOM 2811 C C . LEU A 1 341 ? -0.646 -8.546 -30.348 1.00 59.44 341 LEU A C 1
ATOM 2813 O O . LEU A 1 341 ? 0.466 -9.039 -30.136 1.00 59.44 341 LEU A O 1
ATOM 2817 N N . LEU A 1 342 ? -0.899 -7.241 -30.311 1.00 55.56 342 LEU A N 1
ATOM 2818 C CA . LEU A 1 342 ? 0.090 -6.235 -29.941 1.00 55.56 342 LEU A CA 1
ATOM 2819 C C . LEU A 1 342 ? 0.093 -5.937 -28.450 1.00 55.56 342 LEU A C 1
ATOM 2821 O O . LEU A 1 342 ? 1.154 -5.590 -27.964 1.00 55.56 342 LEU A O 1
ATOM 2825 N N . ASN A 1 343 ? -1.046 -6.039 -27.753 1.00 52.56 343 ASN A N 1
ATOM 2826 C CA . ASN A 1 343 ? -1.175 -5.879 -26.296 1.00 52.56 343 ASN A CA 1
ATOM 2827 C C . ASN A 1 343 ? -2.393 -6.626 -25.723 1.00 52.56 343 ASN A C 1
ATOM 2829 O O . ASN A 1 343 ? -3.015 -7.386 -26.447 1.00 52.56 343 ASN A O 1
ATOM 2833 N N . GLU A 1 344 ? -2.733 -6.428 -24.442 1.00 48.53 344 GLU A N 1
ATOM 2834 C CA . GLU A 1 344 ? -3.845 -7.123 -23.759 1.00 48.53 344 GLU A CA 1
ATOM 2835 C C . GLU A 1 344 ? -5.171 -7.128 -24.543 1.00 48.53 344 GLU A C 1
ATOM 2837 O O . GLU A 1 344 ? -5.951 -8.074 -24.426 1.00 48.53 344 GLU A O 1
ATOM 2842 N N . SER A 1 345 ? -5.446 -6.082 -25.329 1.00 52.88 345 SER A N 1
ATOM 2843 C CA . SER A 1 345 ? -6.704 -5.942 -26.072 1.00 52.88 345 SER A CA 1
ATOM 2844 C C . SER A 1 345 ? -6.541 -5.688 -27.564 1.00 52.88 345 SER A C 1
ATOM 2846 O O . SER A 1 345 ? -7.507 -5.855 -28.319 1.00 52.88 345 SER A O 1
ATOM 2848 N N . ASP A 1 346 ? -5.362 -5.250 -27.995 1.00 55.91 346 ASP A N 1
ATOM 2849 C CA . ASP A 1 346 ? -5.196 -4.681 -29.323 1.00 55.91 346 ASP A CA 1
ATOM 2850 C C . ASP A 1 346 ? -4.699 -5.736 -30.302 1.00 55.91 346 ASP A C 1
ATOM 2852 O O . ASP A 1 346 ? -3.545 -6.170 -30.280 1.00 55.91 346 ASP A O 1
ATOM 2856 N N . ILE A 1 347 ? -5.603 -6.125 -31.197 1.00 61.19 347 ILE A N 1
ATOM 2857 C CA . ILE A 1 347 ? -5.283 -6.932 -32.367 1.00 61.19 347 ILE A CA 1
ATOM 2858 C C . ILE A 1 347 ? -4.961 -6.006 -33.532 1.00 61.19 347 ILE A C 1
ATOM 2860 O O . ILE A 1 347 ? -5.726 -5.094 -33.851 1.00 61.19 347 ILE A O 1
ATOM 2864 N N . ALA A 1 348 ? -3.868 -6.317 -34.211 1.00 59.72 348 ALA A N 1
ATOM 2865 C CA . ALA A 1 348 ? -3.480 -5.739 -35.482 1.00 59.72 348 ALA A CA 1
ATOM 2866 C C . ALA A 1 348 ? -3.493 -6.804 -36.580 1.00 59.72 348 ALA A C 1
ATOM 2868 O O . ALA A 1 348 ? -3.328 -7.999 -36.322 1.00 59.72 348 ALA A O 1
ATOM 2869 N N . TYR A 1 349 ? -3.656 -6.355 -37.820 1.00 65.38 349 TYR A N 1
ATOM 2870 C CA . TYR A 1 349 ? -3.519 -7.199 -38.998 1.00 65.38 349 TYR A CA 1
ATOM 2871 C C . TYR A 1 349 ? -2.384 -6.651 -39.852 1.00 65.38 349 TYR A C 1
ATOM 2873 O O . TYR A 1 349 ? -2.454 -5.518 -40.319 1.00 65.38 349 TYR A O 1
ATOM 2881 N N . VAL A 1 350 ? -1.334 -7.446 -40.047 1.00 63.25 350 VAL A N 1
ATOM 2882 C CA . VAL A 1 350 ? -0.208 -7.089 -40.916 1.00 63.25 350 VAL A CA 1
ATOM 2883 C C . VAL A 1 350 ? -0.435 -7.755 -42.271 1.00 63.25 350 VAL A C 1
ATOM 2885 O O . VAL A 1 350 ? -0.402 -8.988 -42.334 1.00 63.25 350 VAL A O 1
ATOM 2888 N N . PRO A 1 351 ? -0.690 -7.001 -43.355 1.00 63.81 351 PRO A N 1
ATOM 2889 C CA . PRO A 1 351 ? -0.878 -7.590 -44.674 1.00 63.81 351 PRO A CA 1
ATOM 2890 C C . PRO A 1 351 ? 0.367 -8.370 -45.097 1.00 63.81 351 PRO A C 1
ATOM 2892 O O . PRO A 1 351 ? 1.480 -7.851 -45.017 1.00 63.81 351 PRO A O 1
ATOM 2895 N N . THR A 1 352 ? 0.202 -9.594 -45.603 1.00 64.81 352 THR A N 1
ATOM 2896 C CA . THR A 1 352 ? 1.338 -10.415 -46.064 1.00 64.81 352 THR A CA 1
ATOM 2897 C C . THR A 1 352 ? 2.110 -9.711 -47.187 1.00 64.81 352 THR A C 1
ATOM 2899 O O . THR A 1 352 ? 3.322 -9.862 -47.285 1.00 64.81 352 THR A O 1
ATOM 2902 N N . SER A 1 353 ? 1.437 -8.868 -47.981 1.00 61.94 353 SER A N 1
ATOM 2903 C CA . SER A 1 353 ? 2.051 -8.019 -49.014 1.00 61.94 353 SER A CA 1
ATOM 2904 C C . SER A 1 353 ? 2.951 -6.903 -48.476 1.00 61.94 353 SER A C 1
ATOM 2906 O O . SER A 1 353 ? 3.767 -6.375 -49.225 1.00 61.94 353 SER A O 1
ATOM 2908 N N . GLU A 1 354 ? 2.780 -6.509 -47.213 1.00 60.25 354 GLU A N 1
ATOM 2909 C CA . GLU A 1 354 ? 3.610 -5.500 -46.547 1.00 60.25 354 GLU A CA 1
ATOM 2910 C C . GLU A 1 354 ? 4.781 -6.130 -45.784 1.00 60.25 354 GLU A C 1
ATOM 2912 O O . GLU A 1 354 ? 5.639 -5.403 -45.285 1.00 60.25 354 GLU A O 1
ATOM 2917 N N . ILE A 1 355 ? 4.852 -7.467 -45.715 1.00 63.31 355 ILE A N 1
ATOM 2918 C CA . ILE A 1 355 ? 5.966 -8.178 -45.091 1.00 63.31 355 ILE A CA 1
ATOM 2919 C C . ILE A 1 355 ? 7.031 -8.495 -46.133 1.00 63.31 355 ILE A C 1
ATOM 2921 O O . ILE A 1 355 ? 6.807 -9.242 -47.083 1.00 63.31 355 ILE A O 1
ATOM 2925 N N . THR A 1 356 ? 8.228 -7.958 -45.922 1.00 60.72 356 THR A N 1
ATOM 2926 C CA . THR A 1 356 ? 9.404 -8.328 -46.709 1.00 60.72 356 THR A CA 1
ATOM 2927 C C . THR A 1 356 ? 10.042 -9.573 -46.097 1.00 60.72 356 THR A C 1
ATOM 2929 O O . THR A 1 356 ? 10.500 -9.571 -44.953 1.00 60.72 356 THR A O 1
ATOM 2932 N N . GLU A 1 357 ? 10.030 -10.681 -46.839 1.00 48.91 357 GLU A N 1
ATOM 2933 C CA . GLU A 1 357 ? 10.703 -11.907 -46.415 1.00 48.91 357 GLU A CA 1
ATOM 2934 C C . GLU A 1 357 ? 12.221 -11.696 -46.457 1.00 48.91 357 GLU A C 1
ATOM 2936 O O . GLU A 1 357 ? 12.821 -11.627 -47.527 1.00 48.91 357 GLU A O 1
ATOM 2941 N N . VAL A 1 358 ? 12.829 -11.648 -45.268 1.00 46.06 358 VAL A N 1
ATOM 2942 C CA . VAL A 1 358 ? 14.278 -11.656 -45.022 1.00 46.06 358 VAL A CA 1
ATOM 2943 C C . VAL A 1 358 ? 14.992 -10.378 -45.476 1.00 46.06 358 VAL A C 1
ATOM 2945 O O . VAL A 1 358 ? 15.151 -10.093 -46.660 1.00 46.06 358 VAL A O 1
ATOM 2948 N N . TYR A 1 359 ? 15.517 -9.638 -44.497 1.00 41.62 359 TYR A N 1
ATOM 2949 C CA . TYR A 1 359 ? 16.450 -8.538 -44.723 1.00 41.62 359 TYR A CA 1
ATOM 2950 C C . TYR A 1 359 ? 17.675 -9.052 -45.501 1.00 41.62 359 TYR A C 1
ATOM 2952 O O . TYR A 1 359 ? 18.520 -9.763 -44.959 1.00 41.62 359 TYR A O 1
ATOM 2960 N N . LYS A 1 360 ? 17.752 -8.734 -46.796 1.00 39.81 360 LYS A N 1
ATOM 2961 C CA . LYS A 1 360 ? 18.972 -8.850 -47.598 1.00 39.81 360 LYS A CA 1
ATOM 2962 C C . LYS A 1 360 ? 19.444 -7.440 -47.912 1.00 39.81 360 LYS A C 1
ATOM 2964 O O . LYS A 1 360 ? 18.801 -6.730 -48.682 1.00 39.81 360 LYS A O 1
ATOM 2969 N N . GLU A 1 361 ? 20.552 -7.040 -47.304 1.00 40.50 361 GLU A N 1
ATOM 2970 C CA . GLU A 1 361 ? 21.274 -5.839 -47.709 1.00 40.50 361 GLU A CA 1
ATOM 2971 C C . GLU A 1 361 ? 21.886 -6.070 -49.090 1.00 40.50 361 GLU A C 1
ATOM 2973 O O . GLU A 1 361 ? 22.791 -6.886 -49.265 1.00 40.50 361 GLU A O 1
ATOM 2978 N N . ASP A 1 362 ? 21.355 -5.371 -50.090 1.00 39.84 362 ASP A N 1
ATOM 2979 C CA . ASP A 1 362 ? 21.900 -5.378 -51.441 1.00 39.84 362 ASP A CA 1
ATOM 2980 C C . ASP A 1 362 ? 22.954 -4.264 -51.546 1.00 39.84 362 ASP A C 1
ATOM 2982 O O . ASP A 1 362 ? 22.650 -3.091 -51.780 1.00 39.84 362 ASP A O 1
ATOM 2986 N N . HIS A 1 363 ? 24.222 -4.610 -51.323 1.00 44.00 363 HIS A N 1
ATOM 2987 C CA . HIS A 1 363 ? 25.347 -3.714 -51.594 1.00 44.00 363 HIS A CA 1
ATOM 2988 C C . HIS A 1 363 ? 25.711 -3.779 -53.083 1.00 44.00 363 HIS A C 1
ATOM 2990 O O . HIS A 1 363 ? 26.703 -4.397 -53.468 1.00 44.00 363 HIS A O 1
ATOM 2996 N N . GLY A 1 364 ? 24.907 -3.154 -53.946 1.00 41.41 364 GLY A N 1
ATOM 2997 C CA . GLY A 1 364 ? 25.124 -3.265 -55.390 1.00 41.41 364 GLY A CA 1
ATOM 2998 C C . GLY A 1 364 ? 24.397 -2.233 -56.243 1.00 41.41 364 GLY A C 1
ATOM 2999 O O . GLY A 1 364 ? 23.280 -2.451 -56.680 1.00 41.41 364 GLY A O 1
ATOM 3000 N N . SER A 1 365 ? 25.081 -1.119 -56.514 1.00 45.16 365 SER A N 1
ATOM 3001 C CA . SER A 1 365 ? 24.953 -0.233 -57.686 1.00 45.16 365 SER A CA 1
ATOM 3002 C C . SER A 1 365 ? 23.610 -0.164 -58.445 1.00 45.16 365 SER A C 1
ATOM 3004 O O . SER A 1 365 ? 23.334 -0.992 -59.310 1.00 45.16 365 SER A O 1
ATOM 3006 N N . GLY A 1 366 ? 22.909 0.969 -58.316 1.00 44.59 366 GLY A N 1
ATOM 3007 C CA . GLY A 1 366 ? 22.089 1.502 -59.414 1.00 44.59 366 GLY A CA 1
ATOM 3008 C C . GLY A 1 366 ? 20.678 1.935 -59.031 1.00 44.59 366 GLY A C 1
ATOM 3009 O O . GLY A 1 366 ? 19.758 1.136 -59.023 1.00 44.59 366 GLY A O 1
ATOM 3010 N N . LYS A 1 367 ? 20.534 3.240 -58.772 1.00 45.97 367 LYS A N 1
ATOM 3011 C CA . LYS A 1 367 ? 19.303 4.050 -58.682 1.00 45.97 367 LYS A CA 1
ATOM 3012 C C . LYS A 1 367 ? 17.953 3.325 -58.868 1.00 45.97 367 LYS A C 1
ATOM 3014 O O . LYS A 1 367 ? 17.484 3.161 -59.991 1.00 45.97 367 LYS A O 1
ATOM 3019 N N . THR A 1 368 ? 17.228 3.210 -57.757 1.00 31.97 368 THR A N 1
ATOM 3020 C CA . THR A 1 368 ? 15.767 3.391 -57.712 1.00 31.97 368 THR A CA 1
ATOM 3021 C C . THR A 1 368 ? 15.426 4.205 -56.469 1.00 31.97 368 THR A C 1
ATOM 3023 O O . THR A 1 368 ? 15.809 3.840 -55.362 1.00 31.97 368 THR A O 1
ATOM 3026 N N . VAL A 1 369 ? 14.754 5.344 -56.651 1.00 40.00 369 VAL A N 1
ATOM 3027 C CA . VAL A 1 369 ? 14.225 6.145 -55.540 1.00 40.00 369 VAL A CA 1
ATOM 3028 C C . VAL A 1 369 ? 12.977 5.429 -55.035 1.00 40.00 369 VAL A C 1
ATOM 3030 O O . VAL A 1 369 ? 11.903 5.591 -55.611 1.00 40.00 369 VAL A O 1
ATOM 3033 N N . ASN A 1 370 ? 13.117 4.618 -53.990 1.00 34.00 370 ASN A N 1
ATOM 3034 C CA . ASN A 1 370 ? 11.966 4.108 -53.260 1.00 34.00 370 ASN A CA 1
ATOM 3035 C C . ASN A 1 370 ? 11.557 5.137 -52.204 1.00 34.00 370 ASN A C 1
ATOM 3037 O O . ASN A 1 370 ? 12.380 5.626 -51.431 1.00 34.00 370 ASN A O 1
ATOM 3041 N N . ARG A 1 371 ? 10.262 5.472 -52.203 1.00 36.75 371 ARG A N 1
ATOM 3042 C CA . ARG A 1 371 ? 9.564 6.095 -51.068 1.00 36.75 371 ARG A CA 1
ATOM 3043 C C . ARG A 1 371 ? 9.894 5.336 -49.769 1.00 36.75 371 ARG A C 1
ATOM 3045 O O . ARG A 1 371 ? 10.299 4.177 -49.859 1.00 36.75 371 ARG A O 1
ATOM 3052 N N . PRO A 1 372 ? 9.678 5.926 -48.578 1.00 36.91 372 PRO A N 1
ATOM 3053 C CA . PRO A 1 372 ? 9.680 5.138 -47.344 1.00 36.91 372 PRO A CA 1
ATOM 3054 C C . PRO A 1 372 ? 8.673 3.995 -47.534 1.00 36.91 372 PRO A C 1
ATOM 3056 O O . PRO A 1 372 ? 7.484 4.266 -47.674 1.00 36.91 372 PRO A O 1
ATOM 3059 N N . ASP A 1 373 ? 9.128 2.746 -47.689 1.00 51.44 373 ASP A N 1
ATOM 3060 C CA . ASP A 1 373 ? 8.238 1.685 -48.192 1.00 51.44 373 ASP A CA 1
ATOM 3061 C C . ASP A 1 373 ? 7.248 1.191 -47.129 1.00 51.44 373 ASP A C 1
ATOM 3063 O O . ASP A 1 373 ? 6.303 0.487 -47.467 1.00 51.44 373 ASP A O 1
ATOM 3067 N N . GLY A 1 374 ? 7.425 1.602 -45.865 1.00 49.75 374 GLY A N 1
ATOM 3068 C CA . GLY A 1 374 ? 6.519 1.279 -44.764 1.00 49.75 374 GLY A CA 1
ATOM 3069 C C . GLY A 1 374 ? 6.434 -0.215 -44.454 1.00 49.75 374 GLY A C 1
ATOM 3070 O O . GLY A 1 374 ? 5.613 -0.592 -43.626 1.00 49.75 374 GLY A O 1
ATOM 3071 N N . SER A 1 375 ? 7.268 -1.037 -45.097 1.00 57.28 375 SER A N 1
ATOM 3072 C CA . SER A 1 375 ? 7.208 -2.487 -45.002 1.00 57.28 375 SER A CA 1
ATOM 3073 C C . SER A 1 375 ? 7.691 -2.985 -43.643 1.00 57.28 375 SER A C 1
ATOM 3075 O O . SER A 1 375 ? 8.544 -2.381 -42.978 1.00 57.28 375 SER A O 1
ATOM 3077 N N . TYR A 1 376 ? 7.116 -4.110 -43.244 1.00 61.94 376 TYR A N 1
ATOM 3078 C CA . TYR A 1 376 ? 7.414 -4.834 -42.024 1.00 61.94 376 TYR A CA 1
ATOM 3079 C C . TYR A 1 376 ? 8.330 -6.017 -42.341 1.00 61.94 376 TYR A C 1
ATOM 3081 O O . TYR A 1 376 ? 8.287 -6.580 -43.435 1.00 61.94 376 TYR A O 1
ATOM 3089 N N . TYR A 1 377 ? 9.162 -6.427 -41.393 1.00 59.66 377 TYR A N 1
ATOM 3090 C CA . TYR A 1 377 ? 9.891 -7.690 -41.488 1.00 59.66 377 TYR A CA 1
ATOM 3091 C C . TYR A 1 377 ? 9.884 -8.409 -40.146 1.00 59.66 377 TYR A C 1
ATOM 3093 O O . TYR A 1 377 ? 9.870 -7.772 -39.089 1.00 59.66 377 TYR A O 1
ATOM 3101 N N . PHE A 1 378 ? 9.888 -9.743 -40.196 1.00 60.47 378 PHE A N 1
ATOM 3102 C CA . PHE A 1 378 ? 10.039 -10.547 -38.992 1.00 60.47 378 PHE A CA 1
ATOM 3103 C C . PHE A 1 378 ? 11.499 -10.586 -38.554 1.00 60.47 378 PHE A C 1
ATOM 3105 O O . PHE A 1 378 ? 12.385 -10.839 -39.371 1.00 60.47 378 PHE A O 1
ATOM 3112 N N . THR A 1 379 ? 11.744 -10.358 -37.267 1.00 56.44 379 THR A N 1
ATOM 3113 C CA . THR A 1 379 ? 13.087 -10.392 -36.678 1.00 56.44 379 THR A CA 1
ATOM 3114 C C . THR A 1 379 ? 13.113 -11.220 -35.388 1.00 56.44 379 THR A C 1
ATOM 3116 O O . THR A 1 379 ? 12.062 -11.595 -34.860 1.00 56.44 379 THR A O 1
ATOM 3119 N N . THR A 1 380 ? 14.303 -11.588 -34.913 1.00 62.72 380 THR A N 1
ATOM 3120 C CA . THR A 1 380 ? 14.506 -12.428 -33.717 1.00 62.72 380 THR A CA 1
ATOM 3121 C C . THR A 1 380 ? 15.105 -11.618 -32.570 1.00 62.72 380 THR A C 1
ATOM 3123 O O . THR A 1 380 ? 15.643 -10.533 -32.779 1.00 62.72 380 THR A O 1
ATOM 3126 N N . TRP A 1 381 ? 15.060 -12.163 -31.348 1.00 64.12 381 TRP A N 1
ATOM 3127 C CA . TRP A 1 381 ? 15.781 -11.579 -30.210 1.00 64.12 381 TRP A CA 1
ATOM 3128 C C . TRP A 1 381 ? 17.271 -11.403 -30.505 1.00 64.12 381 TRP A C 1
ATOM 3130 O O . TRP A 1 381 ? 17.826 -10.369 -30.154 1.00 64.12 381 TRP A O 1
ATOM 3140 N N . ASP A 1 382 ? 17.893 -12.367 -31.186 1.00 61.25 382 ASP A N 1
ATOM 3141 C CA . ASP A 1 382 ? 19.306 -12.300 -31.555 1.00 61.25 382 ASP A CA 1
ATOM 3142 C C . ASP A 1 382 ? 19.581 -11.069 -32.420 1.00 61.25 382 ASP A C 1
ATOM 3144 O O . ASP A 1 382 ? 20.500 -10.311 -32.133 1.00 61.25 382 ASP A O 1
ATOM 3148 N N . SER A 1 383 ? 18.740 -10.811 -33.421 1.00 61.09 383 SER A N 1
ATOM 3149 C CA . SER A 1 383 ? 18.851 -9.632 -34.283 1.00 61.09 383 SER A CA 1
ATOM 3150 C C . SER A 1 383 ? 18.517 -8.317 -33.573 1.00 61.09 383 SER A C 1
ATOM 3152 O O . SER A 1 383 ? 19.138 -7.306 -33.872 1.00 61.09 383 SER A O 1
ATOM 3154 N N . VAL A 1 384 ? 17.561 -8.313 -32.638 1.00 67.62 384 VAL A N 1
ATOM 3155 C CA . VAL A 1 384 ? 17.188 -7.114 -31.858 1.00 67.62 384 VAL A CA 1
ATOM 3156 C C . VAL A 1 384 ? 18.268 -6.744 -30.836 1.00 67.62 384 VAL A C 1
ATOM 3158 O O . VAL A 1 384 ? 18.478 -5.566 -30.562 1.00 67.62 384 VAL A O 1
ATOM 3161 N N . LEU A 1 385 ? 18.931 -7.740 -30.248 1.00 70.12 385 LEU A N 1
ATOM 3162 C CA . LEU A 1 385 ? 19.946 -7.545 -29.212 1.00 70.12 385 LEU A CA 1
ATOM 3163 C C . LEU A 1 385 ? 21.354 -7.386 -29.791 1.00 70.12 385 LEU A C 1
ATOM 3165 O O . LEU A 1 385 ? 22.201 -6.778 -29.141 1.00 70.12 385 LEU A O 1
ATOM 3169 N N . SER A 1 386 ? 21.614 -7.897 -30.997 1.00 65.06 386 SER A N 1
ATOM 3170 C CA . SER A 1 386 ? 22.868 -7.642 -31.709 1.00 65.06 386 SER A CA 1
ATOM 3171 C C . SER A 1 386 ? 22.960 -6.144 -32.001 1.00 65.06 386 SER A C 1
ATOM 3173 O O . SER A 1 386 ? 22.155 -5.625 -32.764 1.00 65.06 386 SER A O 1
ATOM 3175 N N . ALA A 1 387 ? 23.928 -5.462 -31.383 1.00 62.72 387 ALA A N 1
ATOM 3176 C CA . ALA A 1 387 ? 24.112 -4.002 -31.381 1.00 62.72 387 ALA A CA 1
ATOM 3177 C C . ALA A 1 387 ? 23.246 -3.185 -30.399 1.00 62.72 387 ALA A C 1
ATOM 3179 O O . ALA A 1 387 ? 23.258 -1.955 -30.456 1.00 62.72 387 ALA A O 1
ATOM 3180 N N . ALA A 1 388 ? 22.548 -3.827 -29.457 1.00 73.44 388 ALA A N 1
ATOM 3181 C CA . ALA A 1 388 ? 21.905 -3.107 -28.361 1.00 73.44 388 ALA A CA 1
ATOM 3182 C C . ALA A 1 388 ? 22.924 -2.668 -27.294 1.00 73.44 388 ALA A C 1
ATOM 3184 O O . ALA A 1 388 ? 23.908 -3.361 -27.013 1.00 73.44 388 ALA A O 1
ATOM 3185 N N . GLU A 1 389 ? 22.638 -1.547 -26.637 1.00 77.50 389 GLU A N 1
ATOM 3186 C CA . GLU A 1 389 ? 23.212 -1.244 -25.329 1.00 77.50 389 GLU A CA 1
ATOM 3187 C C . GLU A 1 389 ? 22.271 -1.802 -24.260 1.00 77.50 389 GLU A C 1
ATOM 3189 O O . GLU A 1 389 ? 21.048 -1.766 -24.393 1.00 77.50 389 GLU A O 1
ATOM 3194 N N . VAL A 1 390 ? 22.819 -2.367 -23.194 1.00 80.00 390 VAL A N 1
ATOM 3195 C CA . VAL A 1 390 ? 22.042 -2.946 -22.104 1.00 80.00 390 VAL A CA 1
ATOM 3196 C C . VAL A 1 390 ? 22.612 -2.515 -20.763 1.00 80.00 390 VAL A C 1
ATOM 3198 O O . VAL A 1 390 ? 23.806 -2.268 -20.621 1.00 80.00 390 VAL A O 1
ATOM 3201 N N . SER A 1 391 ? 21.754 -2.468 -19.751 1.00 78.00 391 SER A N 1
ATOM 3202 C CA . SER A 1 391 ? 22.151 -2.215 -18.366 1.00 78.00 391 SER A CA 1
ATOM 3203 C C . SER A 1 391 ? 21.574 -3.282 -17.453 1.00 78.00 391 SER A C 1
ATOM 3205 O O . SER A 1 391 ? 20.487 -3.803 -17.700 1.00 78.00 391 SER A O 1
ATOM 3207 N N . ARG A 1 392 ? 22.289 -3.667 -16.393 1.00 82.12 392 ARG A N 1
ATOM 3208 C CA . ARG A 1 392 ? 21.731 -4.627 -15.430 1.00 82.12 392 ARG A CA 1
ATOM 3209 C C . ARG A 1 392 ? 20.664 -3.940 -14.591 1.00 82.12 392 ARG A C 1
ATOM 3211 O O . ARG A 1 392 ? 20.864 -2.829 -14.113 1.00 82.12 392 ARG A O 1
ATOM 3218 N N . LEU A 1 393 ? 19.555 -4.640 -14.355 1.00 67.88 393 LEU A N 1
ATOM 3219 C CA . LEU A 1 393 ? 18.508 -4.142 -13.455 1.00 67.88 393 LEU A CA 1
ATOM 3220 C C . LEU A 1 393 ? 18.985 -4.110 -11.998 1.00 67.88 393 LEU A C 1
ATOM 3222 O O . LEU A 1 393 ? 18.590 -3.235 -11.233 1.00 67.88 393 LEU A O 1
ATOM 3226 N N . THR A 1 394 ? 19.832 -5.070 -11.617 1.00 73.62 394 THR A N 1
ATOM 3227 C CA . THR A 1 394 ? 20.484 -5.136 -10.306 1.00 73.62 394 THR A CA 1
ATOM 3228 C C . THR A 1 394 ? 21.926 -5.621 -10.460 1.00 73.62 394 THR A C 1
ATOM 3230 O O . THR A 1 394 ? 22.232 -6.440 -11.331 1.00 73.62 394 THR A O 1
ATOM 3233 N N . LYS A 1 395 ? 22.829 -5.149 -9.589 1.00 79.12 395 LYS A N 1
ATOM 3234 C CA . LYS A 1 395 ? 24.235 -5.598 -9.562 1.00 79.12 395 LYS A CA 1
ATOM 3235 C C . LYS A 1 395 ? 24.387 -7.053 -9.083 1.00 79.12 395 LYS A C 1
ATOM 3237 O O . LYS A 1 395 ? 25.436 -7.644 -9.319 1.00 79.12 395 LYS A O 1
ATOM 3242 N N . ASP A 1 396 ? 23.334 -7.639 -8.503 1.00 80.19 396 ASP A N 1
ATOM 3243 C CA . ASP A 1 396 ? 23.268 -9.062 -8.138 1.00 80.19 396 ASP A CA 1
ATOM 3244 C C . ASP A 1 396 ? 23.324 -9.994 -9.357 1.00 80.19 396 ASP A C 1
ATOM 3246 O O . ASP A 1 396 ? 23.610 -11.177 -9.200 1.00 80.19 396 ASP A O 1
ATOM 3250 N N . ASN A 1 397 ? 23.054 -9.488 -10.569 1.00 84.75 397 ASN A N 1
ATOM 3251 C CA . ASN A 1 397 ? 23.296 -10.216 -11.813 1.00 84.75 397 ASN A CA 1
ATOM 3252 C C . ASN A 1 397 ? 24.802 -10.151 -12.150 1.00 84.75 397 ASN A C 1
ATOM 3254 O O . ASN A 1 397 ? 25.288 -9.086 -12.562 1.00 84.75 397 ASN A O 1
ATOM 3258 N N . PRO A 1 398 ? 25.576 -11.234 -11.947 1.00 90.12 398 PRO A N 1
ATOM 3259 C CA . PRO A 1 398 ? 27.024 -11.171 -12.069 1.00 90.12 398 PRO A CA 1
ATOM 3260 C C . PRO A 1 398 ? 27.453 -11.099 -13.536 1.00 90.12 398 PRO A C 1
ATOM 3262 O O . PRO A 1 398 ? 26.840 -11.710 -14.413 1.00 90.12 398 PRO A O 1
ATOM 3265 N N . ILE A 1 399 ? 28.556 -10.393 -13.783 1.00 93.25 399 ILE A N 1
ATOM 3266 C CA . ILE A 1 399 ? 29.283 -10.481 -15.049 1.00 93.25 399 ILE A CA 1
ATOM 3267 C C . ILE A 1 399 ? 30.298 -11.606 -14.892 1.00 93.25 399 ILE A C 1
ATOM 3269 O O . ILE A 1 399 ? 31.158 -11.550 -14.017 1.00 93.25 399 ILE A O 1
ATOM 3273 N N . LEU A 1 400 ? 30.185 -12.646 -15.705 1.00 93.00 400 LEU A N 1
ATOM 3274 C CA . LEU A 1 400 ? 31.093 -13.783 -15.691 1.00 93.00 400 LEU A CA 1
ATOM 3275 C C . LEU A 1 400 ? 32.189 -13.583 -16.729 1.00 93.00 400 LEU A C 1
ATOM 3277 O O . LEU A 1 400 ? 31.922 -13.135 -17.840 1.00 93.00 400 LEU A O 1
ATOM 3281 N N . ARG A 1 401 ? 33.425 -13.938 -16.391 1.00 91.25 401 ARG A N 1
ATOM 3282 C CA . ARG A 1 401 ? 34.522 -13.926 -17.362 1.00 91.25 401 ARG A CA 1
ATOM 3283 C C . ARG A 1 401 ? 34.297 -14.926 -18.492 1.00 91.25 401 ARG A C 1
ATOM 3285 O O . ARG A 1 401 ? 34.508 -14.589 -19.651 1.00 91.25 401 ARG A O 1
ATOM 3292 N N . ASP A 1 402 ? 33.820 -16.116 -18.148 1.00 85.88 402 ASP A N 1
ATOM 3293 C CA . ASP A 1 402 ? 33.588 -17.225 -19.064 1.00 85.88 402 ASP A CA 1
ATOM 3294 C C . ASP A 1 402 ? 32.284 -17.963 -18.703 1.00 85.88 402 ASP A C 1
ATOM 3296 O O . ASP A 1 402 ? 31.783 -17.884 -17.584 1.00 85.88 402 ASP A O 1
ATOM 3300 N N . LEU A 1 403 ? 31.722 -18.736 -19.634 1.00 80.94 403 LEU A N 1
ATOM 3301 C CA . LEU A 1 403 ? 30.535 -19.562 -19.373 1.00 80.94 403 LEU A CA 1
ATOM 3302 C C . LEU A 1 403 ? 30.927 -20.977 -18.920 1.00 80.94 403 LEU A C 1
ATOM 3304 O O . LEU A 1 403 ? 30.754 -21.947 -19.659 1.00 80.94 403 LEU A O 1
ATOM 3308 N N . ASN A 1 404 ? 31.487 -21.102 -17.714 1.00 78.19 404 ASN A N 1
ATOM 3309 C CA . ASN A 1 404 ? 31.803 -22.394 -17.091 1.00 78.19 404 ASN A CA 1
ATOM 3310 C C . ASN A 1 404 ? 31.654 -22.360 -15.557 1.00 78.19 404 ASN A C 1
ATOM 3312 O O . ASN A 1 404 ? 31.636 -21.290 -14.950 1.00 78.19 404 ASN A O 1
ATOM 3316 N N . ASP A 1 405 ? 31.591 -23.541 -14.934 1.00 69.69 405 ASP A N 1
ATOM 3317 C CA . ASP A 1 405 ? 31.330 -23.721 -13.492 1.00 69.69 405 ASP A CA 1
ATOM 3318 C C . ASP A 1 405 ? 32.410 -23.126 -12.566 1.00 69.69 405 ASP A C 1
ATOM 3320 O O . ASP A 1 405 ? 32.215 -23.042 -11.355 1.00 69.69 405 ASP A O 1
ATOM 3324 N N . GLN A 1 406 ? 33.559 -22.721 -13.115 1.00 79.25 406 GLN A N 1
ATOM 3325 C CA . GLN A 1 406 ? 34.683 -22.129 -12.382 1.00 79.25 406 GLN A CA 1
ATOM 3326 C C . GLN A 1 406 ? 34.916 -20.659 -12.752 1.00 79.25 406 GLN A C 1
ATOM 3328 O O . GLN A 1 406 ? 35.950 -20.089 -12.390 1.00 79.25 406 GLN A O 1
ATOM 3333 N N . SER A 1 407 ? 33.987 -20.039 -13.485 1.00 84.88 407 SER A N 1
ATOM 3334 C CA . SER A 1 407 ? 34.179 -18.679 -13.970 1.00 84.88 407 SER A CA 1
ATOM 3335 C C . SER A 1 407 ? 34.307 -17.683 -12.826 1.00 84.88 407 SER A C 1
ATOM 3337 O O . SER A 1 407 ? 33.529 -17.668 -11.873 1.00 84.88 407 SER A O 1
ATOM 3339 N N . GLN A 1 408 ? 35.268 -16.779 -12.978 1.00 91.06 408 GLN A N 1
ATOM 3340 C CA . GLN A 1 408 ? 35.425 -15.632 -12.098 1.00 91.06 408 GLN A CA 1
ATOM 3341 C C . GLN A 1 408 ? 34.349 -14.585 -12.397 1.00 91.06 408 GLN A C 1
ATOM 3343 O O . GLN A 1 408 ? 33.939 -14.411 -13.549 1.00 91.06 408 GLN A O 1
ATOM 3348 N N . ILE A 1 409 ? 33.912 -13.883 -11.351 1.00 91.12 409 ILE A N 1
ATOM 3349 C CA . ILE A 1 409 ? 33.059 -12.703 -11.479 1.00 91.12 409 ILE A CA 1
ATOM 3350 C C . ILE A 1 409 ? 33.954 -11.513 -11.821 1.00 91.12 409 ILE A C 1
ATOM 3352 O O . ILE A 1 409 ? 34.972 -11.285 -11.166 1.00 91.12 409 ILE A O 1
ATOM 3356 N N . ILE A 1 410 ? 33.570 -10.765 -12.848 1.00 91.38 410 ILE A N 1
ATOM 3357 C CA . ILE A 1 410 ? 34.171 -9.485 -13.198 1.00 91.38 410 ILE A CA 1
ATOM 3358 C C . ILE A 1 410 ? 33.383 -8.394 -12.476 1.00 91.38 410 ILE A C 1
ATOM 3360 O O . ILE A 1 410 ? 32.171 -8.254 -12.654 1.00 91.38 410 ILE A O 1
ATOM 3364 N N . GLU A 1 411 ? 34.074 -7.608 -11.658 1.00 86.94 411 GLU A N 1
ATOM 3365 C CA . GLU A 1 411 ? 33.470 -6.450 -11.011 1.00 86.94 411 GLU A CA 1
ATOM 3366 C C . GLU A 1 411 ? 33.376 -5.281 -11.993 1.00 86.94 411 GLU A C 1
ATOM 3368 O O . GLU A 1 411 ? 34.377 -4.840 -12.556 1.00 86.94 411 GLU A O 1
ATOM 3373 N N . ASN A 1 412 ? 32.163 -4.750 -12.162 1.00 83.75 412 ASN A N 1
ATOM 3374 C CA . ASN A 1 412 ? 31.952 -3.441 -12.766 1.00 83.75 412 ASN A CA 1
ATOM 3375 C C . ASN A 1 412 ? 31.588 -2.435 -11.667 1.00 83.75 412 ASN A C 1
ATOM 3377 O O . ASN A 1 412 ? 30.418 -2.332 -11.270 1.00 83.75 412 ASN A O 1
ATOM 3381 N N . ASN A 1 413 ? 32.607 -1.711 -11.198 1.00 80.06 413 ASN A N 1
ATOM 3382 C CA . ASN A 1 413 ? 32.521 -0.720 -10.121 1.00 80.06 413 ASN A CA 1
ATOM 3383 C C . ASN A 1 413 ? 32.006 0.650 -10.589 1.00 80.06 413 ASN A C 1
ATOM 3385 O O . ASN A 1 413 ? 31.963 1.598 -9.805 1.00 80.06 413 ASN A O 1
ATOM 3389 N N . CYS A 1 414 ? 31.584 0.757 -11.847 1.00 75.44 414 CYS A N 1
ATOM 3390 C CA . CYS A 1 414 ? 30.967 1.962 -12.365 1.00 75.44 414 CYS A CA 1
ATOM 3391 C C . CYS A 1 414 ? 29.604 2.219 -11.719 1.00 75.44 414 CYS A C 1
ATOM 3393 O O . CYS A 1 414 ? 28.819 1.293 -11.469 1.00 75.44 414 CYS A O 1
ATOM 3395 N N . GLY A 1 415 ? 29.321 3.506 -11.484 1.00 69.25 415 GLY A N 1
ATOM 3396 C CA . GLY A 1 415 ? 28.036 3.977 -10.957 1.00 69.25 415 GLY A CA 1
ATOM 3397 C C . GLY A 1 415 ? 26.849 3.662 -11.875 1.00 69.25 415 GLY A C 1
ATOM 3398 O O . GLY A 1 415 ? 25.714 3.640 -11.410 1.00 69.25 415 GLY A O 1
ATOM 3399 N N . TYR A 1 416 ? 27.127 3.348 -13.144 1.00 67.88 416 TYR A N 1
ATOM 3400 C CA . TYR A 1 416 ? 26.172 2.936 -14.169 1.00 67.88 416 TYR A CA 1
ATOM 3401 C C . TYR A 1 416 ? 26.683 1.680 -14.895 1.00 67.88 416 TYR A C 1
ATOM 3403 O O . TYR A 1 416 ? 27.884 1.413 -14.913 1.00 67.88 416 TYR A O 1
ATOM 3411 N N . ASP A 1 417 ? 25.774 0.891 -15.474 1.00 72.94 417 ASP A N 1
ATOM 3412 C CA . ASP A 1 417 ? 26.101 -0.292 -16.281 1.00 72.94 417 ASP A CA 1
ATOM 3413 C C . ASP A 1 417 ? 25.815 -0.008 -17.761 1.00 72.94 417 ASP A C 1
ATOM 3415 O O . ASP A 1 417 ? 24.781 -0.424 -18.272 1.00 72.94 417 ASP A O 1
ATOM 3419 N N . PHE A 1 418 ? 26.719 0.698 -18.440 1.00 81.62 418 PHE A N 1
ATOM 3420 C CA . PHE A 1 418 ? 26.700 0.825 -19.901 1.00 81.62 418 PHE A CA 1
ATOM 3421 C C . PHE A 1 418 ? 27.397 -0.395 -20.511 1.00 81.62 418 PHE A C 1
ATOM 3423 O O . PHE A 1 418 ? 28.628 -0.481 -20.501 1.00 81.62 418 PHE A O 1
ATOM 3430 N N . LEU A 1 419 ? 26.616 -1.388 -20.945 1.00 86.94 419 LEU A N 1
ATOM 3431 C CA . LEU A 1 419 ? 27.130 -2.655 -21.469 1.00 86.94 419 LEU A CA 1
ATOM 3432 C C . LEU A 1 419 ? 26.736 -2.798 -22.942 1.00 86.94 419 LEU A C 1
ATOM 3434 O O . LEU A 1 419 ? 25.556 -2.816 -23.280 1.00 86.94 419 LEU A O 1
ATOM 3438 N N . PHE A 1 420 ? 27.715 -2.950 -23.821 1.00 86.25 420 PHE A N 1
ATOM 3439 C CA . PHE A 1 420 ? 27.491 -3.118 -25.255 1.00 86.25 420 PHE A CA 1
ATOM 3440 C C . PHE A 1 420 ? 27.382 -4.600 -25.594 1.00 86.25 420 PHE A C 1
ATOM 3442 O O . PHE A 1 420 ? 28.253 -5.380 -25.202 1.00 86.25 420 PHE A O 1
ATOM 3449 N N . VAL A 1 421 ? 26.324 -5.002 -26.299 1.00 84.88 421 VAL A N 1
ATOM 3450 C CA . VAL A 1 421 ? 26.111 -6.405 -26.675 1.00 84.88 421 VAL A CA 1
ATOM 3451 C C . VAL A 1 421 ? 26.958 -6.763 -27.890 1.00 84.88 421 VAL A C 1
ATOM 3453 O O . VAL A 1 421 ? 26.740 -6.262 -28.990 1.00 84.88 421 VAL A O 1
ATOM 3456 N N . ASN A 1 422 ? 27.890 -7.688 -27.679 1.00 80.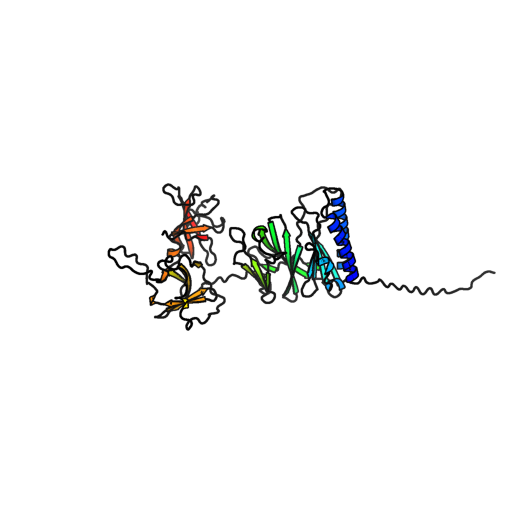94 422 ASN A N 1
ATOM 3457 C CA . ASN A 1 422 ? 28.769 -8.226 -28.713 1.00 80.94 422 ASN A CA 1
ATOM 3458 C C . ASN A 1 422 ? 28.174 -9.494 -29.347 1.00 80.94 422 ASN A C 1
ATOM 3460 O O . ASN A 1 422 ? 28.349 -9.729 -30.538 1.00 80.94 422 ASN A O 1
ATOM 3464 N N . GLU A 1 423 ? 27.502 -10.330 -28.549 1.00 79.88 423 GLU A N 1
ATOM 3465 C CA . GLU A 1 423 ? 26.953 -11.614 -28.997 1.00 79.88 423 GLU A CA 1
ATOM 3466 C C . GLU A 1 423 ? 25.735 -12.009 -28.157 1.00 79.88 423 GLU A C 1
ATOM 3468 O O . GLU A 1 423 ? 25.705 -11.786 -26.944 1.00 79.88 423 GLU A O 1
ATOM 3473 N N . VAL A 1 424 ? 24.754 -12.651 -28.791 1.00 76.56 424 VAL A N 1
ATOM 3474 C CA . VAL A 1 424 ? 23.602 -13.269 -28.126 1.00 76.56 424 VAL A CA 1
ATOM 3475 C C . VAL A 1 424 ? 23.787 -14.778 -28.169 1.00 76.56 424 VAL A C 1
ATOM 3477 O O . VAL A 1 424 ? 23.962 -15.355 -29.239 1.00 76.56 424 VAL A O 1
ATOM 3480 N N . TYR A 1 425 ? 23.767 -15.425 -27.006 1.00 76.19 425 TYR A N 1
ATOM 3481 C CA . TYR A 1 425 ? 24.048 -16.851 -26.890 1.00 76.19 425 TYR A CA 1
ATOM 3482 C C . TYR A 1 425 ? 22.989 -17.573 -26.062 1.00 76.19 425 TYR A C 1
ATOM 3484 O O . TYR A 1 425 ? 22.682 -17.198 -24.928 1.00 76.19 425 TYR A O 1
ATOM 3492 N N . GLN A 1 426 ? 22.474 -18.676 -26.601 1.00 72.00 426 GLN A N 1
ATOM 3493 C CA . GLN A 1 426 ? 21.622 -19.605 -25.871 1.00 72.00 426 GLN A CA 1
ATOM 3494 C C . GLN A 1 426 ? 22.398 -20.889 -25.565 1.00 72.00 426 GLN A C 1
ATOM 3496 O O . GLN A 1 426 ? 22.786 -21.643 -26.457 1.00 72.00 426 GLN A O 1
ATOM 3501 N N . ALA A 1 427 ? 22.612 -21.157 -24.280 1.00 64.31 427 ALA A N 1
ATOM 3502 C CA . ALA A 1 427 ? 23.282 -22.365 -23.828 1.00 64.31 427 ALA A CA 1
ATOM 3503 C C . ALA A 1 427 ? 22.379 -23.600 -23.989 1.00 64.31 427 ALA A C 1
ATOM 3505 O O . ALA A 1 427 ? 21.153 -23.520 -23.919 1.00 64.31 427 ALA A O 1
ATOM 3506 N N . ARG A 1 428 ? 22.992 -24.786 -24.119 1.00 55.28 428 ARG A N 1
ATOM 3507 C CA . ARG A 1 428 ? 22.275 -26.070 -24.291 1.00 55.28 428 ARG A CA 1
ATOM 3508 C C . ARG A 1 428 ? 21.313 -26.420 -23.150 1.00 55.28 428 ARG A C 1
ATOM 3510 O O . ARG A 1 428 ? 20.416 -27.226 -23.347 1.00 55.28 428 ARG A O 1
ATOM 3517 N N . ASN A 1 429 ? 21.508 -25.837 -21.969 1.00 58.78 429 ASN A N 1
ATOM 3518 C CA . ASN A 1 429 ? 20.631 -25.989 -20.806 1.00 58.78 429 ASN A CA 1
ATOM 3519 C C . ASN A 1 429 ? 19.474 -24.970 -20.777 1.00 58.78 429 ASN A C 1
ATOM 3521 O O . ASN A 1 429 ? 18.819 -24.836 -19.749 1.00 58.78 429 ASN A O 1
ATOM 3525 N N . GLY A 1 430 ? 19.258 -24.216 -21.861 1.00 60.53 430 GLY A N 1
ATOM 3526 C CA . GLY A 1 430 ? 18.191 -23.222 -21.971 1.00 60.53 430 GLY A CA 1
ATOM 3527 C C . GLY A 1 430 ? 18.517 -21.857 -21.359 1.00 60.53 430 GLY A C 1
ATOM 3528 O O . GLY A 1 430 ? 17.661 -20.978 -21.365 1.00 60.53 430 GLY A O 1
ATOM 3529 N N . ALA A 1 431 ? 19.731 -21.637 -20.841 1.00 69.12 431 ALA A N 1
ATOM 3530 C CA . ALA A 1 431 ? 20.121 -20.339 -20.294 1.00 69.12 431 ALA A CA 1
ATOM 3531 C C . ALA A 1 431 ? 20.457 -19.318 -21.396 1.00 69.12 431 ALA A C 1
ATOM 3533 O O . ALA A 1 431 ? 21.119 -19.645 -22.380 1.00 69.12 431 ALA A O 1
ATOM 3534 N N . TYR A 1 432 ? 20.044 -18.068 -21.186 1.00 79.81 432 TYR A N 1
ATOM 3535 C CA . TYR A 1 432 ? 20.171 -16.980 -22.152 1.00 79.81 432 TYR A CA 1
ATOM 3536 C C . TYR A 1 432 ? 21.230 -15.968 -21.712 1.00 79.81 432 TYR A C 1
ATOM 3538 O O . TYR A 1 432 ? 21.077 -15.296 -20.686 1.00 79.81 432 TYR A O 1
ATOM 3546 N N . TRP A 1 433 ? 22.292 -15.854 -22.502 1.00 85.12 433 TRP A N 1
ATOM 3547 C CA . TRP A 1 433 ? 23.486 -15.076 -22.201 1.00 85.12 433 TRP A CA 1
ATOM 3548 C C . TRP A 1 433 ? 23.751 -14.026 -23.273 1.00 85.12 433 TRP A C 1
ATOM 3550 O O . TRP A 1 433 ? 23.432 -14.223 -24.442 1.00 85.12 433 TRP A O 1
ATOM 3560 N N . LEU A 1 434 ? 24.337 -12.910 -22.855 1.00 87.12 434 LEU A N 1
ATOM 3561 C CA . LEU A 1 434 ? 24.921 -11.918 -23.745 1.00 87.12 434 LEU A CA 1
ATOM 3562 C C . LEU A 1 434 ? 26.413 -11.877 -23.483 1.00 87.12 434 LEU A C 1
ATOM 3564 O O . LEU A 1 434 ? 26.821 -11.745 -22.324 1.00 87.12 434 LEU A O 1
ATOM 3568 N N . LYS A 1 435 ? 27.210 -11.951 -24.547 1.00 88.56 435 LYS A N 1
ATOM 3569 C CA . LYS A 1 435 ? 28.582 -11.468 -24.485 1.00 88.56 435 LYS A CA 1
ATOM 3570 C C . LYS A 1 435 ? 28.508 -9.956 -24.544 1.00 88.56 435 LYS A C 1
ATOM 3572 O O . LYS A 1 435 ? 27.924 -9.406 -25.477 1.00 88.56 435 LYS A O 1
ATOM 3577 N N . ILE A 1 436 ? 29.073 -9.298 -23.547 1.00 92.19 436 ILE A N 1
ATOM 3578 C CA . ILE A 1 436 ? 29.061 -7.849 -23.436 1.00 92.19 436 ILE A CA 1
ATOM 3579 C C . ILE A 1 436 ? 30.471 -7.295 -23.331 1.00 92.19 436 ILE A C 1
ATOM 3581 O O . ILE A 1 436 ? 31.399 -7.989 -22.907 1.00 92.19 436 ILE A O 1
ATOM 3585 N N . SER A 1 437 ? 30.612 -6.028 -23.695 1.00 90.25 437 SER A N 1
ATOM 3586 C CA . SER A 1 437 ? 31.797 -5.228 -23.422 1.00 90.25 437 SER A CA 1
ATOM 3587 C C . SER A 1 437 ? 31.424 -3.943 -22.688 1.00 90.25 437 SER A C 1
ATOM 3589 O O . SER A 1 437 ? 30.342 -3.398 -22.891 1.00 90.25 437 SER A O 1
ATOM 3591 N N . PHE A 1 438 ? 32.295 -3.470 -21.801 1.00 89.69 438 PHE A N 1
ATOM 3592 C CA . PHE A 1 438 ? 32.098 -2.225 -21.052 1.00 89.69 438 PHE A CA 1
ATOM 3593 C C . PHE A 1 438 ? 33.437 -1.572 -20.702 1.00 89.69 438 PHE A C 1
ATOM 3595 O O . PHE A 1 438 ? 34.466 -2.248 -20.652 1.00 89.69 438 PHE A O 1
ATOM 3602 N N . SER A 1 439 ? 33.435 -0.262 -20.458 1.00 86.12 439 SER A N 1
ATOM 3603 C CA . SER A 1 439 ? 34.653 0.476 -20.112 1.00 86.12 439 SER A CA 1
ATOM 3604 C C . SER A 1 439 ? 35.125 0.136 -18.695 1.00 86.12 439 SER A C 1
ATOM 3606 O O . SER A 1 439 ? 34.358 0.239 -17.736 1.00 86.12 439 SER A O 1
ATOM 3608 N N . ALA A 1 440 ? 36.408 -0.216 -18.54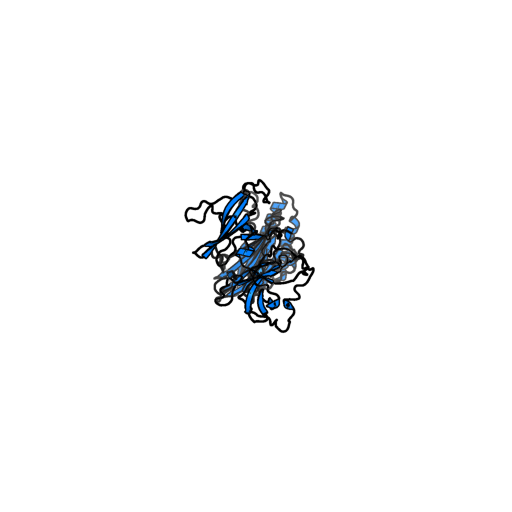3 1.00 80.62 440 ALA A N 1
ATOM 3609 C CA . ALA A 1 440 ? 37.034 -0.365 -17.222 1.00 80.62 440 ALA A CA 1
ATOM 3610 C C . ALA A 1 440 ? 37.081 0.958 -16.436 1.00 80.62 440 ALA A C 1
ATOM 3612 O O . ALA A 1 440 ? 37.245 0.949 -15.216 1.00 80.62 440 ALA A O 1
ATOM 3613 N N . GLU A 1 441 ? 36.983 2.079 -17.147 1.00 82.31 441 GLU A N 1
ATOM 3614 C CA . GLU A 1 441 ? 37.164 3.438 -16.634 1.00 82.31 441 GLU A CA 1
ATOM 3615 C C . GLU A 1 441 ? 35.833 4.202 -16.560 1.00 82.31 441 GLU A C 1
ATOM 3617 O O . GLU A 1 441 ? 35.813 5.398 -16.285 1.00 82.31 441 GLU A O 1
ATOM 3622 N N . CYS A 1 442 ? 34.710 3.493 -16.727 1.00 79.94 442 CYS A N 1
ATOM 3623 C CA . CYS A 1 442 ? 33.353 4.034 -16.627 1.00 79.94 442 CYS A CA 1
ATOM 3624 C C . CYS A 1 442 ? 33.003 5.091 -17.679 1.00 79.94 442 CYS A C 1
ATOM 3626 O O . CYS A 1 442 ? 32.168 5.958 -17.427 1.00 79.94 442 CYS A O 1
ATOM 3628 N N . GLU A 1 443 ? 33.622 4.998 -18.854 1.00 75.50 443 GLU A N 1
ATOM 3629 C CA . GLU A 1 443 ? 33.289 5.829 -20.011 1.00 75.50 443 GLU A CA 1
ATOM 3630 C C . GLU A 1 443 ? 31.933 5.429 -20.611 1.00 75.50 443 GLU A C 1
ATOM 3632 O O . GLU A 1 443 ? 31.592 4.245 -20.681 1.00 75.50 443 GLU A O 1
ATOM 3637 N N . GLU A 1 444 ? 31.161 6.434 -21.029 1.00 64.44 444 GLU A N 1
ATOM 3638 C CA . GLU A 1 444 ? 29.785 6.285 -21.526 1.00 64.44 444 GLU A CA 1
ATOM 3639 C C . GLU A 1 444 ? 29.719 5.934 -23.026 1.00 64.44 444 GLU A C 1
ATOM 3641 O O . GLU A 1 444 ? 28.662 5.563 -23.529 1.00 64.44 444 GLU A O 1
ATOM 3646 N N . SER A 1 445 ? 30.835 6.028 -23.753 1.00 64.19 445 SER A N 1
ATOM 3647 C CA . SER A 1 445 ? 30.922 5.806 -25.200 1.00 64.19 445 SER A CA 1
ATOM 3648 C C . SER A 1 445 ? 32.096 4.892 -25.564 1.00 64.19 445 SER A C 1
ATOM 3650 O O . SER A 1 445 ? 33.105 4.829 -24.864 1.00 64.19 445 SER A O 1
ATOM 3652 N N . GLN A 1 446 ? 31.967 4.169 -26.682 1.00 62.41 446 GLN A N 1
ATOM 3653 C CA . GLN A 1 446 ? 33.081 3.443 -27.297 1.00 62.41 446 GLN A CA 1
ATOM 3654 C C . GLN A 1 446 ? 33.912 4.415 -28.147 1.00 62.41 446 GLN A C 1
ATOM 3656 O O . GLN A 1 446 ? 33.722 4.500 -29.362 1.00 62.41 446 GLN A O 1
ATOM 3661 N N . GLU A 1 447 ? 34.799 5.186 -27.518 1.00 65.81 447 GLU A N 1
ATOM 3662 C CA . GLU A 1 447 ? 35.748 6.038 -28.241 1.00 65.81 447 GLU A CA 1
ATOM 3663 C C . GLU A 1 447 ? 37.023 5.266 -28.616 1.00 65.81 447 GLU A C 1
ATOM 3665 O O . GLU A 1 447 ? 37.389 4.246 -28.024 1.00 65.81 447 GLU A O 1
ATOM 3670 N N . GLU A 1 448 ? 37.705 5.728 -29.665 1.00 62.72 448 GLU A N 1
ATOM 3671 C CA . GLU A 1 448 ? 38.929 5.095 -30.149 1.00 62.72 448 GLU A CA 1
ATOM 3672 C C . GLU A 1 448 ? 40.038 5.234 -29.091 1.00 62.72 448 GLU A C 1
ATOM 3674 O O . GLU A 1 448 ? 40.592 6.310 -28.881 1.00 62.72 448 GLU A O 1
ATOM 3679 N N . GLY A 1 449 ? 40.349 4.129 -28.406 1.00 66.38 449 GLY A N 1
ATOM 3680 C CA . GLY A 1 449 ? 41.328 4.084 -27.314 1.00 66.38 449 GLY A CA 1
ATOM 3681 C C . GLY A 1 449 ? 40.755 3.695 -25.948 1.00 66.38 449 GLY A C 1
ATOM 3682 O O . GLY A 1 449 ? 41.546 3.409 -25.046 1.00 66.38 449 GLY A O 1
ATOM 3683 N N . THR A 1 450 ? 39.427 3.605 -25.796 1.00 74.31 450 THR A N 1
ATOM 3684 C CA . THR A 1 450 ? 38.783 3.156 -24.553 1.00 74.31 450 THR A CA 1
ATOM 3685 C C . THR A 1 450 ? 39.199 1.729 -24.195 1.00 74.31 450 THR A C 1
ATOM 3687 O O . THR A 1 450 ? 39.124 0.795 -25.003 1.00 74.31 450 THR A O 1
ATOM 3690 N N . LYS A 1 451 ? 39.612 1.521 -22.942 1.00 83.44 451 LYS A N 1
ATOM 3691 C CA . LYS A 1 451 ? 39.962 0.193 -22.436 1.00 83.44 451 LYS A CA 1
ATOM 3692 C C . LYS A 1 451 ? 38.703 -0.606 -22.091 1.00 83.44 451 LYS A C 1
ATOM 3694 O O . LYS A 1 451 ? 38.147 -0.483 -20.999 1.00 83.44 451 LYS A O 1
ATOM 3699 N N . MET A 1 452 ? 38.299 -1.474 -23.013 1.00 86.56 452 MET A N 1
ATOM 3700 C CA . MET A 1 452 ? 37.124 -2.330 -22.852 1.00 86.56 452 MET A CA 1
ATOM 3701 C C . MET A 1 452 ? 37.443 -3.632 -22.110 1.00 86.56 452 MET A C 1
ATOM 3703 O O . MET A 1 452 ? 38.477 -4.269 -22.325 1.00 86.56 452 MET A O 1
ATOM 3707 N N . VAL A 1 453 ? 36.515 -4.042 -21.251 1.00 91.75 453 VAL A N 1
ATOM 3708 C CA . VAL A 1 453 ? 36.483 -5.337 -20.569 1.00 91.75 453 VAL A CA 1
ATOM 3709 C C . VAL A 1 453 ? 35.331 -6.139 -21.147 1.00 91.75 453 VAL A C 1
ATOM 3711 O O . VAL A 1 453 ? 34.215 -5.638 -21.250 1.00 91.75 453 VAL A O 1
ATOM 3714 N N . GLU A 1 454 ? 35.602 -7.385 -21.524 1.00 93.44 454 GLU A N 1
ATOM 3715 C CA . GLU A 1 454 ? 34.575 -8.311 -21.993 1.00 93.44 454 GLU A CA 1
ATOM 3716 C C . GLU A 1 454 ? 34.111 -9.239 -20.872 1.00 93.44 454 GLU A C 1
ATOM 3718 O O . GLU A 1 454 ? 34.892 -9.634 -20.003 1.00 93.44 454 GLU A O 1
ATOM 3723 N N . GLY A 1 455 ? 32.844 -9.635 -20.933 1.00 93.00 455 GLY A N 1
ATOM 3724 C CA . GLY A 1 455 ? 32.281 -10.645 -20.052 1.00 93.00 455 GLY A CA 1
ATOM 3725 C C . GLY A 1 455 ? 30.946 -11.162 -20.558 1.00 93.00 455 GLY A C 1
ATOM 3726 O O . GLY A 1 455 ? 30.478 -10.806 -21.637 1.00 93.00 455 GLY A O 1
ATOM 3727 N N . TRP A 1 456 ? 30.325 -12.007 -19.753 1.00 93.19 456 TRP A N 1
ATOM 3728 C CA . TRP A 1 456 ? 29.052 -12.640 -20.034 1.00 93.19 456 TRP A CA 1
ATOM 3729 C C . TRP A 1 456 ? 28.042 -12.279 -18.964 1.00 93.19 456 TRP A C 1
ATOM 3731 O O . TRP A 1 456 ? 28.312 -12.418 -17.772 1.00 93.19 456 TRP A O 1
ATOM 3741 N N . ILE A 1 457 ? 26.855 -11.864 -19.385 1.00 92.62 457 ILE A N 1
ATOM 3742 C CA . ILE A 1 457 ? 25.743 -11.600 -18.473 1.00 92.62 457 ILE A CA 1
ATOM 3743 C C . ILE A 1 457 ? 24.544 -12.438 -18.856 1.00 92.62 457 ILE A C 1
ATOM 3745 O O . ILE A 1 457 ? 24.254 -12.649 -20.036 1.00 92.62 457 ILE A O 1
ATOM 3749 N N . LYS A 1 458 ? 23.811 -12.906 -17.851 1.00 87.94 458 LYS A N 1
ATOM 3750 C CA . LYS A 1 458 ? 22.516 -13.523 -18.095 1.00 87.94 458 LYS A CA 1
ATOM 3751 C C . LYS A 1 458 ? 21.525 -12.399 -18.355 1.00 87.94 458 LYS A C 1
ATOM 3753 O O . LYS A 1 458 ? 21.372 -11.517 -17.512 1.00 87.94 458 LYS A O 1
ATOM 3758 N N . TRP A 1 459 ? 20.863 -12.405 -19.506 1.00 75.31 459 TRP A N 1
ATOM 3759 C CA . TRP A 1 459 ? 19.928 -11.327 -19.848 1.00 75.31 459 TRP A CA 1
ATOM 3760 C C . TRP A 1 459 ? 18.486 -11.666 -19.509 1.00 75.31 459 TRP A C 1
ATOM 3762 O O . TRP A 1 459 ? 17.689 -10.774 -19.218 1.00 75.31 459 TRP A O 1
ATOM 3772 N N . ARG A 1 460 ? 18.166 -12.962 -19.451 1.00 70.62 460 ARG A N 1
ATOM 3773 C CA . ARG A 1 460 ? 16.862 -13.433 -19.002 1.00 70.62 460 ARG A CA 1
ATOM 3774 C C . ARG A 1 460 ? 16.895 -14.810 -18.358 1.00 70.62 460 ARG A C 1
ATOM 3776 O O . ARG A 1 460 ? 17.791 -15.625 -18.593 1.00 70.62 460 ARG A O 1
ATOM 3783 N N . THR A 1 461 ? 15.876 -15.077 -17.558 1.00 62.91 461 THR A N 1
ATOM 3784 C CA . THR A 1 461 ? 15.416 -16.434 -17.250 1.00 62.91 461 THR A CA 1
ATOM 3785 C C . THR A 1 461 ? 14.250 -16.789 -18.177 1.00 62.91 461 THR A C 1
ATOM 3787 O O . THR A 1 461 ? 13.933 -16.043 -19.105 1.00 62.91 461 THR A O 1
ATOM 3790 N N . GLU A 1 462 ? 13.601 -17.927 -17.945 1.00 51.31 462 GLU A N 1
ATOM 3791 C CA . GLU A 1 462 ? 12.384 -18.304 -18.676 1.00 51.31 462 GLU A CA 1
ATOM 3792 C C . GLU A 1 462 ? 11.273 -17.243 -18.555 1.00 51.31 462 GLU A C 1
ATOM 3794 O O . GLU A 1 462 ? 10.465 -17.089 -19.461 1.00 51.31 462 GLU A O 1
ATOM 3799 N N . ASN A 1 463 ? 11.269 -16.465 -17.470 1.00 49.31 463 ASN A N 1
ATOM 3800 C CA . ASN A 1 463 ? 10.121 -15.678 -17.025 1.00 49.31 463 ASN A CA 1
ATOM 3801 C C . ASN A 1 463 ? 10.484 -14.312 -16.404 1.00 49.31 463 ASN A C 1
ATOM 3803 O O . ASN A 1 463 ? 9.644 -13.682 -15.759 1.00 49.31 463 ASN A O 1
ATOM 3807 N N . LYS A 1 464 ? 11.722 -13.833 -16.576 1.00 52.47 464 LYS A N 1
ATOM 3808 C CA . LYS A 1 464 ? 12.154 -12.506 -16.108 1.00 52.47 464 LYS A CA 1
ATOM 3809 C C . LYS A 1 464 ? 13.338 -11.985 -16.922 1.00 52.47 464 LYS A C 1
ATOM 3811 O O . LYS A 1 464 ? 14.282 -12.731 -17.180 1.00 52.47 464 LYS A O 1
ATOM 3816 N N . LEU A 1 465 ? 13.325 -10.692 -17.255 1.00 57.69 465 LEU A N 1
ATOM 3817 C CA . LEU A 1 465 ? 14.532 -9.992 -17.692 1.00 57.69 465 LEU A CA 1
ATOM 3818 C C . LEU A 1 465 ? 15.422 -9.635 -16.509 1.00 57.69 465 LEU A C 1
ATOM 3820 O O . LEU A 1 465 ? 14.955 -9.227 -15.446 1.00 57.69 465 LEU A O 1
ATOM 3824 N N . LEU A 1 466 ? 16.722 -9.745 -16.732 1.00 69.12 466 LEU A N 1
ATOM 3825 C CA . LEU A 1 466 ? 17.760 -9.369 -15.776 1.00 69.12 466 LEU A CA 1
ATOM 3826 C C . LEU A 1 466 ? 18.505 -8.095 -16.211 1.00 69.12 466 LEU A C 1
ATOM 3828 O O . LEU A 1 466 ? 19.385 -7.611 -15.497 1.00 69.12 466 LEU A O 1
ATOM 3832 N N . ILE A 1 467 ? 18.133 -7.555 -17.373 1.00 73.44 467 ILE A N 1
ATOM 3833 C CA . ILE A 1 467 ? 18.687 -6.348 -17.980 1.00 73.44 467 ILE A CA 1
ATOM 3834 C C . ILE A 1 467 ? 17.569 -5.405 -18.440 1.00 73.44 467 ILE A C 1
ATOM 3836 O O . ILE A 1 467 ? 16.456 -5.848 -18.724 1.00 73.44 467 ILE A O 1
ATOM 3840 N N . ALA A 1 468 ? 17.878 -4.119 -18.542 1.00 61.53 468 ALA A N 1
ATOM 3841 C CA . ALA A 1 468 ? 17.160 -3.177 -19.384 1.00 61.53 468 ALA A CA 1
ATOM 3842 C C . ALA A 1 468 ? 17.877 -3.076 -20.736 1.00 61.53 468 ALA A C 1
ATOM 3844 O O . ALA A 1 468 ? 19.105 -3.109 -20.793 1.00 61.53 468 ALA A O 1
ATOM 3845 N N . ILE A 1 469 ? 17.100 -2.968 -21.813 1.00 70.50 469 ILE A N 1
ATOM 3846 C CA . ILE A 1 469 ? 17.605 -2.848 -23.182 1.00 70.50 469 ILE A CA 1
ATOM 3847 C C . ILE A 1 469 ? 17.444 -1.390 -23.604 1.00 70.50 469 ILE A C 1
ATOM 3849 O O . ILE A 1 469 ? 16.325 -0.879 -23.685 1.00 70.50 469 ILE A O 1
ATOM 3853 N N . SER A 1 470 ? 18.567 -0.733 -23.853 1.00 59.47 470 SER A N 1
ATOM 3854 C CA . SER A 1 470 ? 18.657 0.601 -24.425 1.00 59.47 470 SER A CA 1
ATOM 3855 C C . SER A 1 470 ? 18.874 0.458 -25.927 1.00 59.47 470 SER A C 1
ATOM 3857 O O . SER A 1 470 ? 19.943 0.066 -26.395 1.00 59.47 470 SER A O 1
ATOM 3859 N N . PHE A 1 471 ? 17.862 0.814 -26.711 1.00 56.47 471 PHE A N 1
ATOM 3860 C CA . PHE A 1 471 ? 18.088 1.092 -28.122 1.00 56.47 471 PHE A CA 1
ATOM 3861 C C . PHE A 1 471 ? 18.757 2.463 -28.191 1.00 56.47 471 PHE A C 1
ATOM 3863 O O . PHE A 1 471 ? 18.082 3.491 -28.267 1.00 56.47 471 PHE A O 1
ATOM 3870 N N . LEU A 1 472 ? 20.092 2.484 -28.091 1.00 37.00 472 LEU A N 1
ATOM 3871 C CA . LEU A 1 472 ? 20.853 3.594 -28.651 1.00 37.00 472 LEU A CA 1
ATOM 3872 C C . LEU A 1 472 ? 20.356 3.763 -30.082 1.00 37.00 472 LEU A C 1
ATOM 3874 O O . LEU A 1 472 ? 20.156 2.761 -30.769 1.00 37.00 472 LEU A O 1
ATOM 3878 N N . ASN A 1 473 ? 20.106 5.013 -30.477 1.00 32.72 473 ASN A N 1
ATOM 3879 C CA . ASN A 1 473 ? 19.807 5.397 -31.850 1.00 32.72 473 ASN A CA 1
ATOM 3880 C C . ASN A 1 473 ? 20.512 4.427 -32.802 1.00 32.72 473 ASN A C 1
ATOM 3882 O O . ASN A 1 473 ? 21.745 4.431 -32.852 1.00 32.72 473 ASN A O 1
ATOM 3886 N N . LEU A 1 474 ? 19.740 3.587 -33.512 1.00 27.39 474 LEU A N 1
ATOM 3887 C CA . LEU A 1 474 ? 20.195 3.040 -34.788 1.00 27.39 474 LEU A CA 1
ATOM 3888 C C . LEU A 1 474 ? 20.824 4.242 -35.481 1.00 27.39 474 LEU A C 1
ATOM 3890 O O . LEU A 1 474 ? 20.125 5.239 -35.664 1.00 27.39 474 LEU A O 1
ATOM 3894 N N . GLN A 1 475 ? 22.147 4.227 -35.647 1.00 22.78 475 GLN A N 1
ATOM 3895 C CA . GLN A 1 475 ? 22.868 5.403 -36.113 1.00 22.78 475 GLN A CA 1
ATOM 3896 C C . GLN A 1 475 ? 22.153 5.943 -37.354 1.00 22.78 475 GLN A C 1
ATOM 3898 O O . GLN A 1 475 ? 21.844 5.174 -38.266 1.00 22.78 475 GLN A O 1
ATOM 3903 N N . CYS A 1 476 ? 21.834 7.239 -37.297 1.00 25.56 476 CYS A N 1
ATOM 3904 C CA . CYS A 1 476 ? 21.288 8.026 -38.395 1.00 25.56 476 CYS A CA 1
ATOM 3905 C C . CYS A 1 476 ? 22.052 7.811 -39.706 1.00 25.56 476 CYS A C 1
ATOM 3907 O O . CYS A 1 476 ? 23.298 7.674 -39.646 1.00 25.56 476 CYS A O 1
#

Foldseek 3Di:
DDDDDDDPPPPPPPPPPCPVPQDLVNLLVVLLVLVVQLVVLLPPDPDPSLVSLLVSLVVSLVSVQVCLQPPLNNLVDPSVSQVVDLQWAWEAEPVSQKIKTKGFSSNDDQFTAIWIWIWGDDDSGIHIDTDHDNRDDVPDDPPVVDRDQDWAWHYWYWADAPNFIKIWTWTKGRPGLFKIKIKTFIWGQDPNDIDRFDFFAQDPVGTGRMDMDMATCVLCVPDPDPPDDAWDADRVQRKIWHFDADPVRHTDPDIFIFTRPRRHTYGPPPAPDPPDVDFDWWKKAWQPLPPDDDDPCPQCVPPVPQDWDADSHDAWPDDDSSRRIATWTFPDDDQFWTWTHRGNTDITTHGPVLEDEDDDDPPDDDDDDDDSSRGIYIDDPFVVQQFWWKWFPDPVFFWWADPDPPTDTDDDPAPTGGWTFHGWDQDPVRFTKTWTKDASVNDNDDDDPGDIDITMTGQDDSGDGRMDIDPDPPDD

Secondary structure (DSSP, 8-state):
-----------------------HHHHHHHHHHHHHHHHHHTTPPTTHHHHHHHHHHHHHHHHHHHHHHH-GGGGG---TTGGGSTTEEEEE-TTSSEEEEEEE-S--SSSPPEEEEEEEEETTEEEEEEE------TT----GGG-----EEEEEEEEEETTEEEEEEEEEEESSSSEEEEEEEEEEEETTEEE-----EEETTEEESEEEEEEEGGGGTT---SS---SEEETTTTEEEEEEE-TTSSEEEEEEEEEE-SSSEEE---------SSS-EEEEEES-TTS-SS--TTTT--TTT-PPP--TT---S-EETTTTEEEEEEEEE-SSEEEEE-SSS-EEEEEGGGB-SS-----------------EEEE-HHHHHTT-EEEES-TTSPEESSSSTTPPEEP--SSS--EEEEEEEE-TTS-EEEEEEEETT--SS--TT--EEEEEEEEE-SS-BSEEEE------

Sequence (476 aa):
MKQIFTILLFFGSITYSFSQKLNNQQIESDLYNSYQKILSLKNGEYGHEYDSLAIVNNNFKDKIEKYTSTFPTMMASKFDSLRKDSNMFIVDSEDQLMKIYSWNTWMGGSRPFFANIFQYKVGTKVFSKVVYNQPYSPGGDNNQNNFENFPFYSQIFTLEANNKKYYLGINNTIHSGKDVSQSLRIFTIDENHLNDSIALIKTENGFVNTIDFNFNFFNLSDRPERPFRLIKYDSKQKIISIPTLDIKGNLSDNLIRYQFTGPYFELLETPKNNETNEVGIGFVARKNPEFTSTNNDNIFSDSKLTEKWNSGEVFPFLEQPKSGIYHFICLEKTDNYYKILLNESDIAYVPTSEITEVYKEDHGSGKTVNRPDGSYYFTTWDSVLSAAEVSRLTKDNPILRDLNDQSQIIENNCGYDFLFVNEVYQARNGAYWLKISFSAECEESQEEGTKMVEGWIKWRTENKLLIAISFLNLQC